Protein AF-A0A8S3ZJ96-F1 (afdb_monomer)

Sequence (375 aa):
MSVTAEKVCVFMLLILAVETQKFRHGLCQFEHTEDSKEDYATDLTILKALKANKKCNVDWSRTYYADDDGYIAVNCGRCSIYNLHVSAKRNTQHDPIVCSGLTPELFTSKLDCMWKKTCILRYSTATIVLSLPNQEPNVPNCVGEEPGTVDVGYSCLDSGFDVETVNTLVTFNQTVEHCKHAMKTPGIAFATFDVIKDRTTQGYKGFVKSHSKFPWNYPRDNADFQFINSWSSELHVLQAPNNLKHLRLQVAELKLAAGDRLQIINRHQKVSVLELLKTRRYDFQGQSVTFNFSVRHSSDQTDAGFLICYQWYTPKQDSLATATADLCSTFTYHVDPCGKRNKKLLKDKCGLWKKPKKNGNKQHKYRKQHRKSSK

Solvent-accessible surface area (backbone atoms only — not comparable to full-atom values): 22652 Å² total; per-residue (Å²): 135,83,84,63,73,69,64,58,55,58,56,54,52,55,57,60,60,66,77,64,74,69,84,73,85,73,83,77,76,83,77,84,75,87,75,78,93,72,80,72,64,60,66,59,45,54,60,55,64,60,55,66,64,77,87,33,71,50,81,47,73,52,76,41,77,28,92,54,66,47,74,45,83,45,76,41,73,85,10,19,26,75,46,80,48,73,36,31,25,46,57,49,92,87,42,92,74,75,24,45,20,30,27,70,49,37,50,54,26,51,64,71,32,55,68,30,33,60,40,66,37,34,45,56,47,54,46,18,72,41,65,58,96,81,63,61,99,82,57,59,85,30,62,71,39,47,30,32,29,36,39,41,32,39,32,25,37,62,72,85,62,54,67,70,60,50,52,51,48,53,54,50,51,54,50,50,51,52,51,56,52,41,72,72,40,91,88,57,80,82,86,80,83,80,83,90,74,75,56,57,45,54,64,57,54,52,76,50,59,71,45,94,60,61,77,43,61,46,91,70,60,73,44,54,91,92,38,77,79,42,68,52,72,49,66,39,34,44,36,50,43,90,87,34,40,35,36,40,36,34,32,73,42,79,41,68,32,91,83,40,45,47,34,44,38,38,97,84,48,77,46,46,53,96,74,66,48,58,88,47,74,46,79,46,74,47,52,51,40,34,38,42,40,33,43,53,30,42,89,68,77,62,31,43,29,35,34,32,29,38,36,58,46,53,81,84,76,50,77,81,76,63,82,76,54,61,68,52,75,79,47,87,81,76,78,62,92,71,39,64,68,56,52,50,52,46,49,67,71,65,54,80,71,70,66,75,76,74,76,74,80,86,80,82,86,88,86,86,81,90,89,85,87,79,134

Radius of gyration: 31.51 Å; Cα contacts (8 Å, |Δi|>4): 554; chains: 1; bounding box: 56×107×103 Å

Secondary structure (DSSP, 8-state):
----THHHHHHHHHHHHHTT-------------------SHHHHHHHHHTS--TTS--EEEEEEE-SS-EEEEEE-TTSEEEEEEEEEEE--SS-----EEB-HHHHHHHHHHTT-SEEEEEE-SSPP-B--TT--T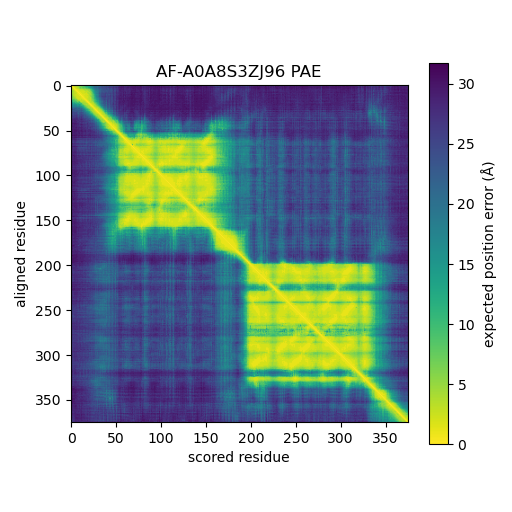TSPP-TTPPEEEEEEEEEEE-TTS-HHHHHHHHHHHHHHHHHHHHHHSTT-------PPPPSEE--SEEEEESSTTTTSPPP-----GGGTT-EEEEEEEEE-STT--EEEEEEEEEE--TT-EEEEEETTEEEEGGG--TT-EEEEESSEEEEEEEEE--SS----EEEEEEEEE-TTTSSSSTTTS-GGGGS-----TT-HHHHHHHHHHS-TT----------SSSSSSS-S---

Structure (mmCIF, N/CA/C/O backbone):
data_AF-A0A8S3ZJ96-F1
#
_entry.id   AF-A0A8S3ZJ96-F1
#
loop_
_atom_site.group_PDB
_atom_site.id
_atom_site.type_symbol
_atom_site.label_atom_id
_atom_site.label_alt_id
_atom_site.label_comp_id
_atom_site.label_asym_id
_atom_site.label_entity_id
_atom_site.label_seq_id
_atom_site.pdbx_PDB_ins_code
_atom_site.Cartn_x
_atom_site.Cartn_y
_atom_site.Cartn_z
_atom_site.occupancy
_atom_site.B_iso_or_equiv
_atom_site.auth_seq_id
_atom_site.auth_comp_id
_atom_site.auth_asym_id
_atom_site.auth_atom_id
_atom_site.pdbx_PDB_model_num
ATOM 1 N N . MET A 1 1 ? 30.604 9.996 64.711 1.00 42.97 1 MET A N 1
ATOM 2 C CA . MET A 1 1 ? 29.409 9.183 64.395 1.00 42.97 1 MET A CA 1
ATOM 3 C C . MET A 1 1 ? 29.782 8.243 63.260 1.00 42.97 1 MET A C 1
ATOM 5 O O . MET A 1 1 ? 29.773 8.664 62.112 1.00 42.97 1 MET A O 1
ATOM 9 N N . SER A 1 2 ? 30.243 7.029 63.578 1.00 34.25 2 SER A N 1
ATOM 10 C CA . SER A 1 2 ? 30.609 6.039 62.562 1.00 34.25 2 SER A CA 1
ATOM 11 C C . SER A 1 2 ? 29.361 5.262 62.150 1.00 34.25 2 SER A C 1
ATOM 13 O O . SER A 1 2 ? 28.657 4.687 62.978 1.00 34.25 2 SER A O 1
ATOM 15 N N . VAL A 1 3 ? 29.055 5.288 60.857 1.00 41.28 3 VAL A N 1
ATOM 16 C CA . VAL A 1 3 ? 28.081 4.376 60.261 1.00 41.28 3 VAL A CA 1
ATOM 17 C C . VAL A 1 3 ? 28.855 3.102 59.951 1.00 41.28 3 VAL A C 1
ATOM 19 O O . VAL A 1 3 ? 29.736 3.095 59.095 1.00 41.28 3 VAL A O 1
ATOM 22 N N . THR A 1 4 ? 28.604 2.050 60.724 1.00 49.97 4 THR A N 1
ATOM 23 C CA . THR A 1 4 ? 29.280 0.761 60.583 1.00 49.97 4 THR A CA 1
ATOM 24 C C . THR A 1 4 ? 28.837 0.052 59.301 1.00 49.97 4 THR A C 1
ATOM 26 O O . THR A 1 4 ? 27.656 0.036 58.942 1.00 49.97 4 THR A O 1
ATOM 29 N N . ALA A 1 5 ? 29.811 -0.554 58.617 1.00 47.31 5 ALA A N 1
ATOM 30 C CA . ALA A 1 5 ? 29.674 -1.267 57.345 1.00 47.31 5 ALA A CA 1
ATOM 31 C C . ALA A 1 5 ? 28.656 -2.432 57.366 1.00 47.31 5 ALA A C 1
ATOM 33 O O . ALA A 1 5 ? 28.237 -2.904 56.311 1.00 47.31 5 ALA A O 1
ATOM 34 N N . GLU A 1 6 ? 28.183 -2.853 58.541 1.00 46.88 6 GLU A N 1
ATOM 35 C CA . GLU A 1 6 ? 27.166 -3.901 58.686 1.00 46.88 6 GLU A CA 1
ATOM 36 C C . GLU A 1 6 ? 25.796 -3.519 58.111 1.00 46.88 6 GLU A C 1
ATOM 38 O O . GLU A 1 6 ? 25.084 -4.386 57.603 1.00 46.88 6 GLU A O 1
ATOM 43 N N . LYS A 1 7 ? 25.420 -2.232 58.101 1.00 48.47 7 LYS A N 1
ATOM 44 C CA . LYS A 1 7 ? 24.100 -1.823 57.579 1.00 48.47 7 LYS A CA 1
ATOM 45 C C . LYS A 1 7 ? 24.013 -1.840 56.049 1.00 48.47 7 LYS A C 1
ATOM 47 O O . LYS A 1 7 ? 22.913 -1.937 55.510 1.00 48.47 7 LYS A O 1
ATOM 52 N N . VAL A 1 8 ? 25.150 -1.809 55.351 1.00 53.47 8 VAL A N 1
ATOM 53 C CA . VAL A 1 8 ? 25.200 -1.858 53.879 1.00 53.47 8 VAL A CA 1
ATOM 54 C C . VAL A 1 8 ? 25.069 -3.300 53.368 1.00 53.47 8 VAL A C 1
ATOM 56 O O . VAL A 1 8 ? 24.407 -3.533 52.357 1.00 53.47 8 VAL A O 1
ATOM 59 N N . CYS A 1 9 ? 25.583 -4.290 54.107 1.00 47.00 9 CYS A N 1
ATOM 60 C CA . CYS A 1 9 ? 25.429 -5.706 53.748 1.00 47.00 9 CYS A CA 1
ATOM 61 C C . CYS A 1 9 ? 23.981 -6.207 53.866 1.00 47.00 9 CYS A C 1
ATOM 63 O O . CYS A 1 9 ? 23.538 -6.988 53.025 1.00 47.00 9 CYS A O 1
ATOM 65 N N . VAL A 1 10 ? 23.212 -5.727 54.851 1.00 54.75 10 VAL A N 1
ATOM 66 C CA . VAL A 1 10 ? 21.800 -6.128 55.017 1.00 54.75 10 VAL A CA 1
ATOM 67 C C . VAL A 1 10 ? 20.917 -5.563 53.897 1.00 54.75 10 VAL A C 1
ATOM 69 O O . VAL A 1 10 ? 20.004 -6.242 53.433 1.00 54.75 10 VAL A O 1
ATOM 72 N N . PHE A 1 11 ? 21.225 -4.364 53.392 1.00 49.34 11 PHE A N 1
ATOM 73 C CA . PHE A 1 11 ? 20.479 -3.763 52.281 1.00 49.34 11 PHE A CA 1
ATOM 74 C C . PHE A 1 11 ? 20.786 -4.429 50.928 1.00 49.34 11 PHE A C 1
ATOM 76 O O . PHE A 1 11 ? 19.878 -4.624 50.124 1.00 49.34 11 PHE A O 1
ATOM 83 N N . MET A 1 12 ? 22.031 -4.861 50.695 1.00 49.38 12 MET A N 1
ATOM 84 C CA . MET A 1 12 ? 22.410 -5.596 49.475 1.00 49.38 12 MET A CA 1
ATOM 85 C C . MET A 1 12 ? 21.857 -7.032 49.442 1.00 49.38 12 MET A C 1
ATOM 87 O O . MET A 1 12 ? 21.465 -7.514 48.380 1.00 49.38 12 MET A O 1
ATOM 91 N N . LEU A 1 13 ? 21.743 -7.705 50.595 1.00 48.97 13 LEU A N 1
ATOM 92 C CA . LEU A 1 13 ? 21.126 -9.038 50.683 1.00 48.97 13 LEU A CA 1
ATOM 93 C C . LEU A 1 13 ? 19.604 -9.015 50.462 1.00 48.97 13 LEU A C 1
ATOM 95 O O . LEU A 1 13 ? 19.055 -9.968 49.911 1.00 48.97 13 LEU A O 1
ATOM 99 N N . LEU A 1 14 ? 18.924 -7.919 50.816 1.00 47.22 14 LEU A N 1
ATOM 100 C CA . LEU A 1 14 ? 17.493 -7.736 50.543 1.00 47.22 14 LEU A CA 1
ATOM 101 C C . LEU A 1 14 ? 17.194 -7.500 49.055 1.00 47.22 14 LEU A C 1
ATOM 103 O O . LEU A 1 14 ? 16.167 -7.965 48.568 1.00 47.22 14 LEU A O 1
ATOM 107 N N . ILE A 1 15 ? 18.099 -6.855 48.313 1.00 50.72 15 ILE A N 1
ATOM 108 C CA . ILE A 1 15 ? 17.925 -6.628 46.868 1.00 50.72 15 ILE A CA 1
ATOM 109 C C . ILE A 1 15 ? 18.123 -7.936 46.079 1.00 50.72 15 ILE A C 1
ATOM 111 O O . ILE A 1 15 ? 17.342 -8.230 45.177 1.00 50.72 15 ILE A O 1
ATOM 115 N N . LEU A 1 16 ? 19.068 -8.794 46.483 1.00 42.28 16 LEU A N 1
ATOM 116 C CA . LEU A 1 16 ? 19.285 -10.102 45.842 1.00 42.28 16 LEU A CA 1
ATOM 117 C C . LEU A 1 16 ? 18.206 -11.151 46.183 1.00 42.28 16 LEU A C 1
ATOM 119 O O . LEU A 1 16 ? 17.980 -12.087 45.411 1.00 42.28 16 LEU A O 1
ATOM 123 N N . ALA A 1 17 ? 17.497 -10.998 47.305 1.00 41.34 17 ALA A N 1
ATOM 124 C CA . ALA A 1 17 ? 16.388 -11.882 47.670 1.00 41.34 17 ALA A CA 1
ATOM 125 C C . ALA A 1 17 ? 15.102 -11.615 46.858 1.00 41.34 17 ALA A C 1
ATOM 127 O O . ALA A 1 17 ? 14.283 -12.521 46.700 1.00 41.34 17 ALA A O 1
ATOM 128 N N . VAL A 1 18 ? 14.931 -10.412 46.297 1.00 43.03 18 VAL A N 1
ATOM 129 C CA . VAL A 1 18 ? 13.748 -10.063 45.488 1.00 43.03 18 VAL A CA 1
ATOM 130 C C . VAL A 1 18 ? 13.866 -10.570 44.041 1.00 43.03 18 VAL A C 1
ATOM 132 O O . VAL A 1 18 ? 12.853 -10.888 43.423 1.00 43.03 18 VAL A O 1
ATOM 135 N N . GLU A 1 19 ? 15.077 -10.778 43.514 1.00 38.91 19 GLU A N 1
ATOM 136 C CA . GLU A 1 19 ? 15.280 -11.255 42.132 1.00 38.91 19 GLU A CA 1
ATOM 137 C C . GLU A 1 19 ? 15.243 -12.785 41.951 1.00 38.91 19 GLU A C 1
ATOM 139 O O . GLU A 1 19 ? 15.274 -13.275 40.822 1.00 38.91 19 GLU A O 1
ATOM 144 N N . THR A 1 20 ? 15.121 -13.577 43.023 1.00 38.16 20 THR A N 1
ATOM 145 C CA . THR A 1 20 ? 15.148 -15.053 42.925 1.00 38.16 20 THR A CA 1
ATOM 146 C C . THR A 1 20 ? 13.801 -15.753 43.120 1.00 38.16 20 THR A C 1
ATOM 148 O O . THR A 1 20 ? 13.737 -16.984 43.018 1.00 38.16 20 THR A O 1
ATOM 151 N N . GLN A 1 21 ? 12.687 -15.018 43.256 1.00 35.75 21 GLN A N 1
ATOM 152 C CA . GLN A 1 21 ? 11.351 -15.611 43.113 1.00 35.75 21 GLN A CA 1
ATOM 153 C C . GLN A 1 21 ? 11.011 -15.861 41.640 1.00 35.75 21 GLN A C 1
ATOM 155 O O . GLN A 1 21 ? 10.258 -15.155 40.974 1.00 35.75 21 GLN A O 1
ATOM 160 N N . LYS A 1 22 ? 11.583 -16.965 41.159 1.00 37.22 22 LYS A N 1
ATOM 161 C CA . LYS A 1 22 ? 11.142 -17.729 40.001 1.00 37.22 22 LYS A CA 1
ATOM 162 C C . LYS A 1 22 ? 9.617 -17.834 39.967 1.00 37.22 22 LYS A C 1
ATOM 164 O O . LYS A 1 22 ? 8.998 -18.405 40.865 1.00 37.22 22 LYS A O 1
ATOM 169 N N . PHE A 1 23 ? 9.071 -17.404 38.835 1.00 32.97 23 PHE A N 1
ATOM 170 C CA . PHE A 1 23 ? 7.845 -17.905 38.229 1.00 32.97 23 PHE A CA 1
ATOM 171 C C . PHE A 1 23 ? 7.735 -19.431 38.401 1.00 32.97 23 PHE A C 1
ATOM 173 O O . PHE A 1 23 ? 8.317 -20.214 37.644 1.00 32.97 23 PHE A O 1
ATOM 180 N N . ARG A 1 24 ? 6.950 -19.872 39.389 1.00 31.14 24 ARG A N 1
ATOM 181 C CA . ARG A 1 24 ? 6.348 -21.204 39.348 1.00 31.14 24 ARG A CA 1
ATOM 182 C C . ARG A 1 24 ? 5.320 -21.189 38.227 1.00 31.14 24 ARG A C 1
ATOM 184 O O . ARG A 1 24 ? 4.417 -20.360 38.212 1.00 31.14 24 ARG A O 1
ATOM 191 N N . HIS A 1 25 ? 5.496 -22.103 37.281 1.00 34.72 25 HIS A N 1
ATOM 192 C CA . HIS A 1 25 ? 4.519 -22.405 36.248 1.00 34.72 25 HIS A CA 1
ATOM 193 C C . HIS A 1 25 ? 3.216 -22.855 36.917 1.00 34.72 25 HIS A C 1
ATOM 195 O O . HIS A 1 25 ? 3.099 -23.995 37.364 1.00 34.72 25 HIS A O 1
ATOM 201 N N . GLY A 1 26 ? 2.252 -21.942 37.002 1.00 29.33 26 GLY A N 1
ATOM 202 C CA . GLY A 1 26 ? 0.855 -22.299 37.178 1.00 29.33 26 GLY A CA 1
ATOM 203 C C . GLY A 1 26 ? 0.356 -22.905 35.873 1.00 29.33 26 GLY A C 1
ATOM 204 O O . GLY A 1 26 ? 0.402 -22.262 34.827 1.00 29.33 26 GLY A O 1
ATOM 205 N N . LEU A 1 27 ? -0.077 -24.160 35.937 1.00 31.59 27 LEU A N 1
ATOM 206 C CA . LEU A 1 27 ? -0.909 -24.793 34.921 1.00 31.59 27 LEU A CA 1
ATOM 207 C C . LEU A 1 27 ? -2.165 -23.933 34.724 1.00 31.59 27 LEU A C 1
ATOM 209 O O . LEU A 1 27 ? -3.095 -24.004 35.522 1.00 31.59 27 LEU A O 1
ATOM 213 N N . CYS A 1 28 ? -2.193 -23.114 33.673 1.00 28.88 28 CYS A N 1
ATOM 214 C CA . CYS A 1 28 ? -3.433 -22.513 33.204 1.00 28.88 28 CYS A CA 1
ATOM 215 C C . CYS A 1 28 ? -4.300 -23.630 32.623 1.00 28.88 28 CYS A C 1
ATOM 217 O O . CYS A 1 28 ? -3.993 -24.197 31.572 1.00 28.88 28 CYS A O 1
ATOM 219 N N . GLN A 1 29 ? -5.369 -23.958 33.344 1.00 28.84 29 GLN A N 1
ATOM 220 C CA . GLN A 1 29 ? -6.503 -24.673 32.787 1.00 28.84 29 GLN A CA 1
ATOM 221 C C . GLN A 1 29 ? -7.084 -23.827 31.649 1.00 28.84 29 GLN A C 1
ATOM 223 O O . GLN A 1 29 ? -7.313 -22.629 31.797 1.00 28.84 29 GLN A O 1
ATOM 228 N N . PHE A 1 30 ? -7.251 -24.459 30.492 1.00 29.72 30 PHE A N 1
ATOM 229 C CA . PHE A 1 30 ? -7.954 -23.888 29.356 1.00 29.72 30 PHE A CA 1
ATOM 230 C C . PHE A 1 30 ? -9.448 -23.866 29.681 1.00 29.72 30 PHE A C 1
ATOM 232 O O . PHE A 1 30 ? -10.082 -24.919 29.697 1.00 29.72 30 PHE A O 1
ATOM 239 N N . GLU A 1 31 ? -10.016 -22.684 29.900 1.00 28.59 31 GLU A N 1
ATOM 240 C CA . GLU A 1 31 ? -11.438 -22.480 29.641 1.00 28.59 31 GLU A CA 1
ATOM 241 C C . GLU A 1 31 ? -11.613 -22.241 28.141 1.00 28.59 31 GLU A C 1
ATOM 243 O O . GLU A 1 31 ? -11.006 -21.354 27.539 1.00 28.59 31 GLU A O 1
ATOM 248 N N . HIS A 1 32 ? -12.405 -23.115 27.526 1.00 30.02 32 HIS A N 1
ATOM 249 C CA . HIS A 1 32 ? -12.871 -22.988 26.158 1.00 30.02 32 HIS A CA 1
ATOM 250 C C . HIS A 1 32 ? -13.752 -21.739 26.041 1.00 30.02 32 HIS A C 1
ATOM 252 O O . HIS A 1 32 ? -14.905 -21.755 26.459 1.00 30.02 32 HIS A O 1
ATOM 258 N N . THR A 1 33 ? -13.241 -20.678 25.423 1.00 33.09 33 THR A N 1
ATOM 259 C CA . THR A 1 33 ? -14.105 -19.690 24.774 1.00 33.09 33 THR A CA 1
ATOM 260 C C . THR A 1 33 ? -14.520 -20.249 23.418 1.00 33.09 33 THR A C 1
ATOM 262 O O . THR A 1 33 ? -13.678 -20.548 22.568 1.00 33.09 33 THR A O 1
ATOM 265 N N . GLU A 1 34 ? -15.824 -20.461 23.257 1.00 35.03 34 GLU A N 1
ATOM 266 C CA . GLU A 1 34 ? -16.478 -20.811 22.000 1.00 35.03 34 GLU A CA 1
ATOM 267 C C . GLU A 1 34 ? -16.249 -19.695 20.971 1.00 35.03 34 GLU A C 1
ATOM 269 O O . GLU A 1 34 ? -16.988 -18.716 20.911 1.00 35.03 34 GLU A O 1
ATOM 274 N N . ASP A 1 35 ? -15.197 -19.836 20.162 1.00 34.50 35 ASP A N 1
ATOM 275 C CA . ASP A 1 35 ? -14.992 -19.000 18.984 1.00 34.50 35 ASP A CA 1
ATOM 276 C C . ASP A 1 35 ? -15.969 -19.429 17.879 1.00 34.50 35 ASP A C 1
ATOM 278 O O . ASP A 1 35 ? -16.013 -20.585 17.437 1.00 34.50 35 ASP A O 1
ATOM 282 N N . SER A 1 36 ? -16.747 -18.445 17.439 1.00 36.53 36 SER A N 1
ATOM 283 C CA . SER A 1 36 ? -17.672 -18.461 16.315 1.00 36.53 36 SER A CA 1
ATOM 284 C C . SER A 1 36 ? -17.067 -19.108 15.065 1.00 36.53 36 SER A C 1
ATOM 286 O O . SER A 1 36 ? -16.059 -18.659 14.513 1.00 36.53 36 SER A O 1
ATOM 288 N N . LYS A 1 37 ? -17.737 -20.154 14.575 1.00 35.59 37 LYS A N 1
ATOM 289 C CA . LYS A 1 37 ? -17.567 -20.694 13.222 1.00 35.59 37 LYS A CA 1
ATOM 290 C C . LYS A 1 37 ? -18.125 -19.694 12.203 1.00 35.59 37 LYS A C 1
ATOM 292 O O . LYS A 1 37 ? -19.235 -19.885 11.722 1.00 35.59 37 LYS A O 1
ATOM 297 N N . GLU A 1 38 ? -17.365 -18.665 11.858 1.00 41.22 38 GLU A N 1
ATOM 298 C CA . GLU A 1 38 ? -17.657 -17.832 10.685 1.00 41.22 38 GLU A CA 1
ATOM 299 C C . GLU A 1 38 ? -16.521 -17.946 9.651 1.00 41.22 38 GLU A C 1
ATOM 301 O O . GLU A 1 38 ? -15.346 -17.734 9.944 1.00 41.22 38 GLU A O 1
ATOM 306 N N . ASP A 1 39 ? -16.920 -18.408 8.460 1.00 42.50 39 ASP A N 1
ATOM 307 C CA . ASP A 1 39 ? -16.334 -18.231 7.123 1.00 42.50 39 ASP A CA 1
ATOM 308 C C . ASP A 1 39 ? -14.852 -18.539 6.842 1.00 42.50 39 ASP A C 1
ATOM 310 O O . ASP A 1 39 ? -14.125 -17.763 6.232 1.00 42.50 39 ASP A O 1
ATOM 314 N N . TYR A 1 40 ? -14.439 -19.787 7.093 1.00 40.12 40 TYR A N 1
ATOM 315 C CA . TYR A 1 40 ? -13.278 -20.397 6.405 1.00 40.12 40 TYR A CA 1
ATOM 316 C C . TYR A 1 40 ? -13.654 -21.190 5.135 1.00 40.12 40 TYR A C 1
ATOM 318 O O . TYR A 1 40 ? -12.791 -21.791 4.486 1.00 40.12 40 TYR A O 1
ATOM 326 N N . ALA A 1 41 ? -14.939 -21.237 4.773 1.00 40.78 41 ALA A N 1
ATOM 327 C CA . ALA A 1 41 ? -15.414 -21.984 3.608 1.00 40.78 41 ALA A CA 1
ATOM 328 C C . ALA A 1 41 ? -15.096 -21.274 2.278 1.00 40.78 41 ALA A C 1
ATOM 330 O O . ALA A 1 41 ? -14.905 -21.939 1.258 1.00 40.78 41 ALA A O 1
ATOM 331 N N . THR A 1 42 ? -14.974 -19.947 2.278 1.00 46.38 42 THR A N 1
ATOM 332 C CA . THR A 1 42 ? -14.859 -19.117 1.069 1.00 46.38 42 THR A CA 1
ATOM 333 C C . THR A 1 42 ? -13.489 -19.267 0.394 1.00 46.38 42 THR A C 1
ATOM 335 O O . THR A 1 42 ? -13.411 -19.606 -0.788 1.00 46.38 42 THR A O 1
ATOM 338 N N . ASP A 1 43 ? -12.396 -19.192 1.158 1.00 44.09 43 ASP A N 1
ATOM 339 C CA . ASP A 1 43 ? -11.020 -19.288 0.634 1.00 44.09 43 ASP A CA 1
ATOM 340 C C . ASP A 1 43 ? -10.662 -20.673 0.074 1.00 44.09 43 ASP A C 1
ATOM 342 O O . ASP A 1 43 ? -9.971 -20.807 -0.943 1.00 44.09 43 ASP A O 1
ATOM 346 N N . LEU A 1 44 ? -11.151 -21.741 0.715 1.00 43.78 44 LEU A N 1
ATOM 347 C CA . LEU A 1 44 ? -10.934 -23.109 0.236 1.00 43.78 44 LEU A CA 1
ATOM 348 C C . LEU A 1 44 ? -11.717 -23.389 -1.058 1.00 43.78 44 LEU A C 1
ATOM 350 O O . LEU A 1 44 ? -11.327 -24.261 -1.841 1.00 43.78 44 LEU A O 1
ATOM 354 N N . THR A 1 45 ? -12.809 -22.652 -1.275 1.00 47.88 45 THR A N 1
ATOM 355 C CA . THR A 1 45 ? -13.648 -22.723 -2.474 1.00 47.88 45 THR A CA 1
ATOM 356 C C . THR A 1 45 ? -13.002 -21.970 -3.635 1.00 47.88 45 THR A C 1
ATOM 358 O O . THR A 1 45 ? -12.987 -22.506 -4.737 1.00 47.88 45 THR A O 1
ATOM 361 N N . ILE A 1 46 ? -12.341 -20.831 -3.388 1.00 47.06 46 ILE A N 1
ATOM 362 C CA . ILE A 1 46 ? -11.566 -20.087 -4.400 1.00 47.06 46 ILE A CA 1
ATOM 363 C C . ILE A 1 46 ? -10.385 -20.927 -4.917 1.00 47.06 46 ILE A C 1
ATOM 365 O O . ILE A 1 46 ? -10.227 -21.100 -6.124 1.00 47.06 46 ILE A O 1
ATOM 369 N N . LEU A 1 47 ? -9.603 -21.560 -4.033 1.00 43.75 47 LEU A N 1
ATOM 370 C CA . LEU A 1 47 ? -8.498 -22.446 -4.444 1.00 43.75 47 LEU A CA 1
ATOM 371 C C . LEU A 1 47 ? -8.973 -23.752 -5.110 1.00 43.75 47 LEU A C 1
ATOM 373 O O . LEU A 1 47 ? -8.272 -24.301 -5.962 1.00 43.75 47 LEU A O 1
ATOM 377 N N . LYS A 1 48 ? -10.160 -24.265 -4.753 1.00 46.97 48 LYS A N 1
ATOM 378 C CA . LYS A 1 48 ? -10.793 -25.395 -5.460 1.00 46.97 48 LYS A CA 1
ATOM 379 C C . LYS A 1 48 ? -11.403 -24.984 -6.803 1.00 46.97 48 LYS A C 1
ATOM 381 O O . LYS A 1 48 ? -11.371 -25.807 -7.708 1.00 46.97 48 LYS A O 1
ATOM 386 N N . ALA A 1 49 ? -11.899 -23.757 -6.955 1.00 47.59 49 ALA A N 1
ATOM 387 C CA . ALA A 1 49 ? -12.341 -23.191 -8.232 1.00 47.59 49 ALA A CA 1
ATOM 388 C C . ALA A 1 49 ? -11.149 -22.901 -9.164 1.00 47.59 49 ALA A C 1
ATOM 390 O O . ALA A 1 49 ? -11.249 -23.063 -10.376 1.00 47.59 49 ALA A O 1
ATOM 391 N N . LEU A 1 50 ? -9.985 -22.587 -8.584 1.00 45.47 50 LEU A N 1
ATOM 392 C CA . LEU A 1 50 ? -8.691 -22.505 -9.266 1.00 45.47 50 LEU A CA 1
ATOM 393 C C . LE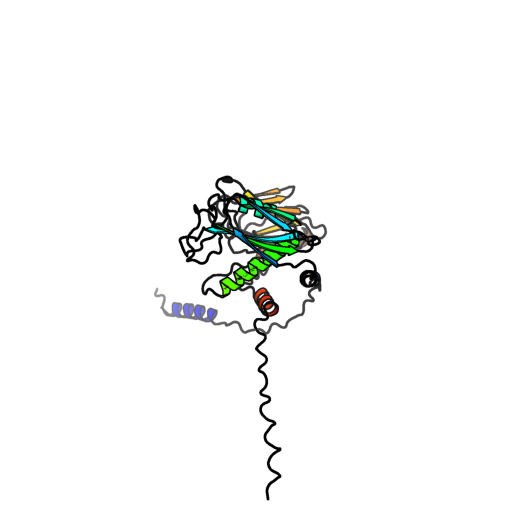U A 1 50 ? -8.042 -23.870 -9.536 1.00 45.47 50 LEU A C 1
ATOM 395 O O . LEU A 1 50 ? -6.965 -23.909 -10.135 1.00 45.47 50 LEU A O 1
ATOM 399 N N . LYS A 1 51 ? -8.665 -25.007 -9.167 1.00 46.72 51 LYS A N 1
ATOM 400 C CA . LYS A 1 51 ? -8.325 -26.274 -9.832 1.00 46.72 51 LYS A CA 1
ATOM 401 C C . LYS A 1 51 ? -8.748 -26.120 -11.280 1.00 46.72 51 LYS A C 1
ATOM 403 O O . LYS A 1 51 ? -9.895 -26.394 -11.619 1.00 46.72 51 LYS A O 1
ATOM 408 N N . ALA A 1 52 ? -7.790 -25.641 -12.069 1.00 45.09 52 ALA A N 1
ATOM 409 C CA . ALA A 1 52 ? -7.857 -25.334 -13.478 1.00 45.09 52 ALA A CA 1
ATOM 410 C C . ALA A 1 52 ? -8.975 -26.119 -14.151 1.00 45.09 52 ALA A C 1
ATOM 412 O O . ALA A 1 52 ? -8.876 -27.335 -14.353 1.00 45.09 52 ALA A O 1
ATOM 413 N N . ASN A 1 53 ? -10.043 -25.414 -14.509 1.00 47.06 53 ASN A N 1
ATOM 414 C CA . ASN A 1 53 ? -10.918 -25.925 -15.537 1.00 47.06 53 ASN A CA 1
ATOM 415 C C . ASN A 1 53 ? -10.003 -26.082 -16.762 1.00 47.06 53 ASN A C 1
ATOM 417 O O . ASN A 1 53 ? -9.537 -25.087 -17.316 1.00 47.06 53 ASN A O 1
ATOM 421 N N . LYS A 1 54 ? -9.649 -27.328 -17.118 1.00 56.31 54 LYS A N 1
ATOM 422 C CA . LYS A 1 54 ? -8.602 -27.701 -18.101 1.00 56.31 54 LYS A CA 1
ATOM 423 C C . LYS A 1 54 ? -8.716 -27.008 -19.469 1.00 56.31 54 LYS A C 1
ATOM 425 O O . LYS A 1 54 ? -7.832 -27.163 -20.298 1.00 56.31 54 LYS A O 1
ATOM 430 N N . LYS A 1 55 ? -9.807 -26.288 -19.720 1.00 62.69 55 LYS A N 1
ATOM 431 C CA . LYS A 1 55 ? -10.135 -25.643 -20.987 1.00 62.69 55 LYS A CA 1
ATOM 432 C C . LYS A 1 55 ? -9.300 -24.393 -21.289 1.00 62.69 55 LYS A C 1
ATOM 434 O O . LYS A 1 55 ? -9.128 -24.107 -22.464 1.00 62.69 55 LYS A O 1
ATOM 439 N N . CYS A 1 56 ? -8.800 -23.675 -20.276 1.00 65.75 56 CYS A N 1
ATOM 440 C CA . CYS A 1 56 ? -8.091 -22.401 -20.480 1.00 65.75 56 CYS A CA 1
ATOM 441 C C . CYS A 1 56 ? -6.594 -22.429 -20.152 1.00 65.75 56 CYS A C 1
ATOM 443 O O . CYS A 1 56 ? -5.902 -21.486 -20.506 1.00 65.75 56 CYS A O 1
ATOM 445 N N . ASN A 1 57 ? -6.076 -23.469 -19.494 1.00 65.00 57 ASN A N 1
ATOM 446 C CA . ASN A 1 57 ? -4.673 -23.481 -19.084 1.00 65.00 57 ASN A CA 1
ATOM 447 C C . ASN A 1 57 ? -3.774 -23.961 -20.232 1.00 65.00 57 ASN A C 1
ATOM 449 O O . ASN A 1 57 ? -3.495 -25.156 -20.349 1.00 65.00 57 ASN A O 1
ATOM 453 N N . VAL A 1 58 ? -3.385 -23.029 -21.098 1.00 70.50 58 VAL A N 1
ATOM 454 C CA . VAL A 1 58 ? -2.407 -23.249 -22.164 1.00 70.50 58 VAL A CA 1
ATOM 455 C C . VAL A 1 58 ? -1.186 -22.406 -21.835 1.00 70.50 58 VAL A C 1
ATOM 457 O O . VAL A 1 58 ? -1.255 -21.182 -21.903 1.00 70.50 58 VAL A O 1
ATOM 460 N N . ASP A 1 59 ? -0.094 -23.074 -21.475 1.00 76.75 59 ASP A N 1
ATOM 461 C CA . ASP A 1 59 ? 1.229 -22.463 -21.457 1.00 76.75 59 ASP A CA 1
ATOM 462 C C . ASP A 1 59 ? 1.805 -22.582 -22.867 1.00 76.75 59 ASP A C 1
ATOM 464 O O . ASP A 1 59 ? 1.957 -23.684 -23.403 1.00 76.75 59 ASP A O 1
ATOM 468 N N . TRP A 1 60 ? 2.087 -21.445 -23.489 1.00 86.44 60 TRP A N 1
ATOM 469 C CA . TRP A 1 60 ? 2.677 -21.382 -24.820 1.00 86.44 60 TRP A CA 1
ATOM 470 C C . TRP A 1 60 ? 3.962 -20.572 -24.757 1.00 86.44 60 TRP A C 1
ATOM 472 O O . TRP A 1 60 ? 3.986 -19.529 -24.107 1.00 86.44 60 TRP A O 1
ATOM 482 N N . SER A 1 61 ? 5.018 -21.018 -25.438 1.00 89.81 61 SER A N 1
ATOM 483 C CA . SER A 1 61 ? 6.240 -20.234 -25.609 1.00 89.81 61 SER A CA 1
ATOM 484 C C . SER A 1 61 ? 6.870 -20.440 -26.984 1.00 89.81 61 SER A C 1
ATOM 486 O O . SER A 1 61 ? 6.796 -21.528 -27.562 1.00 89.81 61 SER A O 1
ATOM 488 N N . ARG A 1 62 ? 7.478 -19.381 -27.529 1.00 93.75 62 ARG A N 1
ATOM 489 C CA . ARG A 1 62 ? 8.211 -19.408 -28.800 1.00 93.75 62 ARG A CA 1
ATOM 490 C C . ARG A 1 62 ? 9.235 -18.279 -28.875 1.00 93.75 62 ARG A C 1
ATOM 492 O O . ARG A 1 62 ? 9.024 -17.210 -28.307 1.00 93.75 62 ARG A O 1
ATOM 499 N N . THR A 1 63 ? 10.288 -18.522 -29.643 1.00 93.56 63 THR A N 1
ATOM 500 C CA . THR A 1 63 ? 11.318 -17.542 -29.999 1.00 93.56 63 THR A CA 1
ATOM 501 C C . THR A 1 63 ? 11.122 -17.078 -31.441 1.00 93.56 63 THR A C 1
ATOM 503 O O . THR A 1 63 ? 10.830 -17.892 -32.321 1.00 93.56 63 THR A O 1
ATOM 506 N N . TYR A 1 64 ? 11.289 -15.780 -31.674 1.00 94.25 64 TYR A N 1
ATOM 507 C CA . TYR A 1 64 ? 11.213 -15.122 -32.978 1.00 94.25 64 TYR A CA 1
ATOM 508 C C . TYR A 1 64 ? 12.542 -14.433 -33.286 1.00 94.25 64 TYR A C 1
ATOM 510 O O . TYR A 1 64 ? 13.169 -13.912 -32.369 1.00 94.25 64 TYR A O 1
ATOM 518 N N . TYR A 1 65 ? 12.973 -14.428 -34.547 1.00 94.44 65 TYR A N 1
ATOM 519 C CA . TYR A 1 65 ? 14.127 -13.636 -34.982 1.00 94.44 65 TYR A CA 1
ATOM 520 C C . TYR A 1 65 ? 13.727 -12.166 -35.122 1.00 94.44 65 TYR A C 1
ATOM 522 O O . TYR A 1 65 ? 12.617 -11.868 -35.565 1.00 94.44 65 TYR A O 1
ATOM 530 N N . ALA A 1 66 ? 14.614 -11.268 -34.702 1.00 91.50 66 ALA A N 1
ATOM 531 C CA . ALA A 1 66 ? 14.398 -9.825 -34.701 1.00 91.50 66 ALA A CA 1
ATOM 532 C C . ALA A 1 66 ? 15.277 -9.140 -35.755 1.00 91.50 66 ALA A C 1
ATOM 534 O O . ALA A 1 66 ? 16.004 -8.208 -35.441 1.00 91.50 66 ALA A O 1
ATOM 535 N N . ASP A 1 67 ? 15.230 -9.638 -36.992 1.00 89.38 67 ASP A N 1
ATOM 536 C CA . ASP A 1 67 ? 15.995 -9.057 -38.104 1.00 89.38 67 ASP A CA 1
ATOM 537 C C . ASP A 1 67 ? 15.403 -7.705 -38.557 1.00 89.38 67 ASP A C 1
ATOM 539 O O . ASP A 1 67 ? 16.133 -6.843 -39.031 1.00 89.38 67 ASP A O 1
ATOM 543 N N . ASP A 1 68 ? 14.095 -7.514 -38.343 1.00 94.06 68 ASP A N 1
ATOM 544 C CA . ASP A 1 68 ? 13.324 -6.302 -38.632 1.00 94.06 68 ASP A CA 1
ATOM 545 C C . ASP A 1 68 ? 12.261 -6.064 -37.543 1.00 94.06 68 ASP A C 1
ATOM 547 O O . ASP A 1 68 ? 11.908 -6.976 -36.783 1.00 94.06 68 ASP A O 1
ATOM 551 N N . ASP A 1 69 ? 11.703 -4.849 -37.496 1.00 94.44 69 ASP A N 1
ATOM 552 C CA . ASP A 1 69 ? 10.526 -4.534 -36.682 1.00 94.44 69 ASP A CA 1
ATOM 553 C C . ASP A 1 69 ? 9.361 -5.466 -37.035 1.00 94.44 69 ASP A C 1
ATOM 555 O O . ASP A 1 69 ? 9.085 -5.759 -38.203 1.00 94.44 69 ASP A O 1
ATOM 559 N N . GLY A 1 70 ? 8.615 -5.909 -36.026 1.00 94.75 70 GLY A N 1
ATOM 560 C CA . GLY A 1 70 ? 7.586 -6.907 -36.263 1.00 94.75 70 GLY A CA 1
ATOM 561 C C . GLY A 1 70 ? 6.511 -6.990 -35.200 1.00 94.75 70 GLY A C 1
ATOM 562 O O . GLY A 1 70 ? 6.419 -6.203 -34.252 1.00 94.75 70 GLY A O 1
ATOM 563 N N . TYR A 1 71 ? 5.633 -7.967 -35.405 1.00 96.88 71 TYR A N 1
ATOM 564 C CA . TYR A 1 71 ? 4.477 -8.186 -34.558 1.00 96.88 71 TYR A CA 1
ATOM 565 C C . TYR A 1 71 ? 4.232 -9.666 -34.283 1.00 96.88 71 TYR A C 1
ATOM 567 O O . TYR A 1 71 ? 4.376 -10.523 -35.152 1.00 96.88 71 TYR A O 1
ATOM 575 N N . ILE A 1 72 ? 3.818 -9.965 -33.053 1.00 96.00 72 ILE A N 1
ATOM 576 C CA . ILE A 1 72 ? 3.541 -11.320 -32.581 1.00 96.00 72 ILE A CA 1
ATOM 577 C C . ILE A 1 72 ? 2.104 -11.357 -32.064 1.00 96.00 72 ILE A C 1
ATOM 579 O O . ILE A 1 72 ? 1.754 -10.686 -31.092 1.00 96.00 72 ILE A O 1
ATOM 583 N N . ALA A 1 73 ? 1.253 -12.146 -32.720 1.00 96.00 73 ALA A N 1
ATOM 584 C CA . ALA A 1 73 ? -0.126 -12.335 -32.288 1.00 96.00 73 ALA A CA 1
ATOM 585 C C . ALA A 1 73 ? -0.187 -13.271 -31.070 1.00 96.00 73 ALA A C 1
ATOM 587 O O . ALA A 1 73 ? 0.292 -14.405 -31.118 1.00 96.00 73 ALA A O 1
ATOM 588 N N . VAL A 1 74 ? -0.823 -12.809 -29.993 1.00 94.94 74 VAL A N 1
ATOM 589 C CA . VAL A 1 74 ? -1.091 -13.592 -28.779 1.00 94.94 74 VAL A CA 1
ATOM 590 C C . VAL A 1 74 ? -2.593 -13.833 -28.690 1.00 94.94 74 VAL A C 1
ATOM 592 O O . VAL A 1 74 ? -3.382 -12.892 -28.802 1.00 94.94 74 VAL A O 1
ATOM 595 N N . ASN A 1 75 ? -3.006 -15.088 -28.507 1.00 94.19 75 ASN A N 1
ATOM 596 C CA . ASN A 1 75 ? -4.417 -15.463 -28.540 1.00 94.19 75 ASN A CA 1
ATOM 597 C C . ASN A 1 75 ? -4.738 -16.563 -27.521 1.00 94.19 75 ASN A C 1
ATOM 599 O O . ASN A 1 75 ? -4.307 -17.703 -27.662 1.00 94.19 75 ASN A O 1
ATOM 603 N N . CYS A 1 76 ? -5.559 -16.216 -26.532 1.00 91.62 76 CYS A N 1
ATOM 604 C CA . CYS A 1 76 ? -6.074 -17.113 -25.499 1.00 91.62 76 CYS A CA 1
ATOM 605 C C . CYS A 1 76 ? -7.505 -17.616 -25.790 1.00 91.62 76 CYS A C 1
ATOM 607 O O . CYS A 1 76 ? -8.155 -18.229 -24.938 1.00 91.62 76 CYS A O 1
ATOM 609 N N . GLY A 1 77 ? -8.039 -17.348 -26.985 1.00 90.88 77 GLY A N 1
ATOM 610 C CA . GLY A 1 77 ? -9.383 -17.723 -27.405 1.00 90.88 77 GLY A CA 1
ATOM 611 C C . GLY A 1 77 ? -10.459 -17.037 -26.563 1.00 90.88 77 GLY A C 1
ATOM 612 O O . GLY A 1 77 ? -10.703 -15.839 -26.686 1.00 90.88 77 GLY A O 1
ATOM 613 N N . ARG A 1 78 ? -11.148 -17.812 -25.717 1.00 88.94 78 ARG A N 1
ATOM 614 C CA . ARG A 1 78 ? -12.191 -17.289 -24.811 1.00 88.94 78 ARG A CA 1
ATOM 615 C C . ARG A 1 78 ? -11.636 -16.795 -23.472 1.00 88.94 78 ARG A C 1
ATOM 617 O O . ARG A 1 78 ? -12.359 -16.114 -22.751 1.00 88.94 78 ARG A O 1
ATOM 624 N N . CYS A 1 79 ? -10.392 -17.140 -23.168 1.00 91.00 79 CYS A N 1
ATOM 625 C CA . CYS A 1 79 ? -9.710 -16.896 -21.905 1.00 91.00 79 CYS A CA 1
ATOM 626 C C . CYS A 1 79 ? -8.920 -15.573 -21.981 1.00 91.00 79 CYS A C 1
ATOM 628 O O . CYS A 1 79 ? -8.646 -15.084 -23.076 1.00 91.00 79 CYS A O 1
ATOM 630 N N . SER A 1 80 ? -8.540 -15.000 -20.843 1.00 90.19 80 SER A N 1
ATOM 631 C CA . SER A 1 80 ? -7.725 -13.784 -20.743 1.00 90.19 80 SER A CA 1
ATOM 632 C C . SER A 1 80 ? -6.253 -14.118 -20.490 1.00 90.19 80 SER A C 1
ATOM 634 O O . SER A 1 80 ? -5.943 -15.008 -19.702 1.00 90.19 80 SER A O 1
ATOM 636 N N . ILE A 1 81 ? -5.339 -13.390 -21.128 1.00 91.12 81 ILE A N 1
ATOM 637 C CA . ILE A 1 81 ? -3.893 -13.465 -20.885 1.00 91.12 81 ILE A CA 1
ATOM 638 C C . ILE A 1 81 ? -3.624 -12.950 -19.464 1.00 91.12 81 ILE A C 1
ATOM 640 O O . ILE A 1 81 ? -3.998 -11.823 -19.161 1.00 91.12 81 ILE A O 1
ATOM 644 N N . TYR A 1 82 ? -2.988 -13.730 -18.586 1.00 86.56 82 TYR A N 1
ATOM 645 C CA . TYR A 1 82 ? -2.717 -13.288 -17.200 1.00 86.56 82 TYR A CA 1
ATOM 646 C C . TYR A 1 82 ? -1.235 -13.296 -16.823 1.00 86.56 82 TYR A C 1
ATOM 648 O O . TYR A 1 82 ? -0.825 -12.606 -15.894 1.00 86.56 82 TYR A O 1
ATOM 656 N N . ASN A 1 83 ? -0.430 -14.087 -17.525 1.00 88.19 83 ASN A N 1
ATOM 657 C CA . ASN A 1 83 ? 1.002 -14.175 -17.299 1.00 88.19 83 ASN A CA 1
ATOM 658 C C . ASN A 1 83 ? 1.684 -14.072 -18.652 1.00 88.19 83 ASN A C 1
ATOM 660 O O . ASN A 1 83 ? 1.721 -15.058 -19.374 1.00 88.19 83 ASN A O 1
ATOM 664 N N . LEU A 1 84 ? 2.151 -12.878 -19.015 1.00 92.38 84 LEU A N 1
ATOM 665 C CA . LEU A 1 84 ? 2.855 -12.630 -20.266 1.00 92.38 84 LEU A CA 1
ATOM 666 C C . LEU A 1 84 ? 4.332 -12.369 -19.980 1.00 92.38 84 LEU A C 1
ATOM 668 O O . LEU A 1 84 ? 4.713 -11.335 -19.427 1.00 92.38 84 LEU A O 1
ATOM 672 N N . HIS A 1 85 ? 5.167 -13.318 -20.375 1.00 93.19 85 HIS A N 1
ATOM 673 C CA . HIS A 1 85 ? 6.612 -13.221 -20.336 1.00 93.19 85 HIS A CA 1
ATOM 674 C C . HIS A 1 85 ? 7.128 -12.858 -21.727 1.00 93.19 85 HIS A C 1
ATOM 676 O O . HIS A 1 85 ? 6.919 -13.593 -22.685 1.00 93.19 85 HIS A O 1
ATOM 682 N N . VAL A 1 86 ? 7.830 -11.736 -21.838 1.00 94.62 86 VAL A N 1
ATOM 683 C CA . VAL A 1 86 ? 8.526 -11.350 -23.068 1.00 94.62 86 VAL A CA 1
ATOM 684 C C . VAL A 1 86 ? 9.952 -10.965 -22.728 1.00 94.62 86 VAL A C 1
ATOM 686 O O . VAL A 1 86 ? 10.202 -10.438 -21.642 1.00 94.62 86 VAL A O 1
ATOM 689 N N . SER A 1 87 ? 10.878 -11.261 -23.630 1.00 94.56 87 SER A N 1
ATOM 690 C CA . SER A 1 87 ? 12.284 -10.929 -23.463 1.00 94.56 87 SER A CA 1
ATOM 691 C C . SER A 1 87 ? 12.962 -10.809 -24.821 1.00 94.56 87 SER A C 1
ATOM 693 O O . SER A 1 87 ? 12.860 -11.712 -25.644 1.00 94.56 87 SER A O 1
ATOM 695 N N . ALA A 1 88 ? 13.648 -9.698 -25.050 1.00 95.19 88 ALA A N 1
ATOM 696 C CA . ALA A 1 88 ? 14.525 -9.508 -26.191 1.00 95.19 88 ALA A CA 1
ATOM 697 C C . ALA A 1 88 ? 15.937 -9.972 -25.811 1.00 95.19 88 ALA A C 1
ATOM 699 O O . ALA A 1 88 ? 16.438 -9.613 -24.745 1.00 95.19 88 ALA A O 1
ATOM 700 N N . LYS A 1 89 ? 16.569 -10.786 -26.652 1.00 93.38 89 LYS A N 1
ATOM 701 C CA . LYS A 1 89 ? 17.923 -11.314 -26.466 1.00 93.38 89 LYS A CA 1
ATOM 702 C C . LYS A 1 89 ? 18.843 -10.723 -27.517 1.00 93.38 89 LYS A C 1
ATOM 704 O O . LYS A 1 89 ? 18.461 -10.663 -28.685 1.00 93.38 89 LYS A O 1
ATOM 709 N N . ARG A 1 90 ? 20.053 -10.343 -27.107 1.00 91.50 90 ARG A N 1
ATOM 710 C CA . ARG A 1 90 ? 21.097 -9.829 -28.005 1.00 91.50 90 ARG A CA 1
ATOM 711 C C . ARG A 1 90 ? 21.371 -10.793 -29.160 1.00 91.50 90 ARG A C 1
ATOM 713 O O . ARG A 1 90 ? 21.286 -12.010 -28.991 1.00 91.50 90 ARG A O 1
ATOM 720 N N . ASN A 1 91 ? 21.722 -10.247 -30.319 1.00 85.00 91 ASN A N 1
ATOM 721 C CA . ASN A 1 91 ? 22.206 -11.038 -31.443 1.00 85.00 91 ASN A CA 1
ATOM 722 C C . ASN A 1 91 ? 23.550 -11.717 -31.105 1.00 85.00 91 ASN A C 1
ATOM 724 O O . ASN A 1 91 ? 24.563 -11.052 -30.902 1.00 85.00 91 ASN A O 1
ATOM 728 N N . THR A 1 92 ? 23.559 -13.050 -31.039 1.00 80.94 92 THR A N 1
ATOM 729 C CA . THR A 1 92 ? 24.728 -13.854 -30.648 1.00 80.94 92 THR A CA 1
ATOM 730 C C . THR A 1 92 ? 25.533 -14.405 -31.823 1.00 80.94 92 THR A C 1
ATOM 732 O O . THR A 1 92 ? 26.354 -15.299 -31.625 1.00 80.94 92 THR A O 1
ATOM 735 N N . GLN A 1 93 ? 25.361 -13.888 -33.048 1.00 77.56 93 GLN A N 1
ATOM 736 C CA . GLN A 1 93 ? 26.129 -14.361 -34.215 1.00 77.56 93 GLN A CA 1
ATOM 737 C C . GLN A 1 93 ? 27.658 -14.344 -33.999 1.00 77.56 93 GLN A C 1
ATOM 739 O O . GLN A 1 93 ? 28.369 -15.128 -34.630 1.00 77.56 93 GLN A O 1
ATOM 744 N N . HIS A 1 94 ? 28.168 -13.503 -33.091 1.00 67.69 94 HIS A N 1
ATOM 745 C CA . HIS A 1 94 ? 29.605 -13.348 -32.834 1.00 67.69 94 HIS A CA 1
ATOM 746 C C . HIS A 1 94 ? 30.028 -13.494 -31.363 1.00 67.69 94 HIS A C 1
ATOM 748 O O . HIS A 1 94 ? 31.225 -13.478 -31.081 1.00 67.69 94 HIS A O 1
ATOM 754 N N . ASP A 1 95 ? 29.087 -13.662 -30.430 1.00 75.62 95 ASP A N 1
ATOM 755 C CA . ASP A 1 95 ? 29.367 -13.705 -28.990 1.00 75.62 95 ASP A CA 1
ATOM 756 C C . ASP A 1 95 ? 28.457 -14.742 -28.302 1.00 75.62 95 ASP A C 1
ATOM 758 O O . ASP A 1 95 ? 27.232 -14.639 -28.412 1.00 75.62 95 ASP A O 1
ATOM 762 N N . PRO A 1 96 ? 29.008 -15.753 -27.600 1.00 78.12 96 PRO A N 1
ATOM 763 C CA . PRO A 1 96 ? 28.210 -16.756 -26.895 1.00 78.12 96 PRO A CA 1
ATOM 764 C C . PRO A 1 96 ? 27.459 -16.200 -25.676 1.00 78.12 96 PRO A C 1
ATOM 766 O O . PRO A 1 96 ? 26.630 -16.913 -25.103 1.00 78.12 96 PRO A O 1
ATOM 769 N N . ILE A 1 97 ? 27.740 -14.969 -25.240 1.00 79.44 97 ILE A N 1
ATOM 770 C CA . ILE A 1 97 ? 27.112 -14.409 -24.048 1.00 79.44 97 ILE A CA 1
ATOM 771 C C . ILE A 1 97 ? 25.707 -13.882 -24.374 1.00 79.44 97 ILE A C 1
ATOM 773 O O . ILE A 1 97 ? 25.521 -12.815 -24.958 1.00 79.44 97 ILE A O 1
ATOM 777 N N . VAL A 1 98 ? 24.692 -14.635 -23.943 1.00 82.38 98 VAL A N 1
ATOM 778 C CA . VAL A 1 98 ? 23.277 -14.271 -24.084 1.00 82.38 98 VAL A CA 1
ATOM 779 C C . VAL A 1 98 ? 22.874 -13.359 -22.928 1.00 82.38 98 VAL A C 1
ATOM 781 O O . VAL A 1 98 ? 22.564 -13.832 -21.834 1.00 82.38 98 VAL A O 1
ATOM 784 N N . CYS A 1 99 ? 22.834 -12.051 -23.166 1.00 88.25 99 CYS A N 1
ATOM 785 C CA . CYS A 1 99 ? 22.084 -11.142 -22.306 1.00 88.25 99 CYS A CA 1
ATOM 786 C C . CYS A 1 99 ? 20.660 -10.938 -22.835 1.00 88.25 99 CYS A C 1
ATOM 788 O O . CYS A 1 99 ? 20.341 -11.253 -23.987 1.00 88.25 99 CYS A O 1
ATOM 790 N N . SER A 1 100 ? 19.780 -10.442 -21.967 1.00 93.06 100 SER A N 1
ATOM 791 C CA . SER A 1 100 ? 18.381 -10.210 -22.312 1.00 93.06 100 SER A CA 1
ATOM 792 C C . SER A 1 100 ? 17.828 -8.920 -21.707 1.00 93.06 100 SER A C 1
ATOM 794 O O . SER A 1 100 ? 18.418 -8.341 -20.798 1.00 93.06 100 SER A O 1
ATOM 796 N N . GLY A 1 101 ? 16.686 -8.459 -22.196 1.00 93.94 101 GLY A N 1
ATOM 797 C CA . GLY A 1 101 ? 16.008 -7.280 -21.673 1.00 93.94 101 GLY A CA 1
ATOM 798 C C . GLY A 1 101 ? 14.707 -6.995 -22.407 1.00 93.94 101 GLY A C 1
ATOM 799 O O . GLY A 1 101 ? 14.064 -7.915 -22.914 1.00 93.94 101 GLY A O 1
ATOM 800 N N . LEU A 1 102 ? 14.298 -5.731 -22.433 1.00 95.12 102 LEU A N 1
ATOM 801 C CA . LEU A 1 102 ? 13.125 -5.247 -23.153 1.00 95.12 102 LEU A CA 1
ATOM 802 C C . LEU A 1 102 ? 13.477 -4.003 -23.968 1.00 95.12 102 LEU A C 1
ATOM 804 O O . LEU A 1 102 ? 14.145 -3.093 -23.468 1.00 95.12 102 LEU A O 1
ATOM 808 N N . THR A 1 103 ? 12.984 -3.963 -25.203 1.00 95.88 103 THR A N 1
ATOM 809 C CA . THR A 1 103 ? 12.910 -2.735 -26.002 1.00 95.88 103 THR A CA 1
ATOM 810 C C . THR A 1 103 ? 11.672 -1.919 -25.585 1.00 95.88 103 THR A C 1
ATOM 812 O O . THR A 1 103 ? 10.754 -2.480 -24.962 1.00 95.88 103 THR A O 1
ATOM 815 N N . PRO A 1 104 ? 11.606 -0.610 -25.894 1.00 94.00 104 PRO A N 1
ATOM 816 C CA . PRO A 1 104 ? 10.453 0.230 -25.556 1.00 94.00 104 PRO A CA 1
ATOM 817 C C . PRO A 1 104 ? 9.117 -0.313 -26.099 1.00 94.00 104 PRO A C 1
ATOM 819 O O . PRO A 1 104 ? 8.119 -0.385 -25.374 1.00 94.00 104 PRO A O 1
ATOM 822 N N . GLU A 1 105 ? 9.096 -0.755 -27.357 1.00 94.44 105 GLU A N 1
ATOM 823 C CA . GLU A 1 105 ? 7.910 -1.284 -28.044 1.00 94.44 105 GLU A CA 1
ATOM 824 C C . GLU A 1 105 ? 7.445 -2.605 -27.421 1.00 94.44 105 GLU A C 1
ATOM 826 O O . GLU A 1 105 ? 6.247 -2.838 -27.228 1.00 94.44 105 GLU A O 1
ATOM 831 N N . LEU A 1 106 ? 8.397 -3.461 -27.043 1.00 94.38 106 LEU A N 1
ATOM 832 C CA . LEU A 1 106 ? 8.093 -4.740 -26.417 1.00 94.38 106 LEU A CA 1
ATOM 833 C C . LEU A 1 106 ? 7.563 -4.554 -24.989 1.00 94.38 106 LEU A C 1
ATOM 835 O O . LEU A 1 106 ? 6.637 -5.252 -24.578 1.00 94.38 106 LEU A O 1
ATOM 839 N N . PHE A 1 107 ? 8.108 -3.595 -24.234 1.00 93.06 107 PHE A N 1
ATOM 840 C CA . PHE A 1 107 ? 7.629 -3.268 -22.889 1.00 93.06 107 PHE A CA 1
ATOM 841 C C . PHE A 1 107 ? 6.207 -2.696 -22.906 1.00 93.06 107 PHE A C 1
ATOM 843 O O . PHE A 1 107 ? 5.342 -3.167 -22.168 1.00 93.06 107 PHE A O 1
ATOM 850 N N . THR A 1 108 ? 5.952 -1.714 -23.771 1.00 92.25 108 THR A N 1
ATOM 851 C CA . THR A 1 108 ? 4.629 -1.083 -23.900 1.00 92.25 108 THR A CA 1
ATOM 852 C C . THR A 1 108 ? 3.577 -2.086 -24.367 1.00 92.25 108 THR A C 1
ATOM 854 O O . THR A 1 108 ? 2.554 -2.263 -23.702 1.00 92.25 108 THR A O 1
ATOM 857 N N . SER A 1 109 ? 3.859 -2.842 -25.432 1.00 94.38 109 SER A N 1
ATOM 858 C CA . SER A 1 109 ? 2.914 -3.837 -25.948 1.00 94.38 109 SER A CA 1
ATOM 859 C C . SER A 1 109 ? 2.656 -4.992 -24.971 1.00 94.38 109 SER A C 1
ATOM 861 O O . SER A 1 109 ? 1.535 -5.499 -24.907 1.00 94.38 109 SER A O 1
ATOM 863 N N . LYS A 1 110 ? 3.637 -5.371 -24.136 1.00 93.88 110 LYS A N 1
ATOM 864 C CA . LYS A 1 110 ? 3.439 -6.326 -23.033 1.00 93.88 110 LYS A CA 1
ATOM 865 C C . LYS A 1 110 ? 2.374 -5.848 -22.048 1.00 93.88 110 LYS A C 1
ATOM 867 O O . LYS A 1 110 ? 1.496 -6.631 -21.684 1.00 93.88 110 LYS A O 1
ATOM 872 N N . LEU A 1 111 ? 2.459 -4.595 -21.601 1.00 88.81 111 LEU A N 1
ATOM 873 C CA . LEU A 1 111 ? 1.493 -4.024 -20.659 1.00 88.81 111 LEU A CA 1
ATOM 874 C C . LEU A 1 111 ? 0.096 -3.964 -21.280 1.00 88.81 111 LEU A C 1
ATOM 876 O O . LEU A 1 111 ? -0.875 -4.365 -20.641 1.00 88.81 111 LEU A O 1
ATOM 880 N N . ASP A 1 112 ? 0.016 -3.579 -22.553 1.00 89.56 112 ASP A N 1
ATOM 881 C CA . ASP A 1 112 ? -1.242 -3.524 -23.295 1.00 89.56 112 ASP A CA 1
ATOM 882 C C . ASP A 1 112 ? -1.878 -4.898 -23.518 1.00 89.56 112 ASP A C 1
ATOM 884 O O . ASP A 1 112 ? -3.087 -4.988 -23.732 1.00 89.56 112 ASP A O 1
ATOM 888 N N . CYS A 1 113 ? -1.087 -5.967 -23.531 1.00 93.75 113 CYS A N 1
ATOM 889 C CA . CYS A 1 113 ? -1.550 -7.326 -23.787 1.00 93.75 113 CYS A CA 1
ATOM 890 C C . CYS A 1 113 ? -2.143 -8.025 -22.559 1.00 93.75 113 CYS A C 1
ATOM 892 O O . CYS A 1 113 ? -2.971 -8.929 -22.707 1.00 93.75 113 CYS A O 1
ATOM 894 N N . MET A 1 114 ? -1.728 -7.631 -21.357 1.00 88.44 114 MET A N 1
ATOM 895 C CA . MET A 1 114 ? -2.217 -8.227 -20.116 1.00 88.44 114 MET A CA 1
ATOM 896 C C . MET A 1 114 ? -3.741 -8.072 -20.007 1.00 88.44 114 MET A C 1
ATOM 898 O O . MET A 1 114 ? -4.308 -7.032 -20.331 1.00 88.44 114 MET A O 1
ATOM 902 N N . TRP A 1 115 ? -4.413 -9.130 -19.556 1.00 87.06 115 TRP A N 1
ATOM 903 C CA . TRP A 1 115 ? -5.864 -9.218 -19.340 1.00 87.06 115 TRP A CA 1
ATOM 904 C C . TRP A 1 115 ? -6.747 -9.170 -20.592 1.00 87.06 115 TRP A C 1
ATOM 906 O O . TRP A 1 115 ? -7.972 -9.261 -20.480 1.00 87.06 115 TRP A O 1
ATOM 916 N N . LYS A 1 116 ? -6.165 -9.104 -21.794 1.00 91.44 116 LYS A N 1
ATOM 917 C CA . LYS A 1 116 ? -6.911 -9.227 -23.054 1.00 91.44 116 LYS A CA 1
ATOM 918 C C . LYS A 1 116 ? -7.065 -10.691 -23.461 1.00 91.44 116 LYS A C 1
ATOM 920 O O . LYS A 1 116 ? -6.287 -11.551 -23.064 1.00 91.44 116 LYS A O 1
ATOM 925 N N . LYS A 1 117 ? -8.073 -10.987 -24.286 1.00 92.31 117 LYS A N 1
ATOM 926 C CA . LYS A 1 117 ? -8.243 -12.321 -24.897 1.00 92.31 117 LYS A CA 1
ATOM 927 C C . LYS A 1 117 ? -7.290 -12.538 -26.068 1.00 92.31 117 LYS A C 1
ATOM 929 O O . LYS A 1 117 ? -6.762 -13.628 -26.273 1.00 92.31 117 LYS A O 1
ATOM 934 N N . THR A 1 118 ? -7.075 -11.469 -26.823 1.00 93.69 118 THR A N 1
ATOM 935 C CA . THR A 1 118 ? -6.194 -11.403 -27.984 1.00 93.69 118 THR A CA 1
ATOM 936 C C . THR A 1 118 ? -5.452 -10.082 -27.962 1.00 93.69 118 THR A C 1
ATOM 938 O O . THR A 1 118 ? -6.046 -9.050 -27.639 1.00 93.69 118 THR A O 1
ATOM 941 N N . CYS A 1 119 ? -4.184 -10.087 -28.344 1.00 97.00 119 CYS A N 1
ATOM 942 C CA . CYS A 1 119 ? -3.418 -8.864 -28.521 1.00 97.00 119 CYS A CA 1
ATOM 943 C C . CYS A 1 119 ? -2.314 -9.051 -29.567 1.00 97.00 119 CYS A C 1
ATOM 945 O O . CYS A 1 119 ? -2.056 -10.163 -30.035 1.00 97.00 119 CYS A O 1
ATOM 947 N N . ILE A 1 120 ? -1.671 -7.943 -29.926 1.00 96.94 120 ILE A N 1
ATOM 948 C CA . ILE A 1 120 ? -0.527 -7.919 -30.829 1.00 96.94 120 ILE A CA 1
ATOM 949 C C . ILE A 1 120 ? 0.638 -7.320 -30.050 1.00 96.94 120 ILE A C 1
ATOM 951 O O . ILE A 1 120 ? 0.615 -6.136 -29.714 1.00 96.94 120 ILE A O 1
ATOM 955 N N . LEU A 1 121 ? 1.639 -8.144 -29.764 1.00 97.00 121 LEU A N 1
ATOM 956 C CA . LEU A 1 121 ? 2.926 -7.673 -29.275 1.00 97.00 121 LEU A CA 1
ATOM 957 C C . LEU A 1 121 ? 3.670 -7.015 -30.426 1.00 97.00 121 LEU A C 1
ATOM 959 O O . LEU A 1 121 ? 3.729 -7.583 -31.513 1.00 97.00 121 LEU A O 1
ATOM 963 N N . ARG A 1 122 ? 4.238 -5.841 -30.181 1.00 96.31 122 ARG A N 1
ATOM 964 C CA . ARG A 1 122 ? 5.117 -5.157 -31.126 1.00 96.31 122 ARG A CA 1
ATOM 965 C C . ARG A 1 122 ? 6.533 -5.276 -30.604 1.00 96.31 122 ARG A C 1
ATOM 967 O O . ARG A 1 122 ? 6.761 -5.073 -29.414 1.00 96.31 122 ARG A O 1
ATOM 974 N N . TYR A 1 123 ? 7.459 -5.615 -31.479 1.00 94.25 123 TYR A N 1
ATOM 975 C CA . TYR A 1 123 ? 8.875 -5.578 -31.168 1.00 94.25 123 TYR A CA 1
ATOM 976 C C . TYR A 1 123 ? 9.587 -4.768 -32.240 1.00 94.25 123 TYR A C 1
ATOM 978 O O . TYR A 1 123 ? 9.104 -4.646 -33.366 1.00 94.25 123 TYR A O 1
ATOM 986 N N . SER A 1 124 ? 10.710 -4.198 -31.845 1.00 93.12 124 SER A N 1
ATOM 987 C CA . SER A 1 124 ? 11.552 -3.367 -32.686 1.00 93.12 124 SER A CA 1
ATOM 988 C C . SER A 1 124 ? 12.975 -3.902 -32.668 1.00 93.12 124 SER A C 1
ATOM 990 O O . SER A 1 124 ? 13.365 -4.587 -31.715 1.00 93.12 124 SER A O 1
ATOM 992 N N . THR A 1 125 ? 13.753 -3.558 -33.689 1.00 93.38 125 THR A N 1
ATOM 993 C CA . THR A 1 125 ? 15.216 -3.730 -33.690 1.00 93.38 125 THR A CA 1
ATOM 994 C C . THR A 1 125 ? 15.928 -2.645 -32.879 1.00 93.38 125 THR A C 1
ATOM 996 O O . THR A 1 125 ? 17.152 -2.649 -32.768 1.00 93.38 125 THR A O 1
ATOM 999 N N . ALA A 1 126 ? 15.169 -1.726 -32.267 1.00 92.12 126 ALA A N 1
ATOM 1000 C CA . ALA A 1 126 ? 15.706 -0.716 -31.372 1.00 92.12 126 ALA A CA 1
ATOM 1001 C C . ALA A 1 126 ? 16.439 -1.353 -30.186 1.00 92.12 126 ALA A C 1
ATOM 1003 O O . ALA A 1 126 ? 16.151 -2.473 -29.755 1.00 92.12 126 ALA A O 1
ATOM 1004 N N . THR A 1 127 ? 17.383 -0.602 -29.627 1.00 93.81 127 THR A N 1
ATOM 1005 C CA . THR A 1 127 ? 18.240 -1.100 -28.557 1.00 93.81 127 THR A CA 1
ATOM 1006 C C . THR A 1 127 ? 17.446 -1.448 -27.300 1.00 93.81 127 THR A C 1
ATOM 1008 O O . THR A 1 127 ? 16.408 -0.862 -26.972 1.00 93.81 127 THR A O 1
ATOM 1011 N N . ILE A 1 128 ? 17.944 -2.436 -26.566 1.00 93.56 128 ILE A N 1
ATOM 1012 C CA . ILE A 1 128 ? 17.384 -2.828 -25.278 1.00 93.56 128 ILE A CA 1
ATOM 1013 C C . ILE A 1 128 ? 17.594 -1.681 -24.281 1.00 93.56 128 ILE A C 1
ATOM 1015 O O . ILE A 1 128 ? 18.706 -1.186 -24.112 1.00 93.56 128 ILE A O 1
ATOM 1019 N N . VAL A 1 129 ? 16.529 -1.275 -23.587 1.00 92.25 129 VAL A N 1
ATOM 1020 C CA . VAL A 1 129 ? 16.558 -0.146 -22.633 1.00 92.25 129 VAL A CA 1
ATOM 1021 C C . VAL A 1 129 ? 16.368 -0.583 -21.184 1.00 92.25 129 VAL A C 1
ATOM 1023 O O . VAL A 1 129 ? 16.689 0.168 -20.266 1.00 92.25 129 VAL A O 1
ATOM 1026 N N . LEU A 1 130 ? 15.849 -1.794 -20.963 1.00 87.69 130 LEU A N 1
ATOM 1027 C CA . LEU A 1 130 ? 15.532 -2.305 -19.633 1.00 87.69 130 LEU A CA 1
ATOM 1028 C C . LEU A 1 130 ? 16.033 -3.738 -19.455 1.00 87.69 130 LEU A C 1
ATOM 1030 O O . LEU A 1 130 ? 15.596 -4.647 -20.162 1.00 87.69 130 LEU A O 1
ATOM 1034 N N . SER A 1 131 ? 16.889 -3.948 -18.459 1.00 86.44 131 SER A N 1
ATOM 1035 C CA . SER A 1 131 ? 17.319 -5.283 -18.034 1.00 86.44 131 SER A CA 1
ATOM 1036 C C . SER A 1 131 ? 16.298 -5.913 -17.089 1.00 86.44 131 SER A C 1
ATOM 1038 O O . SER A 1 131 ? 15.662 -5.231 -16.283 1.00 86.44 131 SER A O 1
ATOM 1040 N N . LEU A 1 132 ? 16.106 -7.229 -17.200 1.00 82.19 132 LEU A N 1
ATOM 1041 C CA . LEU A 1 132 ? 15.116 -7.935 -16.388 1.00 82.19 132 LEU A CA 1
ATOM 1042 C C . LEU A 1 132 ? 15.642 -8.133 -14.950 1.00 82.19 132 LEU A C 1
ATOM 1044 O O . LEU A 1 132 ? 16.764 -8.604 -14.779 1.00 82.19 132 LEU A O 1
ATOM 1048 N N . PRO A 1 133 ? 14.835 -7.850 -13.907 1.00 64.31 133 PRO A N 1
ATOM 1049 C CA . PRO A 1 133 ? 15.288 -7.797 -12.508 1.00 64.31 133 PRO A CA 1
ATOM 1050 C C . PRO A 1 133 ? 15.700 -9.147 -11.892 1.00 64.31 133 PRO A C 1
ATOM 1052 O O . PRO A 1 133 ? 16.193 -9.175 -10.771 1.00 64.31 133 PRO A O 1
ATOM 1055 N N . ASN A 1 134 ? 15.521 -10.259 -12.612 1.00 66.69 134 ASN A N 1
ATOM 1056 C CA . ASN A 1 134 ? 15.828 -11.617 -12.146 1.00 66.69 134 ASN A CA 1
ATOM 1057 C C . ASN A 1 134 ? 16.929 -12.293 -12.973 1.00 66.69 134 ASN A C 1
ATOM 1059 O O . ASN A 1 134 ? 16.950 -13.518 -13.092 1.00 66.69 134 ASN A O 1
ATOM 1063 N N . GLN A 1 135 ? 17.808 -11.516 -13.600 1.00 67.81 135 GLN A N 1
ATOM 1064 C CA . GLN A 1 135 ? 18.962 -12.094 -14.276 1.00 67.81 135 GLN A CA 1
ATOM 1065 C C . GLN A 1 135 ? 19.936 -12.686 -13.257 1.00 67.81 135 GLN A C 1
ATOM 1067 O O . GLN A 1 135 ? 20.142 -12.129 -12.178 1.00 67.81 135 GLN A O 1
ATOM 1072 N N . GLU A 1 136 ? 20.511 -13.846 -13.588 1.00 78.19 136 GLU A N 1
ATOM 1073 C CA . GLU A 1 136 ? 21.580 -14.422 -12.778 1.00 78.19 136 GLU A CA 1
ATOM 1074 C C . GLU A 1 136 ? 22.719 -13.396 -12.632 1.00 78.19 136 GLU A C 1
ATOM 1076 O O . GLU A 1 136 ? 23.003 -12.668 -13.585 1.00 78.19 136 GLU A O 1
ATOM 1081 N N . PRO A 1 137 ? 23.402 -13.336 -11.475 1.00 76.38 137 PRO A N 1
ATOM 1082 C CA . PRO A 1 137 ? 24.375 -12.285 -11.149 1.00 76.38 137 PRO A CA 1
ATOM 1083 C C . PRO A 1 137 ? 25.579 -12.172 -12.107 1.00 76.38 137 PRO A C 1
ATOM 1085 O O . PRO A 1 137 ? 26.363 -11.239 -11.974 1.00 76.38 137 PRO A O 1
ATOM 1088 N N . ASN A 1 138 ? 25.719 -13.089 -13.069 1.00 80.19 138 ASN A N 1
ATOM 1089 C CA . ASN A 1 138 ? 26.787 -13.116 -14.070 1.00 80.19 138 ASN A CA 1
ATOM 1090 C C . ASN A 1 138 ? 26.304 -12.833 -15.506 1.00 80.19 138 ASN A C 1
ATOM 1092 O O . ASN A 1 138 ? 27.086 -12.976 -16.444 1.00 80.19 138 ASN A O 1
ATOM 1096 N N . VAL A 1 139 ? 25.033 -12.474 -15.711 1.00 79.50 139 VAL A N 1
ATOM 1097 C CA . VAL A 1 139 ? 24.533 -12.085 -17.037 1.00 79.50 139 VAL A CA 1
ATOM 1098 C C . VAL A 1 139 ? 24.894 -10.614 -17.268 1.00 79.50 139 VAL A C 1
ATOM 1100 O O . VAL A 1 139 ? 24.518 -9.773 -16.449 1.00 79.50 139 VAL A O 1
ATOM 1103 N N . PRO A 1 140 ? 25.637 -10.268 -18.335 1.00 82.94 140 PRO A N 1
ATOM 1104 C CA . PRO A 1 140 ? 25.999 -8.881 -18.583 1.00 82.94 140 PRO A CA 1
ATOM 1105 C C . PRO A 1 140 ? 24.771 -8.033 -18.902 1.00 82.94 140 PRO A C 1
ATOM 1107 O O . PRO A 1 140 ? 23.761 -8.516 -19.416 1.00 82.94 140 PRO A O 1
ATOM 1110 N N . ASN A 1 141 ? 24.884 -6.742 -18.601 1.00 86.12 141 ASN A N 1
ATOM 1111 C CA . ASN A 1 141 ? 23.836 -5.781 -18.888 1.00 86.12 141 ASN A CA 1
ATOM 1112 C C . ASN A 1 141 ? 23.667 -5.641 -20.407 1.00 86.12 141 ASN A C 1
ATOM 1114 O O . ASN A 1 141 ? 24.633 -5.365 -21.109 1.00 86.12 141 ASN A O 1
ATOM 1118 N N . CYS A 1 142 ? 22.442 -5.819 -20.890 1.00 87.75 142 CYS A N 1
ATOM 1119 C CA . CYS A 1 142 ? 22.114 -5.789 -22.315 1.00 87.75 142 CYS A CA 1
ATOM 1120 C C . CYS A 1 142 ? 21.684 -4.393 -22.797 1.00 87.75 142 CYS A C 1
ATOM 1122 O O . CYS A 1 142 ? 21.296 -4.228 -23.948 1.00 87.75 142 CYS A O 1
ATOM 1124 N N . VAL A 1 143 ? 21.690 -3.394 -21.907 1.00 92.62 143 VAL A N 1
ATOM 1125 C CA . VAL A 1 143 ? 21.258 -2.031 -22.232 1.00 92.62 143 VAL A CA 1
ATOM 1126 C C . VAL A 1 143 ? 22.157 -1.430 -23.313 1.00 92.62 143 VAL A C 1
ATOM 1128 O O . VAL A 1 143 ? 23.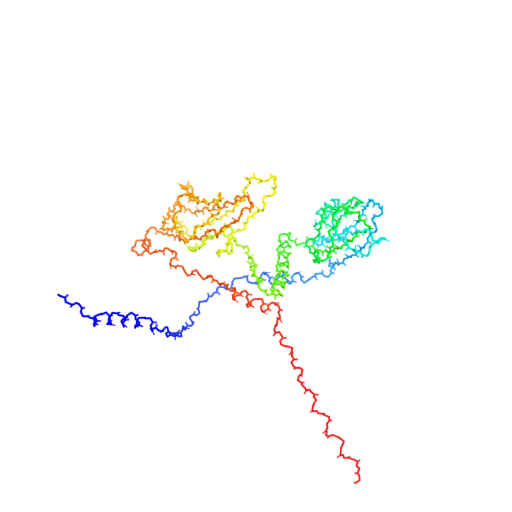368 -1.346 -23.132 1.00 92.62 143 VAL A O 1
ATOM 1131 N N . GLY A 1 144 ? 21.545 -0.979 -24.407 1.00 93.00 144 GLY A N 1
ATOM 1132 C CA . GLY A 1 144 ? 22.231 -0.417 -25.572 1.00 93.00 144 GLY A CA 1
ATOM 1133 C C . GLY A 1 144 ? 22.515 -1.417 -26.695 1.00 93.00 144 GLY A C 1
ATOM 1134 O O . GLY A 1 144 ? 22.890 -0.987 -27.780 1.00 93.00 144 GLY A O 1
ATOM 1135 N N . GLU A 1 145 ? 22.298 -2.715 -26.479 1.00 93.69 145 GLU A N 1
ATOM 1136 C CA . GLU A 1 145 ? 22.507 -3.747 -27.501 1.00 93.69 145 GLU A CA 1
ATOM 1137 C C . GLU A 1 145 ? 21.257 -3.944 -28.372 1.00 93.69 145 GLU A C 1
ATOM 1139 O O . GLU A 1 145 ? 20.123 -3.807 -27.898 1.00 93.69 145 GLU A O 1
ATOM 1144 N N . GLU A 1 146 ? 21.460 -4.312 -29.637 1.00 93.88 146 GLU A N 1
ATOM 1145 C CA . GLU A 1 146 ? 20.383 -4.661 -30.569 1.00 93.88 146 GLU A CA 1
ATOM 1146 C C . GLU A 1 146 ? 19.880 -6.100 -30.329 1.00 93.88 146 GLU A C 1
ATOM 1148 O O . GLU A 1 146 ? 20.677 -7.029 -30.108 1.00 93.88 146 GLU A O 1
ATOM 1153 N N . PRO A 1 147 ? 18.555 -6.327 -30.355 1.00 94.69 147 PRO A N 1
ATOM 1154 C CA . PRO A 1 147 ? 17.991 -7.652 -30.168 1.00 94.69 147 PRO A CA 1
ATOM 1155 C C . PRO A 1 147 ? 18.169 -8.503 -31.431 1.00 94.69 147 PRO A C 1
ATOM 1157 O O . PRO A 1 147 ? 17.838 -8.079 -32.525 1.00 94.69 147 PRO A O 1
ATOM 1160 N N . GLY A 1 148 ? 18.644 -9.740 -31.283 1.00 93.88 148 GLY A N 1
ATOM 1161 C CA . GLY A 1 148 ? 18.644 -10.731 -32.365 1.00 93.88 148 GLY A CA 1
ATOM 1162 C C . GLY A 1 148 ? 17.449 -11.678 -32.306 1.00 93.88 148 GLY A C 1
ATOM 1163 O O . GLY A 1 148 ? 17.018 -12.208 -33.327 1.00 93.88 148 GLY A O 1
ATOM 1164 N N . THR A 1 149 ? 16.889 -11.907 -31.114 1.00 94.94 149 THR A N 1
ATOM 1165 C CA . THR A 1 149 ? 15.681 -12.729 -30.952 1.00 94.94 149 THR A CA 1
ATOM 1166 C C . THR A 1 149 ? 14.746 -12.178 -29.882 1.00 94.94 149 THR A C 1
ATOM 1168 O O . THR A 1 149 ? 15.167 -11.474 -28.966 1.00 94.94 149 THR A O 1
ATOM 1171 N N . VAL A 1 150 ? 13.464 -12.524 -29.979 1.00 95.94 150 VAL A N 1
ATOM 1172 C CA . VAL A 1 150 ? 12.426 -12.208 -28.995 1.00 95.94 150 VAL A CA 1
ATOM 1173 C C . VAL A 1 150 ? 11.773 -13.500 -28.526 1.00 95.94 150 VAL A C 1
ATOM 1175 O O . VAL A 1 150 ? 11.139 -14.215 -29.302 1.00 95.94 150 VAL A O 1
ATOM 1178 N N . ASP A 1 151 ? 11.894 -13.782 -27.236 1.00 94.88 151 ASP A N 1
ATOM 1179 C CA . ASP A 1 151 ? 11.176 -14.855 -26.564 1.00 94.88 151 ASP A CA 1
ATOM 1180 C C . ASP A 1 151 ? 9.831 -14.343 -26.065 1.00 94.88 151 ASP A C 1
ATOM 1182 O O . ASP A 1 151 ? 9.760 -13.359 -25.327 1.00 94.88 151 ASP A O 1
ATOM 1186 N N . VAL A 1 152 ? 8.762 -15.054 -26.410 1.00 95.12 152 VAL A N 1
ATOM 1187 C CA . VAL A 1 152 ? 7.407 -14.789 -25.925 1.00 95.12 152 VAL A CA 1
ATOM 1188 C C . VAL A 1 152 ? 6.870 -16.050 -25.276 1.00 95.12 152 VAL A C 1
ATOM 1190 O O . VAL A 1 152 ? 6.884 -17.116 -25.884 1.00 95.12 152 VAL A O 1
ATOM 1193 N N . GLY A 1 153 ? 6.361 -15.927 -24.057 1.00 94.31 153 GLY A N 1
ATOM 1194 C CA . GLY A 1 153 ? 5.638 -16.973 -23.353 1.00 94.31 153 GLY A CA 1
ATOM 1195 C C . GLY A 1 153 ? 4.397 -16.413 -22.677 1.00 94.31 153 GLY A C 1
ATOM 1196 O O . GLY A 1 153 ? 4.444 -15.313 -22.132 1.00 94.31 153 GLY A O 1
ATOM 1197 N N . TYR A 1 154 ? 3.280 -17.135 -22.708 1.00 93.94 154 TYR A N 1
ATOM 1198 C CA . TYR A 1 154 ? 2.079 -16.700 -22.005 1.00 93.94 154 TYR A CA 1
ATOM 1199 C C . TYR A 1 154 ? 1.216 -17.834 -21.468 1.00 93.94 154 TYR A C 1
ATOM 1201 O O . TYR A 1 154 ? 1.234 -18.948 -21.992 1.00 93.94 154 TYR A O 1
ATOM 1209 N N . SER A 1 155 ? 0.432 -17.494 -20.444 1.00 90.69 155 SER A N 1
ATOM 1210 C CA . SER A 1 155 ? -0.594 -18.346 -19.847 1.00 90.69 155 SER A CA 1
ATOM 1211 C C . SER A 1 155 ? -1.954 -17.639 -19.859 1.00 90.69 155 SER A C 1
ATOM 1213 O O . SER A 1 155 ? -2.045 -16.411 -19.713 1.00 90.69 155 SER A O 1
ATOM 1215 N N . CYS A 1 156 ? -3.022 -18.425 -20.000 1.00 91.38 156 CYS A N 1
ATOM 1216 C CA . CYS A 1 156 ? -4.398 -17.941 -20.106 1.00 91.38 156 CYS A CA 1
ATOM 1217 C C . CYS A 1 156 ? -5.266 -18.371 -18.905 1.00 91.38 156 CYS A C 1
ATOM 1219 O O . CYS A 1 156 ? -5.108 -19.464 -18.362 1.00 91.38 156 CYS A O 1
ATOM 1221 N N . LEU A 1 157 ? -6.210 -17.519 -18.500 1.00 86.75 157 LEU A N 1
ATOM 1222 C CA . LEU A 1 157 ? -7.138 -17.731 -17.383 1.00 86.75 157 LEU A CA 1
ATOM 1223 C C . LEU A 1 157 ? -8.587 -17.527 -17.844 1.00 86.75 157 LEU A C 1
ATOM 1225 O O . LEU A 1 157 ? -8.847 -16.743 -18.750 1.00 86.75 157 LEU A O 1
ATOM 1229 N N . ASP A 1 158 ? -9.549 -18.216 -17.235 1.00 85.31 158 ASP A N 1
ATOM 1230 C CA . ASP A 1 158 ? -10.965 -18.057 -17.586 1.00 85.31 158 ASP A CA 1
ATOM 1231 C C . ASP A 1 158 ? -11.458 -16.618 -17.312 1.00 85.31 158 ASP A C 1
ATOM 1233 O O . ASP A 1 158 ? -11.086 -16.008 -16.311 1.00 85.31 158 ASP A O 1
ATOM 1237 N N . SER A 1 159 ? -12.304 -16.054 -18.178 1.00 71.06 159 SER A N 1
ATOM 1238 C CA . SER A 1 159 ? -12.710 -14.636 -18.105 1.00 71.06 159 SER A CA 1
ATOM 1239 C C . SER A 1 159 ? -13.691 -14.313 -16.966 1.00 71.06 159 SER A C 1
ATOM 1241 O O . SER A 1 159 ? -14.167 -13.187 -16.870 1.00 71.06 159 SER A O 1
ATOM 1243 N N . GLY A 1 160 ? -14.037 -15.304 -16.139 1.00 70.94 160 GLY A N 1
ATOM 1244 C CA . GLY A 1 160 ? -14.926 -15.164 -14.981 1.00 70.94 160 GLY A CA 1
ATOM 1245 C C . GLY A 1 160 ? -14.217 -14.847 -13.661 1.00 70.94 160 GLY A C 1
ATOM 1246 O O . GLY A 1 160 ? -14.885 -14.765 -12.635 1.00 70.94 160 GLY A O 1
ATOM 1247 N N . PHE A 1 161 ? -12.890 -14.705 -13.658 1.00 66.56 161 PHE A N 1
ATOM 1248 C CA . PHE A 1 161 ? -12.161 -14.282 -12.465 1.00 66.56 161 PHE A CA 1
ATOM 1249 C C . PHE A 1 161 ? -12.126 -12.758 -12.377 1.00 66.56 161 PHE A C 1
ATOM 1251 O O . PHE A 1 161 ? -11.703 -12.083 -13.314 1.00 66.56 161 PHE A O 1
ATOM 1258 N N . ASP A 1 162 ? -12.549 -12.231 -11.231 1.00 64.56 162 ASP A N 1
ATOM 1259 C CA . ASP A 1 162 ? -12.371 -10.827 -10.888 1.00 64.56 162 ASP A CA 1
ATOM 1260 C C . ASP A 1 162 ? -10.869 -10.490 -10.863 1.00 64.56 162 ASP A C 1
ATOM 1262 O O . ASP A 1 162 ? -10.071 -11.201 -10.241 1.00 64.56 162 ASP A O 1
ATOM 1266 N N . VAL A 1 163 ? -10.480 -9.418 -11.557 1.00 59.38 163 VAL A N 1
ATOM 1267 C CA . VAL A 1 163 ? -9.097 -8.925 -11.655 1.00 59.38 163 VAL A CA 1
ATOM 1268 C C . VAL A 1 163 ? -8.499 -8.712 -10.262 1.00 59.38 163 VAL A C 1
ATOM 1270 O O . VAL A 1 163 ? -7.321 -8.999 -10.048 1.00 59.38 163 VAL A O 1
ATOM 1273 N N . GLU A 1 164 ? -9.315 -8.305 -9.287 1.00 60.12 164 GLU A N 1
ATOM 1274 C CA . GLU A 1 164 ? -8.897 -8.154 -7.892 1.00 60.12 164 GLU A CA 1
ATOM 1275 C C . GLU A 1 164 ? -8.498 -9.499 -7.256 1.00 60.12 164 GLU A C 1
ATOM 1277 O O . GLU A 1 164 ? -7.470 -9.606 -6.579 1.00 60.12 164 GLU A O 1
ATOM 1282 N N . THR A 1 165 ? -9.229 -10.572 -7.568 1.00 60.41 165 THR A N 1
ATOM 1283 C CA . THR A 1 165 ? -8.912 -11.934 -7.109 1.00 60.41 165 THR A CA 1
ATOM 1284 C C . THR A 1 165 ? -7.624 -12.455 -7.751 1.00 60.41 165 THR A C 1
ATOM 1286 O O . THR A 1 165 ? -6.805 -13.085 -7.075 1.00 60.41 165 THR A O 1
ATOM 1289 N N . VAL A 1 166 ? -7.394 -12.177 -9.041 1.00 60.81 166 VAL A N 1
ATOM 1290 C CA . VAL A 1 166 ? -6.167 -12.626 -9.722 1.00 60.81 166 VAL A CA 1
ATOM 1291 C C . VAL A 1 166 ? -4.948 -11.836 -9.255 1.00 60.81 166 VAL A C 1
ATOM 1293 O O . VAL A 1 166 ? -3.917 -12.445 -8.979 1.00 60.81 166 VAL A O 1
ATOM 1296 N N . ASN A 1 167 ? -5.058 -10.518 -9.072 1.00 56.97 167 ASN A N 1
ATOM 1297 C CA . ASN A 1 167 ? -3.983 -9.704 -8.497 1.00 56.97 167 ASN A CA 1
ATOM 1298 C C . ASN A 1 167 ? -3.611 -10.185 -7.091 1.00 56.97 167 ASN A C 1
ATOM 1300 O O . ASN A 1 167 ? -2.427 -10.325 -6.776 1.00 56.97 167 ASN A O 1
ATOM 1304 N N . THR A 1 168 ? -4.608 -10.534 -6.276 1.00 53.25 168 THR A N 1
ATOM 1305 C CA . THR A 1 168 ? -4.396 -11.123 -4.948 1.00 53.25 168 THR A CA 1
ATOM 1306 C C . THR A 1 168 ? -3.644 -12.455 -5.042 1.00 53.25 168 THR A C 1
ATOM 1308 O O . THR A 1 168 ? -2.696 -12.692 -4.292 1.00 53.25 168 THR A O 1
ATOM 1311 N N . LEU A 1 169 ? -3.992 -13.312 -6.006 1.00 57.25 169 LEU A N 1
ATOM 1312 C CA . LEU A 1 169 ? -3.332 -14.602 -6.214 1.00 57.25 169 LEU A CA 1
ATOM 1313 C C . LEU A 1 169 ? -1.900 -14.468 -6.764 1.00 57.25 169 LEU A C 1
ATOM 1315 O O . LEU A 1 169 ? -1.004 -15.192 -6.329 1.00 57.25 169 LEU A O 1
ATOM 1319 N N . VAL A 1 170 ? -1.668 -13.550 -7.705 1.00 60.75 170 VAL A N 1
ATOM 1320 C CA . VAL A 1 170 ? -0.332 -13.249 -8.249 1.00 60.75 170 VAL A CA 1
ATOM 1321 C C . VAL A 1 170 ? 0.568 -12.728 -7.135 1.00 60.75 170 VAL A C 1
ATOM 1323 O O . VAL A 1 170 ? 1.661 -13.260 -6.936 1.00 60.75 170 VAL A O 1
ATOM 1326 N N . THR A 1 171 ? 0.068 -11.775 -6.345 1.00 52.25 171 THR A N 1
ATOM 1327 C CA . THR A 1 171 ? 0.764 -11.237 -5.169 1.00 52.25 171 THR A CA 1
ATOM 1328 C C . THR A 1 171 ? 1.073 -12.349 -4.165 1.00 52.25 171 THR A C 1
ATOM 1330 O O . THR A 1 171 ? 2.194 -12.447 -3.659 1.00 52.25 171 THR A O 1
ATOM 1333 N N . PHE A 1 172 ? 0.120 -13.252 -3.918 1.00 51.22 172 PHE A N 1
ATOM 1334 C CA . PHE A 1 172 ? 0.314 -14.410 -3.049 1.00 51.22 172 PHE A CA 1
ATOM 1335 C C . PHE A 1 172 ? 1.417 -15.350 -3.563 1.00 51.22 172 PHE A C 1
ATOM 1337 O O . PHE A 1 172 ? 2.302 -15.733 -2.799 1.00 51.22 172 PHE A O 1
ATOM 1344 N N . ASN A 1 173 ? 1.420 -15.695 -4.852 1.00 58.44 173 ASN A N 1
ATOM 1345 C CA . ASN A 1 173 ? 2.423 -16.592 -5.432 1.00 58.44 173 ASN A CA 1
ATOM 1346 C C . ASN A 1 173 ? 3.825 -15.969 -5.454 1.00 58.44 173 ASN A C 1
ATOM 1348 O O . ASN A 1 173 ? 4.790 -16.635 -5.078 1.00 58.44 173 ASN A O 1
ATOM 1352 N N . GLN A 1 174 ? 3.944 -14.688 -5.814 1.00 55.94 174 GLN A N 1
ATOM 1353 C CA . GLN A 1 174 ? 5.208 -13.948 -5.722 1.00 55.94 174 GLN A CA 1
ATOM 1354 C C . GLN A 1 174 ? 5.735 -13.932 -4.281 1.00 55.94 174 GLN A C 1
ATOM 1356 O O . GLN A 1 174 ? 6.916 -14.177 -4.039 1.00 55.94 174 GLN A O 1
ATOM 1361 N N . THR A 1 175 ? 4.838 -13.752 -3.308 1.00 47.91 175 THR A N 1
ATOM 1362 C CA . THR A 1 175 ? 5.170 -13.816 -1.878 1.00 47.91 175 THR A CA 1
ATOM 1363 C C . THR A 1 175 ? 5.675 -15.202 -1.470 1.00 47.91 175 THR A C 1
ATOM 1365 O O . THR A 1 175 ? 6.643 -15.312 -0.716 1.00 47.91 175 THR A O 1
ATOM 1368 N N . VAL A 1 176 ? 5.065 -16.279 -1.977 1.00 52.00 176 VAL A N 1
ATOM 1369 C CA . VAL A 1 176 ? 5.515 -17.656 -1.723 1.00 52.00 176 VAL A CA 1
ATOM 1370 C C . VAL A 1 176 ? 6.916 -17.895 -2.287 1.00 52.00 176 VAL A C 1
ATOM 1372 O O . VAL A 1 176 ? 7.751 -18.470 -1.587 1.00 52.00 176 VAL A O 1
ATOM 1375 N N . GLU A 1 177 ? 7.203 -17.443 -3.508 1.00 62.22 177 GLU A N 1
ATOM 1376 C CA . GLU A 1 177 ? 8.530 -17.600 -4.116 1.00 62.22 177 GLU A CA 1
ATOM 1377 C C . GLU A 1 177 ? 9.602 -16.771 -3.397 1.00 62.22 177 GLU A C 1
ATOM 1379 O O . GLU A 1 177 ? 10.664 -17.304 -3.070 1.00 62.22 177 GLU A O 1
ATOM 1384 N N . HIS A 1 178 ? 9.305 -15.525 -3.018 1.00 51.16 178 HIS A N 1
ATOM 1385 C CA . HIS A 1 178 ? 10.200 -14.721 -2.178 1.00 51.16 178 HIS A CA 1
ATOM 1386 C C . HIS A 1 178 ? 10.467 -15.380 -0.820 1.00 51.16 178 HIS A C 1
ATOM 1388 O O . HIS A 1 178 ? 11.603 -15.398 -0.348 1.00 51.16 178 HIS A O 1
ATOM 1394 N N . CYS A 1 179 ? 9.448 -15.986 -0.207 1.00 45.66 179 CYS A N 1
ATOM 1395 C CA . CYS A 1 179 ? 9.599 -16.708 1.052 1.00 45.66 179 CYS A CA 1
ATOM 1396 C C . CYS A 1 179 ? 10.486 -17.956 0.886 1.00 45.66 179 CYS A C 1
ATOM 1398 O O . CYS A 1 179 ? 11.377 -18.194 1.702 1.00 45.66 179 CYS A O 1
ATOM 1400 N N . LYS A 1 180 ? 10.312 -18.722 -0.202 1.00 63.50 180 LYS A N 1
ATOM 1401 C CA . LYS A 1 180 ? 11.176 -19.868 -0.538 1.00 63.50 180 LYS A CA 1
ATOM 1402 C C . LYS A 1 180 ? 12.622 -19.448 -0.789 1.00 63.50 180 LYS A C 1
ATOM 1404 O O . LYS A 1 180 ? 13.528 -20.160 -0.363 1.00 63.50 180 LYS A O 1
ATOM 1409 N N . HIS A 1 181 ? 12.838 -18.329 -1.478 1.00 57.06 181 HIS A N 1
ATOM 1410 C CA . HIS A 1 181 ? 14.169 -17.795 -1.747 1.00 57.06 181 HIS A CA 1
ATOM 1411 C C . HIS A 1 181 ? 14.848 -17.331 -0.450 1.00 57.06 181 HIS A C 1
ATOM 1413 O O . HIS A 1 181 ? 15.948 -17.775 -0.140 1.00 57.06 181 HIS A O 1
ATOM 1419 N N . ALA A 1 182 ? 14.153 -16.547 0.380 1.00 50.94 182 ALA A N 1
ATOM 1420 C CA . ALA A 1 182 ? 14.661 -16.087 1.673 1.00 50.94 182 ALA A CA 1
ATOM 1421 C C . ALA A 1 182 ? 14.956 -17.241 2.649 1.00 50.94 182 ALA A C 1
ATOM 1423 O O . ALA A 1 182 ? 15.936 -17.192 3.383 1.00 50.94 182 ALA A O 1
ATOM 1424 N N . MET A 1 183 ? 14.167 -18.325 2.624 1.00 53.91 183 MET A N 1
ATOM 1425 C CA . MET A 1 183 ? 14.450 -19.535 3.411 1.00 53.91 183 MET A CA 1
ATOM 1426 C C . MET A 1 183 ? 15.747 -20.250 3.007 1.00 53.91 183 MET A C 1
ATOM 1428 O O . MET A 1 183 ? 16.289 -21.006 3.813 1.00 53.91 183 MET A O 1
ATOM 1432 N N . LYS A 1 184 ? 16.228 -20.052 1.774 1.00 66.06 184 LYS A N 1
ATOM 1433 C CA . LYS A 1 184 ? 17.470 -20.654 1.272 1.00 66.06 184 LYS A CA 1
ATOM 1434 C C . LYS A 1 184 ? 18.708 -19.807 1.568 1.00 66.06 184 LYS A C 1
ATOM 1436 O O . LYS A 1 184 ? 19.809 -20.339 1.466 1.00 66.06 184 LYS A O 1
ATOM 1441 N N . THR A 1 185 ? 18.542 -18.546 1.968 1.00 54.25 185 THR A N 1
ATOM 1442 C CA . THR A 1 185 ? 19.653 -17.625 2.237 1.00 54.25 185 THR A CA 1
ATOM 1443 C C . THR A 1 185 ? 19.751 -17.342 3.741 1.00 54.25 185 THR A C 1
ATOM 1445 O O . THR A 1 185 ? 18.949 -16.575 4.279 1.00 54.25 185 THR A O 1
ATOM 1448 N N . PRO A 1 186 ? 20.710 -17.953 4.463 1.00 49.44 186 PRO A N 1
ATOM 1449 C CA . PRO A 1 186 ? 20.904 -17.691 5.885 1.00 49.44 186 PRO A CA 1
ATOM 1450 C C . PRO A 1 186 ? 21.198 -16.203 6.120 1.00 49.44 186 PRO A C 1
ATOM 1452 O O . PRO A 1 186 ? 22.090 -15.647 5.489 1.00 49.44 186 PRO A O 1
ATOM 1455 N N . GLY A 1 187 ? 20.459 -15.561 7.028 1.00 48.94 187 GLY A N 1
ATOM 1456 C CA . GLY A 1 187 ? 20.699 -14.167 7.428 1.00 48.94 187 GLY A CA 1
ATOM 1457 C C . GLY A 1 187 ? 19.804 -13.112 6.769 1.00 48.94 187 GLY A C 1
ATOM 1458 O O . GLY A 1 187 ? 19.845 -11.961 7.193 1.00 48.94 187 GLY A O 1
ATOM 1459 N N . ILE A 1 188 ? 18.943 -13.476 5.810 1.00 44.03 188 ILE A N 1
ATOM 1460 C CA . ILE A 1 188 ? 17.921 -12.555 5.288 1.00 44.03 188 ILE A CA 1
ATOM 1461 C C . ILE A 1 188 ? 16.688 -12.609 6.197 1.00 44.03 188 ILE A C 1
ATOM 1463 O O . ILE A 1 188 ? 15.996 -13.626 6.285 1.00 44.03 188 ILE A O 1
ATOM 1467 N N . ALA A 1 189 ? 16.414 -11.509 6.900 1.00 37.78 189 ALA A N 1
ATOM 1468 C CA . ALA A 1 189 ? 15.198 -11.351 7.688 1.00 37.78 189 ALA A CA 1
ATOM 1469 C C . ALA A 1 189 ? 13.963 -11.329 6.768 1.00 37.78 189 ALA A C 1
ATOM 1471 O O . ALA A 1 189 ? 13.922 -10.616 5.767 1.00 37.78 189 ALA A O 1
ATOM 1472 N N . PHE A 1 190 ? 12.949 -12.130 7.103 1.00 36.16 190 PHE A N 1
ATOM 1473 C CA . PHE A 1 190 ? 11.718 -12.252 6.324 1.00 36.16 190 PHE A CA 1
ATOM 1474 C C . PHE A 1 190 ? 10.940 -10.934 6.280 1.00 36.16 190 PHE A C 1
ATOM 1476 O O . PHE A 1 190 ? 10.590 -10.379 7.320 1.00 36.16 190 PHE A O 1
ATOM 1483 N N . ALA A 1 191 ? 10.539 -10.506 5.085 1.00 33.19 191 ALA A N 1
ATOM 1484 C CA . ALA A 1 191 ? 9.464 -9.540 4.935 1.00 33.19 191 ALA A CA 1
ATOM 1485 C C . ALA A 1 191 ? 8.118 -10.290 4.900 1.00 33.19 191 ALA A C 1
ATOM 1487 O O . ALA A 1 191 ? 7.671 -10.762 3.861 1.00 33.19 191 ALA A O 1
ATOM 1488 N N . THR A 1 192 ? 7.460 -10.438 6.049 1.00 33.50 192 THR A N 1
ATOM 1489 C CA . THR A 1 192 ? 6.091 -10.985 6.145 1.00 33.50 192 THR A CA 1
ATOM 1490 C C . THR A 1 192 ? 5.071 -9.922 5.756 1.00 33.50 192 THR A C 1
ATOM 1492 O O . THR A 1 192 ? 5.024 -8.923 6.459 1.00 33.50 192 THR A O 1
ATOM 1495 N N . PHE A 1 193 ? 4.268 -10.098 4.699 1.00 34.12 193 PHE A N 1
ATOM 1496 C CA . PHE A 1 193 ? 3.158 -9.198 4.319 1.00 34.12 193 PHE A CA 1
ATOM 1497 C C . PHE A 1 193 ? 1.804 -9.934 4.262 1.00 34.12 193 PHE A C 1
ATOM 14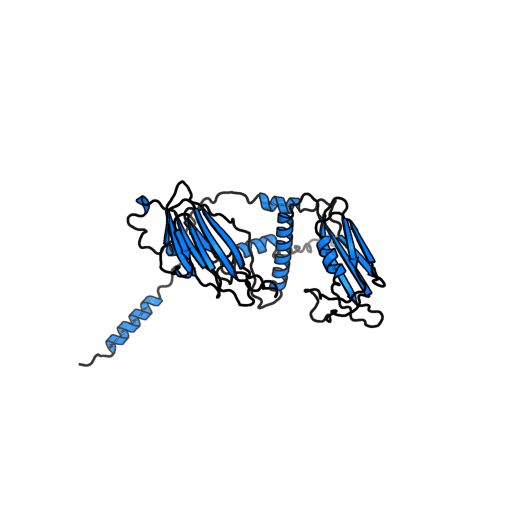99 O O . PHE A 1 193 ? 1.768 -11.162 4.214 1.00 34.12 193 PHE A O 1
ATOM 1506 N N . ASP A 1 194 ? 0.724 -9.149 4.338 1.00 37.78 194 ASP A N 1
ATOM 1507 C CA . ASP A 1 194 ? -0.497 -9.401 5.116 1.00 37.78 194 ASP A CA 1
ATOM 1508 C C . ASP A 1 194 ? -1.784 -9.486 4.270 1.00 37.78 194 ASP A C 1
ATOM 1510 O O . ASP A 1 194 ? -1.828 -9.025 3.131 1.00 37.78 194 ASP A O 1
ATOM 1514 N N . VAL A 1 195 ? -2.839 -10.033 4.879 1.00 31.25 195 VAL A N 1
ATOM 1515 C CA . VAL A 1 195 ? -4.229 -10.000 4.396 1.00 31.25 195 VAL A CA 1
ATOM 1516 C C . VAL A 1 195 ? -4.790 -8.590 4.621 1.00 31.25 195 VAL A C 1
ATOM 1518 O O . VAL A 1 195 ? -4.643 -8.026 5.706 1.00 31.25 195 VAL A O 1
ATOM 1521 N N . ILE A 1 196 ? -5.412 -8.013 3.592 1.00 34.28 196 ILE A N 1
ATOM 1522 C CA . ILE A 1 196 ? -6.051 -6.689 3.613 1.00 34.28 196 ILE A CA 1
ATOM 1523 C C . ILE A 1 196 ? -7.085 -6.653 4.751 1.00 34.28 196 ILE A C 1
ATOM 1525 O O . ILE A 1 196 ? -7.954 -7.519 4.819 1.00 34.28 196 ILE A O 1
ATOM 1529 N N . LYS A 1 197 ? -6.991 -5.674 5.659 1.00 49.06 197 LYS A N 1
ATOM 1530 C CA . LYS A 1 197 ? -8.032 -5.410 6.664 1.00 49.06 197 LYS A CA 1
ATOM 1531 C C . LYS A 1 197 ? -8.927 -4.265 6.219 1.00 49.06 197 LYS A C 1
ATOM 1533 O O . LYS A 1 197 ? -8.460 -3.312 5.599 1.00 49.06 197 LYS A O 1
ATOM 1538 N N . ASP A 1 198 ? -10.197 -4.370 6.590 1.00 53.81 198 ASP A N 1
ATOM 1539 C CA . ASP A 1 198 ? -11.247 -3.419 6.253 1.00 53.81 198 ASP A CA 1
ATOM 1540 C C . ASP A 1 198 ? -10.880 -1.974 6.617 1.00 53.81 198 ASP A C 1
ATOM 1542 O O . ASP A 1 198 ? -10.425 -1.666 7.723 1.00 53.81 198 ASP A O 1
ATOM 1546 N N . ARG A 1 199 ? -11.164 -1.054 5.687 1.00 81.06 199 ARG A N 1
ATOM 1547 C CA . ARG A 1 199 ? -11.026 0.405 5.869 1.00 81.06 199 ARG A CA 1
ATOM 1548 C C . ARG A 1 199 ? -11.961 0.964 6.950 1.00 81.06 199 ARG A C 1
ATOM 1550 O O . ARG A 1 199 ? -11.895 2.149 7.272 1.00 81.06 199 ARG A O 1
ATOM 1557 N N . THR A 1 200 ? -12.864 0.147 7.491 1.00 87.44 200 THR A N 1
ATOM 1558 C CA . THR A 1 200 ? -13.830 0.526 8.523 1.00 87.44 200 THR A CA 1
ATOM 1559 C C . THR A 1 200 ? -13.867 -0.518 9.632 1.00 87.44 200 THR A C 1
ATOM 1561 O O . THR A 1 200 ? -14.061 -1.697 9.362 1.00 87.44 200 THR A O 1
ATOM 1564 N N . THR A 1 201 ? -13.747 -0.080 10.885 1.00 89.56 201 THR A N 1
ATOM 1565 C CA . THR A 1 201 ? -13.840 -0.955 12.062 1.00 89.56 201 THR A CA 1
ATOM 1566 C C . THR A 1 201 ? -15.055 -0.581 12.907 1.00 89.56 201 THR A C 1
ATOM 1568 O O . THR A 1 201 ? -15.221 0.583 13.270 1.00 89.56 201 THR A O 1
ATOM 1571 N N . GLN A 1 202 ? -15.877 -1.573 13.262 1.00 91.81 202 GLN A N 1
ATOM 1572 C CA . GLN A 1 202 ? -17.079 -1.409 14.103 1.00 91.81 202 GLN A CA 1
ATOM 1573 C C . GLN A 1 202 ? -16.924 -1.978 15.525 1.00 91.81 202 GLN A C 1
ATOM 1575 O O . GLN A 1 202 ? -17.874 -2.005 16.303 1.00 91.81 202 GLN A O 1
ATOM 1580 N N . GLY A 1 203 ? -15.734 -2.462 15.890 1.00 88.50 203 GLY A N 1
ATOM 1581 C CA . GLY A 1 203 ? -15.488 -3.042 17.211 1.00 88.50 203 GLY A CA 1
ATOM 1582 C C . GLY A 1 203 ? -15.663 -2.022 18.340 1.00 88.50 203 GLY A C 1
ATOM 1583 O O . GLY A 1 203 ? -15.284 -0.864 18.194 1.00 88.50 203 GLY A O 1
ATOM 1584 N N . TYR A 1 204 ? -16.183 -2.461 19.491 1.00 91.44 204 TYR A N 1
ATOM 1585 C CA . TYR A 1 204 ? -16.365 -1.621 20.688 1.00 91.44 204 TYR A CA 1
ATOM 1586 C C . TYR A 1 204 ? -15.048 -1.045 21.223 1.00 91.44 204 TYR A C 1
ATOM 1588 O O . TYR A 1 204 ? -15.003 0.085 21.702 1.00 91.44 204 TYR A O 1
ATOM 1596 N N . LYS A 1 205 ? -13.963 -1.809 21.121 1.00 93.19 205 LYS A N 1
ATOM 1597 C CA . LYS A 1 205 ? -12.617 -1.410 21.529 1.00 93.19 205 LYS A CA 1
ATOM 1598 C C . LYS A 1 205 ? -11.582 -2.102 20.650 1.00 93.19 205 LYS A C 1
ATOM 1600 O O . LYS A 1 205 ? -11.872 -3.165 20.101 1.00 93.19 205 LYS A O 1
ATOM 1605 N N . GLY A 1 206 ? -10.381 -1.547 20.549 1.00 92.44 206 GLY A N 1
ATOM 1606 C CA . GLY A 1 206 ? -9.311 -2.166 19.775 1.00 92.44 206 GLY A CA 1
ATOM 1607 C C . GLY A 1 206 ? -8.110 -1.259 19.557 1.00 92.44 206 GLY A C 1
ATOM 1608 O O . GLY A 1 206 ? -7.859 -0.332 20.326 1.00 92.44 206 GLY A O 1
ATOM 1609 N N . PHE A 1 207 ? -7.377 -1.542 18.480 1.00 93.44 207 PHE A N 1
ATOM 1610 C CA . PHE A 1 207 ? -6.211 -0.775 18.063 1.00 93.44 207 PHE A CA 1
ATOM 1611 C C . PHE A 1 207 ? -6.342 -0.331 16.610 1.00 93.44 207 PHE A C 1
ATOM 1613 O O . PHE A 1 207 ? -6.773 -1.112 15.763 1.00 93.44 207 PHE A O 1
ATOM 1620 N N . VAL A 1 208 ? -5.872 0.877 16.322 1.00 94.00 208 VAL A N 1
ATOM 1621 C CA . VAL A 1 208 ? -5.591 1.366 14.973 1.00 94.00 208 VAL A CA 1
ATOM 1622 C C . VAL A 1 208 ? -4.078 1.420 14.805 1.00 94.00 208 VAL A C 1
ATOM 1624 O O . VAL A 1 208 ? -3.365 1.927 15.673 1.00 94.00 208 VAL A O 1
ATOM 1627 N N . LYS A 1 209 ? -3.587 0.870 13.698 1.00 94.50 209 LYS A N 1
ATOM 1628 C CA . LYS A 1 209 ? -2.164 0.829 13.351 1.00 94.50 209 LYS A CA 1
ATOM 1629 C C . LYS A 1 209 ? -1.935 1.649 12.090 1.00 94.50 209 LYS A C 1
ATOM 1631 O O . LYS A 1 209 ? -2.832 1.716 11.256 1.00 94.50 209 LYS A O 1
ATOM 1636 N N . SER A 1 210 ? -0.734 2.197 11.926 1.00 93.94 210 SER A N 1
ATOM 1637 C CA . SER A 1 210 ? -0.332 2.873 10.680 1.00 93.94 210 SER A CA 1
ATOM 1638 C C . SER A 1 210 ? -0.383 1.966 9.457 1.00 93.94 210 SER A C 1
ATOM 1640 O O . SER A 1 210 ? -0.624 2.438 8.358 1.00 93.94 210 SER A O 1
ATOM 1642 N N . HIS A 1 211 ? -0.102 0.680 9.649 1.00 90.19 211 HIS A N 1
ATOM 1643 C CA . HIS A 1 211 ? -0.079 -0.330 8.603 1.00 90.19 211 HIS A CA 1
ATOM 1644 C C . HIS A 1 211 ? -0.132 -1.719 9.248 1.00 90.19 211 HIS A C 1
ATOM 1646 O O . HIS A 1 211 ? 0.050 -1.896 10.459 1.00 90.19 211 HIS A O 1
ATOM 1652 N N . SER A 1 212 ? -0.358 -2.729 8.418 1.00 83.50 212 SER A N 1
ATOM 1653 C CA . SER A 1 212 ? -0.547 -4.117 8.839 1.00 83.50 212 SER A CA 1
ATOM 1654 C C . SER A 1 212 ? 0.673 -4.722 9.563 1.00 83.50 212 SER A C 1
ATOM 1656 O O . SER A 1 212 ? 0.533 -5.550 10.464 1.00 83.50 212 SER A O 1
ATOM 1658 N N . LYS A 1 213 ? 1.872 -4.209 9.265 1.00 79.88 213 LYS A N 1
ATOM 1659 C CA . LYS A 1 213 ? 3.171 -4.744 9.711 1.00 79.88 213 LYS A CA 1
ATOM 1660 C C . LYS A 1 213 ? 3.786 -4.035 10.912 1.00 79.88 213 LYS A C 1
ATOM 1662 O O . LYS A 1 213 ? 4.925 -4.333 11.268 1.00 79.88 213 LYS A O 1
ATOM 1667 N N . PHE A 1 214 ? 3.062 -3.118 11.538 1.00 82.94 214 PHE A N 1
ATOM 1668 C CA . PHE A 1 214 ? 3.527 -2.450 12.748 1.00 82.94 214 PHE A CA 1
ATOM 1669 C C . PHE A 1 214 ? 4.018 -3.492 13.788 1.00 82.94 214 PHE A C 1
ATOM 1671 O O . PHE A 1 214 ? 3.285 -4.453 14.065 1.00 82.94 214 PHE A O 1
ATOM 1678 N N . PRO A 1 215 ? 5.221 -3.344 14.383 1.00 88.44 215 PRO A N 1
ATOM 1679 C CA . PRO A 1 215 ? 5.965 -2.091 14.577 1.00 88.44 215 PRO A CA 1
ATOM 1680 C C . PRO A 1 215 ? 7.083 -1.811 13.558 1.00 88.44 215 PRO A C 1
ATOM 1682 O O . PRO A 1 215 ? 7.961 -0.999 13.834 1.00 88.44 215 PRO A O 1
ATOM 1685 N N . TRP A 1 216 ? 7.107 -2.496 12.413 1.00 86.50 216 TRP A N 1
ATOM 1686 C CA . TRP A 1 216 ? 8.100 -2.218 11.370 1.00 86.50 216 TRP A CA 1
ATOM 1687 C C . TRP A 1 216 ? 7.827 -0.893 10.657 1.00 86.50 216 TRP A C 1
ATOM 1689 O O . TRP A 1 216 ? 6.804 -0.259 10.890 1.00 86.50 216 TRP A O 1
ATOM 1699 N N . ASN A 1 217 ? 8.741 -0.464 9.789 1.00 90.62 217 ASN A N 1
ATOM 1700 C CA . ASN A 1 217 ? 8.547 0.772 9.046 1.00 90.62 217 ASN A CA 1
ATOM 1701 C C . ASN A 1 217 ? 7.401 0.631 8.031 1.00 90.62 217 ASN A C 1
ATOM 1703 O O . ASN A 1 217 ? 7.322 -0.371 7.311 1.00 90.62 217 ASN A O 1
ATOM 1707 N N . TYR A 1 218 ? 6.523 1.635 7.959 1.00 92.12 218 TYR A N 1
ATOM 1708 C CA . TYR A 1 218 ? 5.441 1.649 6.967 1.00 92.12 218 TYR A CA 1
ATOM 1709 C C . TYR A 1 218 ? 5.998 1.829 5.545 1.00 92.12 218 TYR A C 1
ATOM 1711 O O . TYR A 1 218 ? 7.059 2.438 5.376 1.00 92.12 218 TYR A O 1
ATOM 1719 N N . PRO A 1 219 ? 5.323 1.298 4.509 1.00 91.81 219 PRO A N 1
ATOM 1720 C CA . PRO A 1 219 ? 5.777 1.466 3.134 1.00 91.81 219 PRO A CA 1
ATOM 1721 C C . PRO A 1 219 ? 5.696 2.935 2.702 1.00 91.81 219 PRO A C 1
ATOM 1723 O O . PRO A 1 219 ? 4.822 3.683 3.143 1.00 91.81 219 PRO A O 1
ATOM 1726 N N . ARG A 1 220 ? 6.606 3.327 1.814 1.00 88.38 220 ARG A N 1
ATOM 1727 C CA . ARG A 1 220 ? 6.605 4.619 1.133 1.00 88.38 220 ARG A CA 1
ATOM 1728 C C . ARG A 1 220 ? 6.842 4.375 -0.344 1.00 88.38 220 ARG A C 1
ATOM 1730 O O . ARG A 1 220 ? 7.722 3.595 -0.703 1.00 88.38 220 ARG A O 1
ATOM 1737 N N . ASP A 1 221 ? 6.043 5.037 -1.165 1.00 83.06 221 ASP A N 1
ATOM 1738 C CA . ASP A 1 221 ? 6.224 5.005 -2.606 1.00 83.06 221 ASP A CA 1
ATOM 1739 C C . ASP A 1 221 ? 7.506 5.766 -2.955 1.00 83.06 221 ASP A C 1
ATOM 1741 O O . ASP A 1 221 ? 7.743 6.874 -2.456 1.00 83.06 221 ASP A O 1
ATOM 1745 N N . ASN A 1 222 ? 8.348 5.157 -3.791 1.00 77.69 222 ASN A N 1
ATOM 1746 C CA . ASN A 1 222 ? 9.536 5.826 -4.299 1.00 77.69 222 ASN A CA 1
ATOM 1747 C C . ASN A 1 222 ? 9.086 7.014 -5.150 1.00 77.69 222 ASN A C 1
ATOM 1749 O O . ASN A 1 222 ? 8.288 6.855 -6.073 1.00 77.69 222 ASN A O 1
ATOM 1753 N N . ALA A 1 223 ? 9.602 8.201 -4.840 1.00 70.31 223 ALA A N 1
ATOM 1754 C CA . ALA A 1 223 ? 9.381 9.358 -5.688 1.00 70.31 223 ALA A CA 1
ATOM 1755 C C . ALA A 1 223 ? 10.153 9.151 -6.998 1.00 70.31 223 ALA A C 1
ATOM 1757 O O . ALA A 1 223 ? 11.367 9.354 -7.036 1.00 70.31 223 ALA A O 1
ATOM 1758 N N . ASP A 1 224 ? 9.466 8.772 -8.076 1.00 72.88 224 ASP A N 1
ATOM 1759 C CA . ASP A 1 224 ? 9.988 9.072 -9.408 1.00 72.88 224 ASP A CA 1
ATOM 1760 C C . ASP A 1 224 ? 10.170 10.593 -9.499 1.00 72.88 224 ASP A C 1
ATOM 1762 O O . ASP A 1 224 ? 9.374 11.354 -8.942 1.00 72.88 224 ASP A O 1
ATOM 1766 N N . PHE A 1 225 ? 11.215 11.057 -10.192 1.00 62.72 225 PHE A N 1
ATOM 1767 C CA . PHE A 1 225 ? 11.607 12.477 -10.249 1.00 62.72 225 PHE A CA 1
ATOM 1768 C C . PHE A 1 225 ? 10.464 13.447 -10.615 1.00 62.72 225 PHE A C 1
ATOM 1770 O O . PHE A 1 225 ? 10.555 14.639 -10.331 1.00 62.72 225 PHE A O 1
ATOM 1777 N N . GLN A 1 226 ? 9.376 12.953 -11.211 1.00 64.88 226 GLN A N 1
ATOM 1778 C CA . GLN A 1 226 ? 8.195 13.735 -11.582 1.00 64.88 226 GLN A CA 1
ATOM 1779 C C . GLN A 1 226 ? 7.195 13.974 -10.433 1.00 64.88 226 GLN A C 1
ATOM 1781 O O . GLN A 1 226 ? 6.309 14.813 -10.570 1.00 64.88 226 GLN A O 1
ATOM 1786 N N . PHE A 1 227 ? 7.338 13.290 -9.294 1.00 62.25 227 PHE A N 1
ATOM 1787 C CA . PHE A 1 227 ? 6.378 13.311 -8.182 1.00 62.25 227 PHE A CA 1
ATOM 1788 C C . PHE A 1 227 ? 6.979 13.830 -6.867 1.00 62.25 227 PHE A C 1
ATOM 1790 O O . PHE A 1 227 ? 6.497 13.544 -5.773 1.00 62.25 227 PHE A O 1
ATOM 1797 N N . ILE A 1 228 ? 8.033 14.645 -6.937 1.00 64.38 228 ILE A N 1
ATOM 1798 C CA . ILE A 1 228 ? 8.575 15.295 -5.741 1.00 64.38 228 ILE A CA 1
ATOM 1799 C C . ILE A 1 228 ? 7.469 16.189 -5.144 1.00 64.38 228 ILE A C 1
ATOM 1801 O O . ILE A 1 228 ? 7.058 17.169 -5.763 1.00 64.38 228 ILE A O 1
ATOM 1805 N N . ASN A 1 229 ? 7.011 15.851 -3.929 1.00 72.88 229 ASN A N 1
ATOM 1806 C CA . ASN A 1 229 ? 5.918 16.473 -3.150 1.00 72.88 229 ASN A CA 1
ATOM 1807 C C . ASN A 1 229 ? 4.497 15.895 -3.303 1.00 72.88 229 ASN A C 1
ATOM 1809 O O . ASN A 1 229 ? 3.560 16.483 -2.751 1.00 72.88 229 ASN A O 1
ATOM 1813 N N . SER A 1 230 ? 4.307 14.751 -3.958 1.00 86.88 230 SER A N 1
ATOM 1814 C CA . SER A 1 230 ? 3.051 13.996 -3.844 1.00 86.88 230 SER A CA 1
ATOM 1815 C C . SER A 1 230 ? 2.931 13.273 -2.497 1.00 86.88 230 SER A C 1
ATOM 1817 O O . SER A 1 230 ? 3.889 13.131 -1.728 1.00 86.88 230 SER A O 1
ATOM 1819 N N . TRP A 1 231 ? 1.705 12.846 -2.198 1.00 88.88 231 TRP A N 1
ATOM 1820 C CA . TRP A 1 231 ? 1.350 12.146 -0.971 1.00 88.88 231 TRP A CA 1
ATOM 1821 C C . TRP A 1 231 ? 0.474 10.949 -1.305 1.00 88.88 231 TRP A C 1
ATOM 1823 O O . TRP A 1 231 ? -0.441 11.066 -2.120 1.00 88.88 231 TRP A O 1
ATOM 1833 N N . SER A 1 232 ? 0.710 9.841 -0.613 1.00 88.62 232 SER A N 1
ATOM 1834 C CA . SER A 1 232 ? -0.232 8.724 -0.536 1.00 88.62 232 SER A CA 1
ATOM 1835 C C . SER A 1 232 ? -0.986 8.826 0.782 1.00 88.62 232 SER A C 1
ATOM 1837 O O . SER A 1 232 ? -0.365 8.979 1.833 1.00 88.62 232 SER A O 1
ATOM 1839 N N . SER A 1 233 ? -2.316 8.763 0.737 1.00 88.31 233 SER A N 1
ATOM 1840 C CA . SER A 1 233 ? -3.165 8.855 1.927 1.00 88.31 233 SER A CA 1
ATOM 1841 C C . SER A 1 233 ? -3.983 7.586 2.113 1.00 88.31 233 SER A C 1
ATOM 1843 O O . SER A 1 233 ? -4.670 7.138 1.196 1.00 88.31 233 SER A O 1
ATOM 1845 N N . GLU A 1 234 ? -3.961 7.050 3.327 1.00 91.38 234 GLU A N 1
ATOM 1846 C CA . GLU A 1 234 ? -4.810 5.949 3.758 1.00 91.38 234 GLU A CA 1
ATOM 1847 C C . GLU A 1 234 ? -5.827 6.452 4.786 1.00 91.38 234 GLU A C 1
ATOM 1849 O O . GLU A 1 234 ? -5.485 7.114 5.774 1.00 91.38 234 GLU A O 1
ATOM 1854 N N . LEU A 1 235 ? -7.101 6.146 4.529 1.00 89.75 235 LEU A N 1
ATOM 1855 C CA . LEU A 1 235 ? -8.210 6.484 5.412 1.00 89.75 235 LEU A CA 1
ATOM 1856 C C . LEU A 1 235 ? -8.661 5.240 6.174 1.00 89.75 235 LEU A C 1
ATOM 1858 O O . LEU A 1 235 ? -9.020 4.232 5.566 1.00 89.75 235 LEU A O 1
ATOM 1862 N N . HIS A 1 236 ? -8.716 5.351 7.498 1.00 93.62 236 HIS A N 1
ATOM 1863 C CA . HIS A 1 236 ? -9.311 4.345 8.369 1.00 93.62 236 HIS A CA 1
ATOM 1864 C C . HIS A 1 236 ? -10.455 4.959 9.172 1.00 93.62 236 HIS A C 1
ATOM 1866 O O . HIS A 1 236 ? -10.269 5.963 9.860 1.00 93.62 236 HIS A O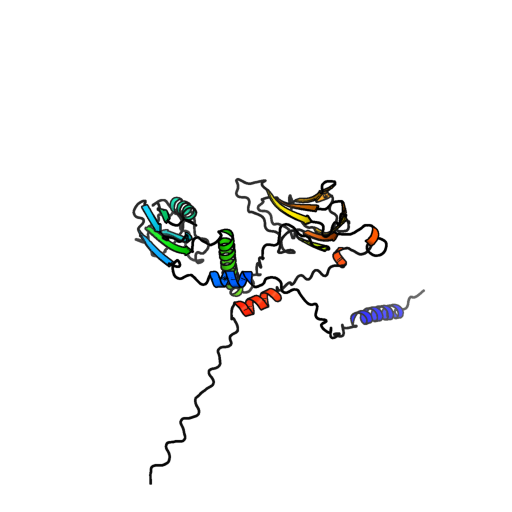 1
ATOM 1872 N N . VAL A 1 237 ? -11.643 4.365 9.105 1.00 95.00 237 VAL A N 1
ATOM 1873 C CA . VAL A 1 237 ? -12.840 4.878 9.779 1.00 95.00 237 VAL A CA 1
ATOM 1874 C C . VAL A 1 237 ? -13.193 3.983 10.962 1.00 95.00 237 VAL A C 1
ATOM 1876 O O . VAL A 1 237 ? -13.492 2.803 10.801 1.00 95.00 237 VAL A O 1
ATOM 1879 N N . LEU A 1 238 ? -13.205 4.547 12.166 1.00 95.44 238 LEU A N 1
ATOM 1880 C CA . LEU A 1 238 ? -13.844 3.919 13.317 1.00 95.44 238 LEU A CA 1
ATOM 1881 C C . LEU A 1 238 ? -15.313 4.313 13.333 1.00 95.44 238 LEU A C 1
ATOM 1883 O O . LEU A 1 238 ? -15.631 5.495 13.455 1.00 95.44 238 LEU A O 1
ATOM 1887 N N . GLN A 1 239 ? -16.191 3.323 13.248 1.00 96.38 239 GLN A N 1
ATOM 1888 C CA . GLN A 1 239 ? -17.634 3.500 13.315 1.00 96.38 239 GLN A CA 1
ATOM 1889 C C . GLN A 1 239 ? -18.144 2.974 14.661 1.00 96.38 239 GLN A C 1
ATOM 1891 O O . GLN A 1 239 ? -17.746 1.902 15.116 1.00 96.38 239 GLN A O 1
ATOM 1896 N N . ALA A 1 240 ? -19.014 3.737 15.313 1.00 95.38 240 ALA A N 1
ATOM 1897 C CA . ALA A 1 240 ? -19.559 3.384 16.613 1.00 95.38 240 ALA A CA 1
ATOM 1898 C C . ALA A 1 240 ? -20.465 2.146 16.523 1.00 95.38 240 ALA A C 1
ATOM 1900 O O . ALA A 1 240 ? -21.429 2.168 15.750 1.00 95.38 240 ALA A O 1
ATOM 1901 N N . PRO A 1 241 ? -20.241 1.102 17.340 1.00 92.38 241 PRO A N 1
ATOM 1902 C CA . PRO A 1 241 ? -21.231 0.051 17.508 1.00 92.38 241 PRO A CA 1
ATOM 1903 C C . PRO A 1 241 ? -22.409 0.562 18.343 1.00 92.38 241 PRO A C 1
ATOM 1905 O O . PRO A 1 241 ? -22.237 1.380 19.245 1.00 92.38 241 PRO A O 1
ATOM 1908 N N . ASN A 1 242 ? -23.607 0.035 18.083 1.00 86.31 242 ASN A N 1
ATOM 1909 C CA . ASN A 1 242 ? -24.762 0.100 18.989 1.00 86.31 242 ASN A CA 1
ATOM 1910 C C . ASN A 1 242 ? -25.088 1.496 19.558 1.00 86.31 242 ASN A C 1
ATOM 1912 O O . ASN A 1 242 ? -25.149 1.680 20.773 1.00 86.31 242 ASN A O 1
ATOM 1916 N N . ASN A 1 243 ? -25.324 2.488 18.693 1.00 88.81 243 ASN A N 1
ATOM 1917 C CA . ASN A 1 243 ? -25.722 3.857 19.071 1.00 88.81 243 ASN A CA 1
ATOM 1918 C C . ASN A 1 243 ? -24.764 4.591 20.033 1.00 88.81 243 ASN A C 1
ATOM 1920 O O . ASN A 1 243 ? -25.134 5.639 20.574 1.00 88.81 243 ASN A O 1
ATOM 1924 N N . LEU A 1 244 ? -23.541 4.093 20.237 1.00 94.62 244 LEU A N 1
ATOM 1925 C CA . LEU A 1 244 ? -22.527 4.800 21.011 1.00 94.62 244 LEU A CA 1
ATOM 1926 C C . LEU A 1 244 ? -22.148 6.108 20.301 1.00 94.62 244 LEU A C 1
ATOM 1928 O O . LEU A 1 244 ? -22.210 6.225 19.076 1.00 94.62 244 LEU A O 1
ATOM 1932 N N . LYS A 1 245 ? -21.812 7.128 21.094 1.00 95.69 245 LYS A N 1
ATOM 1933 C CA . LYS A 1 245 ? -21.511 8.481 20.592 1.00 95.69 245 LYS A CA 1
ATOM 1934 C C . LYS A 1 245 ? -20.224 9.068 21.151 1.00 95.69 245 LYS A C 1
ATOM 1936 O O . LYS A 1 245 ? -19.890 10.192 20.800 1.00 95.69 245 LYS A O 1
ATOM 1941 N N . HIS A 1 246 ? -19.540 8.354 22.039 1.00 95.38 246 HIS A N 1
ATOM 1942 C CA . HIS A 1 246 ? -18.317 8.832 22.668 1.00 95.38 246 HIS A CA 1
ATOM 1943 C C . HIS A 1 246 ? -17.206 7.826 22.414 1.00 95.38 246 HIS A C 1
ATOM 1945 O O . HIS A 1 246 ? -17.361 6.638 22.701 1.00 95.38 246 HIS A O 1
ATOM 1951 N N . LEU A 1 247 ? -16.111 8.316 21.848 1.00 95.69 247 LEU A N 1
ATOM 1952 C CA . LEU A 1 247 ? -14.911 7.550 21.559 1.00 95.69 247 LEU A CA 1
ATOM 1953 C C . LEU A 1 247 ? -13.764 8.140 22.357 1.00 95.69 247 LEU A C 1
ATOM 1955 O O . LEU A 1 247 ? -13.494 9.332 22.246 1.00 95.69 247 LEU A O 1
ATOM 1959 N N . ARG A 1 248 ? -13.055 7.293 23.091 1.00 94.81 248 ARG A N 1
ATOM 1960 C CA . ARG A 1 248 ? -11.791 7.651 23.719 1.00 94.81 248 ARG A CA 1
ATOM 1961 C C . ARG A 1 248 ? -10.643 7.021 22.952 1.00 94.81 248 ARG A C 1
ATOM 1963 O O . ARG A 1 248 ? -10.683 5.826 22.660 1.00 94.81 248 ARG A O 1
ATOM 1970 N N . LEU A 1 249 ? -9.623 7.819 22.663 1.00 95.50 249 LEU A N 1
ATOM 1971 C CA . LEU A 1 249 ? -8.370 7.400 22.044 1.00 95.50 249 LEU A CA 1
ATOM 1972 C C . LEU A 1 249 ? -7.193 7.648 22.984 1.00 95.50 249 LEU A C 1
ATOM 1974 O O . LEU A 1 249 ? -7.171 8.639 23.717 1.00 95.50 249 LEU A O 1
ATOM 1978 N N . GLN A 1 250 ? -6.180 6.791 22.898 1.00 94.44 250 GLN A N 1
ATOM 1979 C CA . GLN A 1 250 ? -4.873 7.015 23.506 1.00 94.44 250 GLN A CA 1
ATOM 1980 C C . GLN A 1 250 ? -3.769 6.515 22.574 1.00 94.44 250 GLN A C 1
ATOM 1982 O O . GLN A 1 250 ? -3.875 5.442 21.980 1.00 94.44 250 GLN A O 1
ATOM 1987 N N . VAL A 1 251 ? -2.710 7.305 22.433 1.00 94.69 251 VAL A N 1
ATOM 1988 C CA . VAL A 1 251 ? -1.601 7.018 21.518 1.00 94.69 251 VAL A CA 1
ATOM 1989 C C . VAL A 1 251 ? -0.558 6.150 22.229 1.00 94.69 251 VAL A C 1
ATOM 1991 O O . VAL A 1 251 ?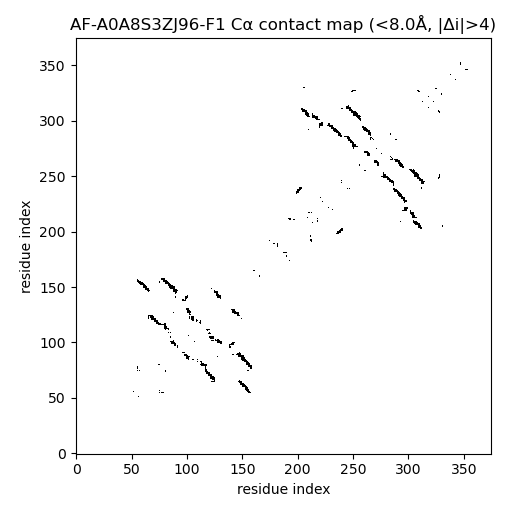 0.229 6.659 23.014 1.00 94.69 251 VAL A O 1
ATOM 1994 N N . ALA A 1 252 ? -0.502 4.849 21.944 1.00 91.81 252 ALA A N 1
ATOM 1995 C CA . ALA A 1 252 ? 0.541 3.978 22.499 1.00 91.81 252 ALA A CA 1
ATOM 1996 C C . ALA A 1 252 ? 1.923 4.322 21.923 1.00 91.81 252 ALA A C 1
ATOM 1998 O O . ALA A 1 252 ? 2.907 4.468 22.647 1.00 91.81 252 ALA A O 1
ATOM 1999 N N . GLU A 1 253 ? 1.994 4.472 20.600 1.00 92.94 253 GLU A N 1
ATOM 2000 C CA . GLU A 1 253 ? 3.223 4.787 19.881 1.00 92.94 253 GLU A CA 1
ATOM 2001 C C . GLU A 1 253 ? 2.929 5.731 18.714 1.00 92.94 253 GLU A C 1
ATOM 2003 O O . GLU A 1 253 ? 1.903 5.615 18.047 1.00 92.94 253 GLU A O 1
ATOM 2008 N N . LEU A 1 254 ? 3.840 6.676 18.486 1.00 94.75 254 LEU A N 1
ATOM 2009 C CA . LEU A 1 254 ? 3.811 7.619 17.373 1.00 94.75 254 LEU A CA 1
ATOM 2010 C C . LEU A 1 254 ? 5.253 7.981 17.022 1.00 94.75 254 LEU A C 1
ATOM 2012 O O . LEU A 1 254 ? 5.960 8.579 17.839 1.00 94.75 254 LEU A O 1
ATOM 2016 N N . LYS A 1 255 ? 5.675 7.554 15.838 1.00 94.38 255 LYS A N 1
ATOM 2017 C CA . LYS A 1 255 ? 6.975 7.793 15.219 1.00 94.38 255 LYS A CA 1
ATOM 2018 C C . LYS A 1 255 ? 6.756 7.881 13.712 1.00 94.38 255 LYS A C 1
ATOM 2020 O O . LYS A 1 255 ? 6.530 6.870 13.053 1.00 94.38 255 LYS A O 1
ATOM 2025 N N . LEU A 1 256 ? 6.723 9.098 13.188 1.00 94.69 256 LEU A N 1
ATOM 2026 C CA . LEU A 1 256 ? 6.526 9.355 11.765 1.00 94.69 256 LEU A CA 1
ATOM 2027 C C . LEU A 1 256 ? 7.804 9.963 11.203 1.00 94.69 256 LEU A C 1
ATOM 2029 O O . LEU A 1 256 ? 8.429 10.797 11.860 1.00 94.69 256 LEU A O 1
ATOM 2033 N N . ALA A 1 257 ? 8.161 9.580 9.984 1.00 93.06 257 ALA A N 1
ATOM 2034 C CA . ALA A 1 257 ? 9.256 10.211 9.272 1.00 93.06 257 ALA A CA 1
ATOM 2035 C C . ALA A 1 257 ? 8.931 11.677 8.943 1.00 93.06 257 ALA A C 1
ATOM 2037 O O . ALA A 1 257 ? 7.769 12.091 8.880 1.00 93.06 257 ALA A O 1
ATOM 2038 N N . ALA A 1 258 ? 9.977 12.476 8.731 1.00 93.31 258 ALA A N 1
ATOM 2039 C CA . ALA A 1 258 ? 9.842 13.906 8.490 1.00 93.31 258 ALA A CA 1
ATOM 2040 C C . ALA A 1 258 ? 8.927 14.194 7.289 1.00 93.31 258 ALA A C 1
ATOM 2042 O O . ALA A 1 258 ? 9.086 13.640 6.202 1.00 93.31 258 ALA A O 1
ATOM 2043 N N . GLY A 1 259 ? 7.965 15.091 7.498 1.00 92.00 259 GLY A N 1
ATOM 2044 C CA . GLY A 1 259 ? 6.942 15.423 6.515 1.00 92.00 259 GLY A CA 1
ATOM 2045 C C . GLY A 1 259 ? 5.661 14.612 6.679 1.00 92.00 259 GLY A C 1
ATOM 2046 O O . GLY A 1 259 ? 4.603 15.200 6.515 1.00 92.00 259 GLY A O 1
ATOM 2047 N N . ASP A 1 260 ? 5.707 13.341 7.072 1.00 93.75 260 ASP A N 1
ATOM 2048 C CA . ASP A 1 260 ? 4.510 12.492 7.134 1.00 93.75 260 ASP A CA 1
ATOM 2049 C C . ASP A 1 260 ? 3.487 12.986 8.168 1.00 93.75 260 ASP A C 1
ATOM 2051 O O . ASP A 1 260 ? 3.816 13.647 9.157 1.00 93.75 260 ASP A O 1
ATOM 2055 N N . ARG A 1 261 ? 2.203 12.711 7.915 1.00 94.31 261 ARG A N 1
ATOM 2056 C CA . ARG A 1 261 ? 1.094 13.321 8.662 1.00 94.31 261 ARG A CA 1
ATOM 2057 C C . ARG A 1 261 ? 0.072 12.283 9.080 1.00 94.31 261 ARG A C 1
ATOM 2059 O O . ARG A 1 261 ? -0.363 11.472 8.278 1.00 94.31 261 ARG A O 1
ATOM 2066 N N . LEU A 1 262 ? -0.399 12.397 10.313 1.00 95.06 262 LEU A N 1
ATOM 2067 C CA . LEU A 1 262 ? -1.605 11.745 10.805 1.00 95.06 262 LEU A CA 1
ATOM 2068 C C . LEU A 1 262 ? -2.611 12.825 11.225 1.00 95.06 262 LEU A C 1
ATOM 2070 O O . LEU A 1 262 ? -2.281 13.792 11.914 1.00 95.06 262 LEU A O 1
ATOM 2074 N N . GLN A 1 263 ? -3.851 12.681 10.782 1.00 94.19 263 GLN A N 1
ATOM 2075 C CA . GLN A 1 263 ? -4.959 13.527 11.208 1.00 94.19 263 GLN A CA 1
ATOM 2076 C C . GLN A 1 263 ? -6.083 12.641 11.724 1.00 94.19 263 GLN A C 1
ATOM 2078 O O . GLN A 1 263 ? -6.451 11.668 11.074 1.00 94.19 263 GLN A O 1
ATOM 2083 N N . ILE A 1 264 ? -6.637 12.994 12.879 1.00 94.94 264 ILE A N 1
ATOM 2084 C CA . ILE A 1 264 ? -7.817 12.350 13.449 1.00 94.94 264 ILE A CA 1
ATOM 2085 C C . ILE A 1 264 ? -8.966 13.346 13.335 1.00 94.94 264 ILE A C 1
ATOM 2087 O O . ILE A 1 264 ? -8.910 14.44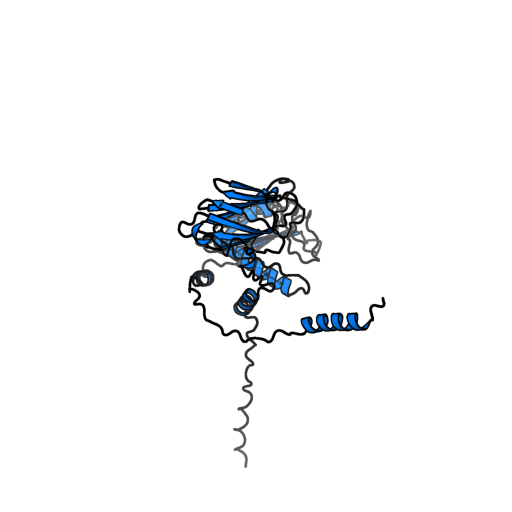4 13.890 1.00 94.94 264 ILE A O 1
ATOM 2091 N N . ILE A 1 265 ? -9.979 12.992 12.553 1.00 92.81 265 ILE A N 1
ATOM 2092 C CA . ILE A 1 265 ? -11.032 13.898 12.104 1.00 92.81 265 ILE A CA 1
ATOM 2093 C C . ILE A 1 265 ? -12.389 13.355 12.547 1.00 92.81 265 ILE A C 1
ATOM 2095 O O . ILE A 1 265 ? -12.748 12.208 12.280 1.00 92.81 265 ILE A O 1
ATOM 2099 N N . ASN A 1 266 ? -13.169 14.218 13.181 1.00 93.44 266 ASN A N 1
ATOM 2100 C CA . ASN A 1 266 ? -14.594 14.066 13.433 1.00 93.44 266 ASN A CA 1
ATOM 2101 C C . ASN A 1 266 ? -15.296 15.365 12.981 1.00 93.44 266 ASN A C 1
ATOM 2103 O O . ASN A 1 266 ? -14.655 16.400 12.817 1.00 93.44 266 ASN A O 1
ATOM 2107 N N . ARG A 1 267 ? -16.617 15.337 12.792 1.00 88.06 267 ARG A N 1
ATOM 2108 C CA . ARG A 1 267 ? -17.451 16.490 12.415 1.00 88.06 267 ARG A CA 1
ATOM 2109 C C . ARG A 1 267 ? -17.206 17.733 13.273 1.00 88.06 267 ARG A C 1
ATOM 2111 O O . ARG A 1 267 ? -17.296 18.839 12.759 1.00 88.06 267 ARG A O 1
ATOM 2118 N N . HIS A 1 268 ? -16.915 17.552 14.561 1.00 88.50 268 HIS A N 1
ATOM 2119 C CA . HIS A 1 268 ? -16.769 18.651 15.522 1.00 88.50 268 HIS A CA 1
ATOM 2120 C C . HIS A 1 268 ? -15.320 18.979 15.885 1.00 88.50 268 HIS A C 1
ATOM 2122 O O . HIS A 1 268 ? -15.065 20.009 16.500 1.00 88.50 268 HIS A O 1
ATOM 2128 N N . GLN A 1 269 ? -14.375 18.101 15.553 1.00 89.81 269 GLN A N 1
ATOM 2129 C CA . GLN A 1 269 ? -13.009 18.206 16.044 1.00 89.81 269 GLN A CA 1
ATOM 2130 C C . GLN A 1 269 ? -12.034 17.611 15.041 1.00 89.81 269 GLN A C 1
ATOM 2132 O O . GLN A 1 269 ? -12.232 16.508 14.531 1.00 89.81 269 GLN A O 1
ATOM 2137 N N . LYS A 1 270 ? -10.938 18.327 14.814 1.00 90.81 270 LYS A N 1
ATOM 2138 C CA . LYS A 1 270 ? -9.785 17.852 14.060 1.00 90.81 270 LYS A CA 1
ATOM 2139 C C . LYS A 1 270 ? -8.573 17.903 14.979 1.00 90.81 270 LYS A C 1
ATOM 2141 O O . LYS A 1 270 ? -8.318 18.945 15.565 1.00 90.81 270 LYS A O 1
ATOM 2146 N N . VAL A 1 271 ? -7.859 16.789 15.095 1.00 87.06 271 VAL A N 1
ATOM 2147 C CA . VAL A 1 271 ? -6.612 16.676 15.861 1.00 87.06 271 VAL A CA 1
ATOM 2148 C C . VAL A 1 271 ? -5.492 16.304 14.897 1.00 87.06 271 VAL A C 1
ATOM 2150 O O . VAL A 1 271 ? -5.616 15.343 14.133 1.00 87.06 271 VAL A O 1
ATOM 2153 N N . SER A 1 272 ? -4.411 17.076 14.895 1.00 84.94 272 SER A N 1
ATOM 2154 C CA . SER A 1 272 ? -3.246 16.852 14.026 1.00 84.94 272 SER A CA 1
ATOM 2155 C C . SER A 1 272 ? -2.072 16.218 14.779 1.00 84.94 272 SER A C 1
ATOM 2157 O O . SER A 1 272 ? -2.025 16.273 16.003 1.00 84.94 272 SER A O 1
ATOM 2159 N N . VAL A 1 273 ? -1.089 15.653 14.061 1.00 77.56 273 VAL A N 1
ATOM 2160 C CA . VAL A 1 273 ? 0.154 15.100 14.656 1.00 77.56 273 VAL A CA 1
ATOM 2161 C C . VAL A 1 273 ? 0.811 16.028 15.669 1.00 77.56 273 VAL A C 1
ATOM 2163 O O . VAL A 1 273 ? 1.251 15.548 16.706 1.00 77.56 273 VAL A O 1
ATOM 2166 N N . LEU A 1 274 ? 0.863 17.335 15.397 1.00 75.44 274 LEU A N 1
ATOM 2167 C CA . LEU A 1 274 ? 1.504 18.306 16.292 1.00 75.44 274 LEU A CA 1
ATOM 2168 C C . LEU A 1 274 ? 0.824 18.377 17.668 1.00 75.44 274 LEU A C 1
ATOM 2170 O O . LEU A 1 274 ? 1.435 18.793 18.646 1.00 75.44 274 LEU A O 1
ATOM 2174 N N . GLU A 1 275 ? -0.432 17.944 17.747 1.00 76.50 275 GLU A N 1
ATOM 2175 C CA . GLU A 1 275 ? -1.243 17.931 18.961 1.00 76.50 275 GLU A CA 1
ATOM 2176 C C . GLU A 1 275 ? -1.320 16.534 19.595 1.00 76.50 275 GLU A C 1
ATOM 2178 O O . GLU A 1 275 ? -1.860 16.405 20.699 1.00 76.50 275 GLU A O 1
ATOM 2183 N N . LEU A 1 276 ? -0.809 15.490 18.920 1.00 85.12 276 LEU A N 1
ATOM 2184 C CA . LEU A 1 276 ? -0.812 14.103 19.387 1.00 85.12 276 LEU A CA 1
ATOM 2185 C C . LEU A 1 276 ? 0.379 13.833 20.317 1.00 85.12 276 LEU A C 1
ATOM 2187 O O . LEU A 1 276 ? 1.519 13.678 19.888 1.00 85.12 276 LEU A O 1
ATOM 2191 N N . LEU A 1 277 ? 0.096 13.719 21.612 1.00 83.31 277 LEU A N 1
ATOM 2192 C CA . LEU A 1 277 ? 1.049 13.373 22.662 1.00 83.31 277 LEU A CA 1
ATOM 2193 C C . LEU A 1 277 ? 0.773 11.940 23.134 1.00 83.31 277 LEU A C 1
ATOM 2195 O O . LEU A 1 277 ? -0.375 11.597 23.413 1.00 83.31 277 LEU A O 1
ATOM 2199 N N . LYS A 1 278 ? 1.822 11.115 23.274 1.00 79.31 278 LYS A N 1
ATOM 2200 C CA . LYS A 1 278 ? 1.713 9.681 23.634 1.00 79.31 278 LYS A CA 1
ATOM 2201 C C . LYS A 1 278 ? 0.899 9.429 24.914 1.00 79.31 278 LYS A C 1
ATOM 2203 O O . LYS A 1 278 ? 0.127 8.489 25.013 1.00 79.31 278 LYS A O 1
ATOM 2208 N N . THR A 1 279 ? 1.025 10.295 25.910 1.00 76.25 279 THR A N 1
ATOM 2209 C CA . THR A 1 279 ? 0.361 10.105 27.209 1.00 76.25 279 THR A CA 1
ATOM 2210 C C . THR A 1 279 ? -1.030 10.730 27.288 1.00 76.25 279 THR A C 1
ATOM 2212 O O . THR A 1 279 ? -1.742 10.519 28.269 1.00 76.25 279 THR A O 1
ATOM 2215 N N . ARG A 1 280 ? -1.439 11.510 26.280 1.00 87.50 280 ARG A N 1
ATOM 2216 C CA . ARG A 1 280 ? -2.702 12.245 26.316 1.00 87.50 280 ARG A CA 1
ATOM 2217 C C . ARG A 1 280 ? -3.845 11.380 25.790 1.00 87.50 280 ARG A C 1
ATOM 2219 O O . ARG A 1 280 ? -3.701 10.633 24.823 1.00 87.50 280 ARG A O 1
ATOM 2226 N N . ARG A 1 281 ? -5.002 11.514 26.437 1.00 91.50 281 ARG A N 1
ATOM 2227 C CA . ARG A 1 281 ? -6.270 10.953 25.969 1.00 91.50 281 ARG A CA 1
ATOM 2228 C C . ARG A 1 281 ? -7.016 11.977 25.135 1.00 91.50 281 ARG A C 1
ATOM 2230 O O . ARG A 1 281 ? -6.981 13.172 25.435 1.00 91.50 281 ARG A O 1
ATOM 2237 N N . TYR A 1 282 ? -7.698 11.485 24.116 1.00 94.12 282 TYR A N 1
ATOM 2238 C CA . TYR A 1 282 ? -8.519 12.293 23.229 1.00 94.12 282 TYR A CA 1
ATOM 2239 C C . TYR A 1 282 ? -9.928 11.723 23.238 1.00 94.12 282 TYR A C 1
ATOM 2241 O O . TYR A 1 282 ? -10.130 10.574 22.848 1.00 94.12 282 TYR A O 1
ATOM 2249 N N . ASP A 1 283 ? -10.886 12.521 23.690 1.00 94.25 283 ASP A N 1
ATOM 2250 C CA . ASP A 1 283 ? -12.298 12.163 23.670 1.00 94.25 283 ASP A CA 1
ATOM 2251 C C . ASP A 1 283 ? -12.971 12.851 22.480 1.00 94.25 283 ASP A C 1
ATOM 2253 O O . ASP A 1 283 ? -12.845 14.058 22.286 1.00 94.25 283 ASP A O 1
ATOM 2257 N N . PHE A 1 284 ? -13.687 12.070 21.681 1.00 95.50 284 PHE A N 1
ATOM 2258 C CA . PHE A 1 284 ? -14.428 12.522 20.511 1.00 95.50 284 PHE A CA 1
ATOM 2259 C C . PHE A 1 284 ? -15.915 12.233 20.702 1.00 95.50 284 PHE A C 1
ATOM 2261 O O . PHE A 1 284 ? -16.293 11.163 21.183 1.00 95.50 284 PHE A O 1
ATOM 2268 N N . GLN A 1 285 ? -16.767 13.159 20.257 1.00 95.88 285 GLN A N 1
ATOM 2269 C CA . GLN A 1 285 ? -18.217 12.979 20.231 1.00 95.88 285 GLN A CA 1
ATOM 2270 C C . GLN A 1 285 ? -18.713 12.802 18.792 1.00 95.88 285 GLN A C 1
ATOM 2272 O O . GLN A 1 285 ? -18.455 13.639 17.933 1.00 95.88 285 GLN A O 1
ATOM 2277 N N . GLY A 1 286 ? -19.423 11.717 18.506 1.00 94.25 286 GLY A N 1
ATOM 2278 C CA . GLY A 1 286 ? -19.944 11.383 17.181 1.00 94.25 286 GLY A CA 1
ATOM 2279 C C . GLY A 1 286 ? -20.050 9.875 16.975 1.00 94.25 286 GLY A C 1
ATOM 2280 O O . GLY A 1 286 ? -19.640 9.099 17.828 1.00 94.25 286 GLY A O 1
ATOM 2281 N N . GLN A 1 287 ? -20.610 9.455 15.840 1.00 95.25 287 GLN A N 1
ATOM 2282 C CA . GLN A 1 287 ? -20.724 8.033 15.478 1.00 95.25 287 GLN A CA 1
ATOM 2283 C C . GLN A 1 287 ? -19.560 7.533 14.614 1.00 95.25 287 GLN A C 1
ATOM 2285 O O . GLN A 1 287 ? -19.468 6.340 14.349 1.00 95.25 287 GLN A O 1
ATOM 2290 N N . SER A 1 288 ? -18.688 8.430 14.156 1.00 96.25 288 SER A N 1
ATOM 2291 C CA . SER A 1 288 ? -17.587 8.091 13.260 1.00 96.25 288 SER A CA 1
ATOM 2292 C C . SER A 1 288 ? -16.372 8.966 13.540 1.00 96.25 288 SER A C 1
ATOM 2294 O O . SER A 1 288 ? -16.511 10.187 13.655 1.00 96.25 288 SER A O 1
ATOM 2296 N N . VAL A 1 289 ? -15.187 8.364 13.572 1.00 96.31 289 VAL A N 1
ATOM 2297 C CA . VAL A 1 289 ? -13.904 9.073 13.632 1.00 96.31 289 VAL A CA 1
ATOM 2298 C C . VAL A 1 289 ? -12.999 8.540 12.532 1.00 96.31 289 VAL A C 1
ATOM 2300 O O . VAL A 1 289 ? -12.821 7.334 12.399 1.00 96.31 289 VAL A O 1
ATOM 2303 N N . THR A 1 290 ? -12.448 9.441 11.724 1.00 95.75 290 THR A N 1
ATOM 2304 C CA . THR A 1 290 ? -11.603 9.100 10.576 1.00 95.75 290 THR A CA 1
ATOM 2305 C C . THR A 1 290 ? -10.149 9.408 10.884 1.00 95.75 290 THR A C 1
ATOM 2307 O O . THR A 1 290 ? -9.807 10.528 11.255 1.00 95.75 290 THR A O 1
ATOM 2310 N N . PHE A 1 291 ? -9.288 8.424 10.683 1.00 95.75 291 PHE A N 1
ATOM 2311 C CA . PHE A 1 291 ? -7.843 8.564 10.683 1.00 95.75 291 PHE A CA 1
ATOM 2312 C C . PHE A 1 291 ? -7.415 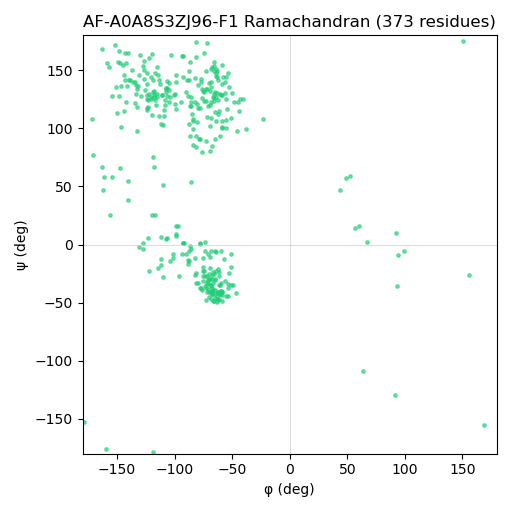8.755 9.236 1.00 95.75 291 PHE A C 1
ATOM 2314 O O . PHE A 1 291 ? -7.713 7.918 8.390 1.00 95.75 291 PHE A O 1
ATOM 2321 N N . ASN A 1 292 ? -6.739 9.859 8.954 1.00 94.25 292 ASN A N 1
ATOM 2322 C CA . ASN A 1 292 ? -6.104 10.112 7.674 1.00 94.25 292 ASN A CA 1
ATOM 2323 C C . ASN A 1 292 ? -4.593 10.089 7.881 1.00 94.25 292 ASN A C 1
ATOM 2325 O O . ASN A 1 292 ? -4.027 11.033 8.442 1.00 94.25 292 ASN A O 1
ATOM 2329 N N . PHE A 1 293 ? -3.962 8.996 7.463 1.00 95.44 293 PHE A N 1
ATOM 2330 C CA . PHE A 1 293 ? -2.517 8.848 7.480 1.00 95.44 293 PHE A CA 1
ATOM 2331 C C . PHE A 1 293 ? -1.970 9.129 6.085 1.00 95.44 293 PHE A C 1
ATOM 2333 O O . PHE A 1 293 ? -2.309 8.441 5.133 1.00 95.44 293 PHE A O 1
ATOM 2340 N N . SER A 1 294 ? -1.158 10.174 5.954 1.00 93.81 294 SER A N 1
ATOM 2341 C CA . SER A 1 294 ? -0.580 10.615 4.689 1.00 93.81 294 SER A CA 1
ATOM 2342 C C . SER A 1 294 ? 0.939 10.504 4.731 1.00 93.81 294 SER A C 1
ATOM 2344 O O . SER A 1 294 ? 1.586 11.103 5.594 1.00 93.81 294 SER A O 1
ATOM 2346 N N . VAL A 1 295 ? 1.492 9.772 3.772 1.00 93.69 295 VAL A N 1
ATOM 2347 C CA . VAL A 1 295 ? 2.924 9.546 3.590 1.00 93.69 295 VAL A CA 1
ATOM 2348 C C . VAL A 1 295 ? 3.399 10.386 2.413 1.00 93.69 295 VAL A C 1
ATOM 2350 O O . VAL A 1 295 ? 2.875 10.267 1.304 1.00 93.69 295 VAL A O 1
ATOM 2353 N N . ARG A 1 296 ? 4.381 11.252 2.653 1.00 92.69 296 ARG A N 1
ATOM 2354 C CA . ARG A 1 296 ? 5.027 12.049 1.613 1.00 92.69 296 ARG A CA 1
ATOM 2355 C C . ARG A 1 296 ? 5.912 11.139 0.769 1.00 92.69 296 ARG A C 1
ATOM 2357 O O . ARG A 1 296 ? 6.690 10.353 1.311 1.00 92.69 296 ARG A O 1
ATOM 2364 N N . HIS A 1 297 ? 5.829 11.270 -0.551 1.00 89.06 297 HIS A N 1
ATOM 2365 C CA . HIS A 1 297 ? 6.737 10.574 -1.463 1.00 89.06 297 HIS A CA 1
ATOM 2366 C C . HIS A 1 297 ? 8.136 11.184 -1.318 1.00 89.06 297 HIS A C 1
ATOM 2368 O O . HIS A 1 297 ? 8.319 12.394 -1.471 1.00 89.06 297 HIS A O 1
ATOM 2374 N N . SER A 1 298 ? 9.108 10.357 -0.941 1.00 86.44 298 SER A N 1
ATOM 2375 C CA . SER A 1 298 ? 10.507 10.739 -0.712 1.00 86.44 298 SER A CA 1
ATOM 2376 C C . SER A 1 298 ? 11.398 9.499 -0.816 1.00 86.44 298 SER A C 1
ATOM 2378 O O . SER A 1 298 ? 1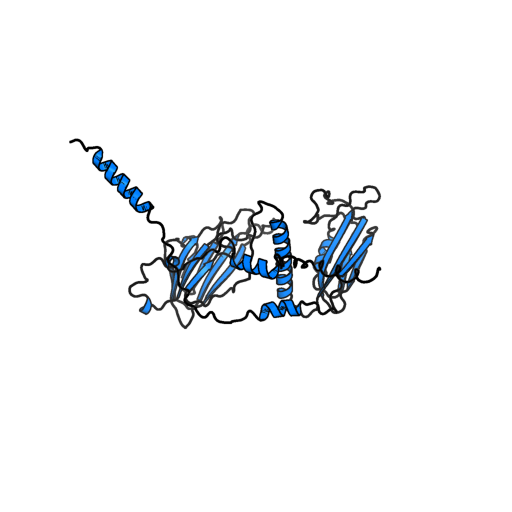0.935 8.383 -0.590 1.00 86.44 298 SER A O 1
ATOM 2380 N N . SER A 1 299 ? 12.681 9.693 -1.116 1.00 85.38 299 SER A N 1
ATOM 2381 C CA . SER A 1 299 ? 13.713 8.655 -1.008 1.00 85.38 299 SER A CA 1
ATOM 2382 C C . SER A 1 299 ? 14.136 8.368 0.438 1.00 85.38 299 SER A C 1
ATOM 2384 O O . SER A 1 299 ? 14.855 7.402 0.683 1.00 85.38 299 SER A O 1
ATOM 2386 N N . ASP A 1 300 ? 13.738 9.211 1.396 1.00 87.00 300 ASP A N 1
ATOM 2387 C CA . ASP A 1 300 ? 14.112 9.026 2.799 1.00 87.00 300 ASP A CA 1
ATOM 2388 C C . ASP A 1 300 ? 13.454 7.774 3.386 1.00 87.00 300 ASP A C 1
ATOM 2390 O O . ASP A 1 300 ? 12.347 7.383 2.998 1.00 87.00 300 ASP A O 1
ATOM 2394 N N . GLN A 1 301 ? 14.098 7.187 4.393 1.00 88.88 301 GLN A N 1
ATOM 2395 C CA . GLN A 1 301 ? 13.516 6.080 5.145 1.00 88.88 301 GLN A CA 1
ATOM 2396 C C . GLN A 1 301 ? 12.255 6.525 5.904 1.00 88.88 301 GLN A C 1
ATOM 2398 O O . GLN A 1 301 ? 12.154 7.654 6.391 1.00 88.88 301 GLN A O 1
ATOM 2403 N N . THR A 1 302 ? 11.288 5.616 6.005 1.00 92.38 302 THR A N 1
ATOM 2404 C CA . THR A 1 302 ? 10.122 5.750 6.886 1.00 92.38 302 THR A CA 1
ATOM 2405 C C . THR A 1 302 ? 10.467 5.356 8.322 1.00 92.38 302 THR A C 1
ATOM 2407 O O . THR A 1 302 ? 11.568 4.888 8.603 1.00 92.38 302 THR A O 1
ATOM 2410 N N . ASP A 1 303 ? 9.521 5.546 9.237 1.00 93.56 303 ASP A N 1
ATOM 2411 C CA . ASP A 1 303 ? 9.648 5.174 10.651 1.00 93.56 303 ASP A CA 1
ATOM 2412 C C . ASP A 1 303 ? 8.568 4.131 11.015 1.00 93.56 303 ASP A C 1
ATOM 2414 O O . ASP A 1 303 ? 7.779 3.725 10.160 1.00 93.56 303 ASP A O 1
ATOM 2418 N N . ALA A 1 304 ? 8.503 3.682 12.268 1.00 91.75 304 ALA A N 1
ATOM 2419 C CA . ALA A 1 304 ? 7.606 2.614 12.726 1.00 91.75 304 ALA A CA 1
ATOM 2420 C C . ALA A 1 304 ? 6.105 2.936 12.545 1.00 91.75 304 ALA A C 1
ATOM 2422 O O . ALA A 1 304 ? 5.256 2.047 12.455 1.00 91.75 304 ALA A O 1
ATOM 2423 N N . GLY A 1 305 ? 5.737 4.217 12.481 1.00 95.06 305 GLY A N 1
ATOM 2424 C CA . GLY A 1 305 ? 4.364 4.676 12.310 1.00 95.06 305 GLY A CA 1
ATOM 2425 C C . GLY A 1 305 ? 3.652 4.921 13.639 1.00 95.06 305 GLY A C 1
ATOM 2426 O O . GLY A 1 305 ? 4.153 5.647 14.495 1.00 95.06 305 GLY A O 1
ATOM 2427 N N . PHE A 1 306 ? 2.450 4.373 13.820 1.00 94.75 306 PHE A N 1
ATOM 2428 C CA . PHE A 1 306 ? 1.670 4.610 15.034 1.00 94.75 306 PHE A CA 1
ATOM 2429 C C . PHE A 1 306 ? 0.852 3.400 15.474 1.00 94.75 306 PHE A C 1
ATOM 2431 O O . PHE A 1 306 ? 0.446 2.566 14.661 1.00 94.75 306 PHE A O 1
ATOM 2438 N N . LEU A 1 307 ? 0.569 3.371 16.774 1.00 93.50 307 LEU A N 1
ATOM 2439 C CA . LEU A 1 307 ? -0.364 2.463 17.424 1.00 93.50 307 LEU A CA 1
ATOM 2440 C C . LEU A 1 307 ? -1.262 3.281 18.350 1.00 93.50 307 LEU A C 1
ATOM 2442 O O . LEU A 1 307 ? -0.782 3.924 19.283 1.00 93.50 307 LEU A O 1
ATOM 2446 N N . ILE A 1 308 ? -2.564 3.264 18.087 1.00 94.69 308 ILE A N 1
ATOM 2447 C CA . ILE A 1 308 ? -3.564 4.022 18.842 1.00 94.69 308 ILE A CA 1
ATOM 2448 C C . ILE A 1 308 ? -4.594 3.045 19.387 1.00 94.69 308 ILE A C 1
ATOM 2450 O O . ILE A 1 308 ? -5.200 2.290 18.631 1.00 94.69 308 ILE A O 1
ATOM 2454 N N . CYS A 1 309 ? -4.802 3.066 20.695 1.00 93.88 309 CYS A N 1
ATOM 2455 C CA . CYS A 1 309 ? -5.831 2.278 21.359 1.00 93.88 309 CYS A CA 1
ATOM 2456 C C . CYS A 1 309 ? -7.121 3.086 21.395 1.00 93.88 309 CYS A C 1
ATOM 2458 O O . CYS A 1 309 ? -7.088 4.303 21.604 1.00 93.88 309 CYS A O 1
ATOM 2460 N N . TYR A 1 310 ? -8.251 2.417 21.203 1.00 94.81 310 TYR A N 1
ATOM 2461 C CA . TYR A 1 310 ? -9.547 3.073 21.194 1.00 94.81 310 TYR A CA 1
ATOM 2462 C C . TYR A 1 310 ? -10.596 2.278 21.964 1.00 94.81 310 TYR A C 1
ATOM 2464 O O . TYR A 1 310 ? -10.557 1.046 22.014 1.00 94.81 310 TYR A O 1
ATOM 2472 N N . GLN A 1 311 ? -11.564 2.994 22.530 1.00 94.38 311 GLN A N 1
ATOM 2473 C CA . GLN A 1 311 ? -12.743 2.413 23.157 1.00 94.38 311 GLN A CA 1
ATOM 2474 C C . GLN A 1 311 ? -13.944 3.347 23.003 1.00 94.38 311 GLN A C 1
ATOM 2476 O O . GLN A 1 311 ? -13.889 4.525 23.360 1.00 94.38 311 GLN A O 1
ATOM 2481 N N . TRP A 1 312 ? -15.043 2.803 22.493 1.00 94.75 312 TRP A N 1
ATOM 2482 C CA . TRP A 1 312 ? -16.349 3.443 22.532 1.00 94.75 312 TRP A CA 1
ATOM 2483 C C . TRP A 1 312 ? -16.954 3.301 23.928 1.00 94.75 312 TRP A C 1
ATOM 2485 O O . TRP A 1 312 ? -16.808 2.263 24.567 1.00 94.75 312 TRP A O 1
ATOM 2495 N N . TYR A 1 313 ? -17.646 4.325 24.419 1.00 93.56 313 TYR A N 1
ATOM 2496 C CA . TYR A 1 313 ? -18.233 4.292 25.757 1.00 93.56 313 TYR A CA 1
ATOM 2497 C C . TYR A 1 313 ? -19.525 5.108 25.853 1.00 93.56 313 TYR A C 1
ATOM 2499 O O . TYR A 1 313 ? -19.873 5.894 24.968 1.00 93.56 313 TYR A O 1
ATOM 2507 N N . THR A 1 314 ? -20.262 4.901 26.947 1.00 92.75 314 THR A N 1
ATOM 2508 C CA . THR A 1 314 ? -21.345 5.799 27.364 1.00 92.75 314 THR A CA 1
ATOM 2509 C C . THR A 1 314 ? -20.879 6.607 28.576 1.00 92.75 314 THR A C 1
ATOM 2511 O O . THR A 1 314 ? -20.233 6.034 29.455 1.00 92.75 314 THR A O 1
ATOM 2514 N N . PRO A 1 315 ? -21.214 7.907 28.692 1.00 90.50 315 PRO A N 1
ATOM 2515 C CA . PRO A 1 315 ? -20.768 8.726 29.823 1.00 90.50 315 PRO A CA 1
ATOM 2516 C C . PRO A 1 315 ? -21.166 8.154 31.191 1.00 90.50 315 PRO A C 1
ATOM 2518 O O . PRO A 1 315 ? -20.419 8.279 32.153 1.00 90.50 315 PRO A O 1
ATOM 2521 N N . LYS A 1 316 ? -22.312 7.461 31.264 1.00 87.56 316 LYS A N 1
ATOM 2522 C CA . LYS A 1 316 ? -22.790 6.791 32.484 1.00 87.56 316 LYS A CA 1
ATOM 2523 C C . LYS A 1 316 ? -21.923 5.600 32.911 1.00 87.56 316 LYS A C 1
ATOM 2525 O O . LYS A 1 316 ? -21.922 5.254 34.082 1.00 87.56 316 LYS A O 1
ATOM 2530 N N . GLN A 1 317 ? -21.230 4.952 31.975 1.00 79.06 317 GLN A N 1
ATOM 2531 C CA . GLN A 1 317 ? -20.407 3.767 32.237 1.00 79.06 317 GLN A CA 1
ATOM 2532 C C . GLN A 1 317 ? -18.963 4.127 32.627 1.00 79.06 317 GLN A C 1
ATOM 2534 O O . GLN A 1 317 ? -18.250 3.296 33.177 1.00 79.06 317 GLN A O 1
ATOM 2539 N N . ASP A 1 318 ? -18.531 5.361 32.355 1.00 79.38 318 ASP A N 1
ATOM 2540 C CA . ASP A 1 318 ? -17.156 5.835 32.580 1.00 79.38 318 ASP A CA 1
ATOM 2541 C C . ASP A 1 318 ? -16.925 6.396 34.000 1.00 79.38 318 ASP A C 1
ATOM 2543 O O . ASP A 1 318 ? -15.801 6.703 34.399 1.00 79.38 318 ASP A O 1
ATOM 2547 N N . SER A 1 319 ? -17.982 6.506 34.810 1.00 63.97 319 SER A N 1
ATOM 2548 C CA . SER A 1 319 ? -17.922 7.039 36.170 1.00 63.97 319 SER A CA 1
ATOM 2549 C C . SER A 1 319 ? -17.438 5.983 37.174 1.00 63.97 319 SER A C 1
ATOM 2551 O O . SER A 1 319 ? -18.261 5.303 37.778 1.00 63.97 319 SER A O 1
ATOM 2553 N N . LEU A 1 320 ? -16.114 5.811 37.302 1.00 55.00 320 LEU A N 1
ATOM 2554 C CA . LEU A 1 320 ? -15.336 5.826 38.570 1.00 55.00 320 LEU A CA 1
ATOM 2555 C C . LEU A 1 320 ? -14.003 5.056 38.501 1.00 55.00 320 LEU A C 1
ATOM 2557 O O . LEU A 1 320 ? -13.094 5.400 39.248 1.00 55.00 320 LEU A O 1
ATOM 2561 N N . ALA A 1 321 ? -13.848 4.049 37.635 1.00 53.31 321 ALA A N 1
ATOM 2562 C CA . ALA A 1 321 ? -12.647 3.190 37.631 1.00 53.31 321 ALA A CA 1
ATOM 2563 C C . ALA A 1 321 ? -11.784 3.301 36.358 1.00 53.31 321 ALA A C 1
ATOM 2565 O O . ALA A 1 321 ? -10.598 2.978 36.375 1.00 53.31 321 ALA A O 1
ATOM 2566 N N . THR A 1 322 ? -12.351 3.786 35.251 1.00 59.69 322 THR A N 1
ATOM 2567 C CA . THR A 1 322 ? -11.727 3.714 33.914 1.00 59.69 322 THR A CA 1
ATOM 2568 C C . THR A 1 322 ? -11.070 5.033 33.477 1.00 59.69 322 THR A C 1
ATOM 2570 O O . THR A 1 322 ? -10.272 5.074 32.536 1.00 59.69 322 THR A O 1
ATOM 2573 N N . ALA A 1 323 ? -11.334 6.124 34.202 1.00 64.31 323 ALA A N 1
ATOM 2574 C CA . ALA A 1 323 ? -10.786 7.447 33.906 1.00 64.31 323 ALA A CA 1
ATOM 2575 C C . ALA A 1 323 ? -9.267 7.561 34.159 1.00 64.31 323 ALA A C 1
ATOM 2577 O O . ALA A 1 323 ? -8.627 8.432 33.576 1.00 64.31 323 ALA A O 1
ATOM 2578 N N . THR A 1 324 ? -8.669 6.677 34.966 1.00 64.12 324 THR A N 1
ATOM 2579 C CA . THR A 1 324 ? -7.243 6.755 35.348 1.00 64.12 324 THR A CA 1
ATOM 2580 C C . THR A 1 324 ? -6.366 5.655 34.746 1.00 64.12 324 THR A C 1
ATOM 2582 O O . THR A 1 324 ? -5.187 5.894 34.500 1.00 64.12 324 THR A O 1
ATOM 2585 N N . ALA A 1 325 ? -6.913 4.476 34.439 1.00 78.62 325 ALA A N 1
ATOM 2586 C CA . ALA A 1 325 ? -6.133 3.359 33.896 1.00 78.62 325 ALA A CA 1
ATOM 2587 C C . ALA A 1 325 ? -5.730 3.614 32.439 1.00 78.62 325 ALA A C 1
ATOM 2589 O O . ALA A 1 325 ? -6.609 3.882 31.621 1.00 78.62 325 ALA A O 1
ATOM 2590 N N . ASP A 1 326 ? -4.429 3.573 32.124 1.00 88.38 326 ASP A N 1
ATOM 2591 C CA . ASP A 1 326 ? -3.890 3.667 30.758 1.00 88.38 326 ASP A CA 1
ATOM 2592 C C . ASP A 1 326 ? -4.720 2.785 29.815 1.00 88.38 326 ASP A C 1
ATOM 2594 O O . ASP A 1 326 ? -4.741 1.562 29.971 1.00 88.38 326 ASP A O 1
ATOM 2598 N N . LEU A 1 327 ? -5.413 3.409 28.855 1.00 89.19 327 LEU A N 1
ATOM 2599 C CA . LEU A 1 327 ? -6.322 2.725 27.944 1.00 89.19 327 LEU A CA 1
ATOM 2600 C C . LEU A 1 327 ? -5.585 1.575 27.264 1.00 89.19 327 LEU A C 1
ATOM 2602 O O . LEU A 1 327 ? -6.096 0.462 27.241 1.00 89.19 327 LEU A O 1
ATOM 2606 N N . CYS A 1 328 ? -4.356 1.808 26.805 1.00 89.81 328 CYS A N 1
ATOM 2607 C CA . CYS A 1 328 ? -3.555 0.818 26.098 1.00 89.81 328 CYS A CA 1
ATOM 2608 C C . CYS A 1 328 ? -3.122 -0.361 26.971 1.00 89.81 328 CYS A C 1
ATOM 2610 O O . CYS A 1 328 ? -3.029 -1.477 26.466 1.00 89.81 328 CYS A O 1
ATOM 2612 N N . SER A 1 329 ? -2.936 -0.151 28.277 1.00 86.88 329 SER A N 1
ATOM 2613 C CA . SER A 1 329 ? -2.588 -1.228 29.215 1.00 86.88 329 SER A CA 1
ATOM 2614 C C . SER A 1 329 ? -3.714 -2.252 29.401 1.00 86.88 329 SER A C 1
ATOM 2616 O O . SER A 1 329 ? -3.454 -3.411 29.718 1.00 86.88 329 SER A O 1
ATOM 2618 N N . THR A 1 330 ? -4.968 -1.856 29.145 1.00 80.00 330 THR A N 1
ATOM 2619 C CA . THR A 1 330 ? -6.127 -2.765 29.212 1.00 80.00 330 THR A CA 1
ATOM 2620 C C . THR A 1 330 ? -6.192 -3.744 28.039 1.00 80.00 330 THR A C 1
ATOM 2622 O O . THR A 1 330 ? -7.041 -4.641 28.018 1.00 80.00 330 THR A O 1
ATOM 2625 N N . PHE A 1 331 ? -5.296 -3.593 27.062 1.00 75.25 331 PHE A N 1
ATOM 2626 C CA . PHE A 1 331 ? -5.213 -4.452 25.899 1.00 75.25 331 PHE A CA 1
ATOM 2627 C C . PHE A 1 331 ? -3.891 -5.212 25.887 1.00 75.25 331 PHE A C 1
ATOM 2629 O O . PHE A 1 331 ? -2.804 -4.638 25.900 1.00 75.25 331 PHE A O 1
ATOM 2636 N N . THR A 1 332 ? -3.966 -6.531 25.762 1.00 64.00 332 THR A N 1
ATOM 2637 C CA . THR A 1 332 ? -2.783 -7.358 25.539 1.00 64.00 332 THR A CA 1
ATOM 2638 C C . THR A 1 332 ? -2.429 -7.307 24.053 1.00 64.00 332 THR A C 1
ATOM 2640 O O . THR A 1 332 ? -2.970 -8.052 23.234 1.00 64.00 332 THR A O 1
ATOM 2643 N N . TYR A 1 333 ? -1.539 -6.385 23.671 1.00 55.62 333 TYR A N 1
ATOM 2644 C CA . TYR A 1 333 ? -0.981 -6.371 22.321 1.00 55.62 333 TYR A CA 1
ATOM 2645 C C . TYR A 1 333 ? 0.014 -7.527 22.167 1.00 55.62 333 TYR A C 1
ATOM 2647 O O . TYR A 1 333 ? 1.209 -7.396 22.427 1.00 55.62 333 TYR A O 1
ATOM 2655 N N . HIS A 1 334 ? -0.479 -8.693 21.757 1.00 55.47 334 HIS A N 1
ATOM 2656 C CA . HIS A 1 334 ? 0.382 -9.810 21.392 1.00 55.47 334 HIS A CA 1
ATOM 2657 C C . HIS A 1 334 ? 0.930 -9.591 19.979 1.00 55.47 334 HIS A C 1
ATOM 2659 O O . HIS A 1 334 ? 0.330 -10.015 18.991 1.00 55.47 334 HIS A O 1
ATOM 2665 N N . VAL A 1 335 ? 2.091 -8.940 19.876 1.00 48.34 335 VAL A N 1
ATOM 2666 C CA . VAL A 1 335 ? 2.942 -9.106 18.691 1.00 48.34 335 VAL A CA 1
ATOM 2667 C C . VAL A 1 335 ? 3.336 -10.574 18.676 1.00 48.34 335 VAL A C 1
ATOM 2669 O O . VAL A 1 335 ? 4.034 -11.006 19.585 1.00 48.34 335 VAL A O 1
ATOM 2672 N N . ASP A 1 336 ? 2.868 -11.362 17.707 1.00 46.66 336 ASP A N 1
ATOM 2673 C CA . ASP A 1 336 ? 3.434 -12.688 17.445 1.00 46.66 336 ASP A CA 1
ATOM 2674 C C . ASP A 1 336 ? 4.736 -12.461 16.667 1.00 46.66 336 ASP A C 1
ATOM 2676 O O . ASP A 1 336 ? 4.701 -12.382 15.436 1.00 46.66 336 ASP A O 1
ATOM 2680 N N . PRO A 1 337 ? 5.898 -12.320 17.336 1.00 41.41 337 PRO A N 1
ATOM 2681 C CA . PRO A 1 337 ? 7.121 -11.828 16.702 1.00 41.41 337 PRO A CA 1
ATOM 2682 C C . PRO A 1 337 ? 7.689 -12.866 15.727 1.00 41.41 337 PRO A C 1
ATOM 2684 O O . PRO A 1 337 ? 8.650 -12.615 15.012 1.00 41.41 337 PRO A O 1
ATOM 2687 N N . CYS A 1 338 ? 7.124 -14.074 15.731 1.00 42.66 338 CYS A N 1
ATOM 2688 C CA . CYS A 1 338 ? 7.572 -15.212 14.950 1.00 42.66 338 CYS A CA 1
ATOM 2689 C C . CYS A 1 338 ? 6.472 -15.776 14.050 1.00 42.66 338 CYS A C 1
ATOM 2691 O O . CYS A 1 338 ? 6.686 -16.842 13.462 1.00 42.66 338 CYS A O 1
ATOM 2693 N N . GLY A 1 339 ? 5.299 -15.129 13.984 1.00 49.28 339 GLY A N 1
ATOM 2694 C CA . GLY A 1 339 ? 4.133 -15.643 13.277 1.00 49.28 339 GLY A CA 1
ATOM 2695 C C . GLY A 1 339 ? 3.915 -17.130 13.551 1.00 49.28 339 GLY A C 1
ATOM 2696 O O . GLY A 1 339 ? 3.773 -17.893 12.603 1.00 49.28 339 GLY A O 1
ATOM 2697 N N . LYS A 1 340 ? 3.965 -17.603 14.805 1.00 51.34 340 LYS A N 1
ATOM 2698 C CA . LYS A 1 340 ? 3.774 -19.026 15.148 1.00 51.34 340 LYS A CA 1
ATOM 2699 C C . LYS A 1 340 ? 2.494 -19.592 14.521 1.00 51.34 340 LYS A C 1
ATOM 2701 O O . LYS A 1 340 ? 2.502 -20.744 14.075 1.00 51.34 340 LYS A O 1
ATOM 2706 N N . ARG A 1 341 ? 1.435 -18.779 14.410 1.00 47.53 341 ARG A N 1
ATOM 2707 C CA . ARG A 1 341 ? 0.195 -19.125 13.684 1.00 47.53 341 ARG A CA 1
ATOM 2708 C C . ARG A 1 341 ? 0.439 -19.311 12.180 1.00 47.53 341 ARG A C 1
ATOM 2710 O O . ARG A 1 341 ? 0.070 -20.347 11.629 1.00 47.53 341 ARG A O 1
ATOM 2717 N N . ASN A 1 342 ? 1.175 -18.395 11.553 1.00 46.66 342 ASN A N 1
ATOM 2718 C CA . ASN A 1 342 ? 1.590 -18.486 10.148 1.00 46.66 342 ASN A CA 1
ATOM 2719 C C . ASN A 1 342 ? 2.577 -19.636 9.901 1.00 46.66 342 ASN A C 1
ATOM 2721 O O . ASN A 1 342 ? 2.503 -20.293 8.874 1.00 46.66 342 ASN A O 1
ATOM 2725 N N . LYS A 1 343 ? 3.436 -19.970 10.867 1.00 49.81 343 LYS A N 1
ATOM 2726 C CA . LYS A 1 343 ? 4.387 -21.089 10.817 1.00 49.81 343 LYS A CA 1
ATOM 2727 C C . LYS A 1 343 ? 3.672 -22.440 10.861 1.00 49.81 343 LYS A C 1
ATOM 2729 O O . LYS A 1 343 ? 4.119 -23.381 10.213 1.00 49.81 343 LYS A O 1
ATOM 2734 N N . LYS A 1 344 ? 2.559 -22.544 11.599 1.00 51.19 344 LYS A N 1
ATOM 2735 C CA . LYS A 1 344 ? 1.677 -23.724 11.591 1.00 51.19 344 LYS A CA 1
ATOM 2736 C C . LYS A 1 344 ? 0.919 -23.834 10.261 1.00 51.19 344 LYS A C 1
ATOM 2738 O O . LYS A 1 344 ? 0.959 -24.888 9.639 1.00 51.19 344 LYS A O 1
ATOM 2743 N N . LEU A 1 345 ? 0.361 -22.725 9.771 1.00 46.97 345 LEU A N 1
ATOM 2744 C CA . LEU A 1 345 ? -0.284 -22.639 8.454 1.00 46.97 345 LEU A CA 1
ATOM 2745 C C . LEU A 1 345 ? 0.669 -22.976 7.292 1.00 46.97 345 LEU A C 1
ATOM 2747 O O . LEU A 1 345 ? 0.278 -23.700 6.383 1.00 46.97 345 LEU A O 1
ATOM 2751 N N . LEU A 1 346 ? 1.926 -22.527 7.338 1.00 44.81 346 LEU A N 1
ATOM 2752 C CA . LEU A 1 346 ? 2.973 -22.890 6.375 1.00 44.81 346 LEU A CA 1
ATOM 2753 C C . LEU A 1 346 ? 3.378 -24.364 6.491 1.00 44.81 346 LEU A C 1
ATOM 2755 O O . LEU A 1 346 ? 3.551 -25.029 5.473 1.00 44.81 346 LEU A O 1
ATOM 2759 N N . LYS A 1 347 ? 3.505 -24.906 7.710 1.00 54.88 347 LYS A N 1
ATOM 2760 C CA . LYS A 1 347 ? 3.801 -26.335 7.918 1.00 54.88 347 LYS A CA 1
ATOM 2761 C C . LYS A 1 347 ? 2.722 -27.237 7.317 1.00 54.88 347 LYS A C 1
ATOM 2763 O O . LYS A 1 347 ? 3.070 -28.220 6.664 1.00 54.88 347 LYS A O 1
ATOM 2768 N N . ASP A 1 348 ? 1.453 -26.877 7.495 1.00 53.03 348 ASP A N 1
ATOM 2769 C CA . ASP A 1 348 ? 0.319 -27.653 6.989 1.00 53.03 348 ASP A CA 1
ATOM 2770 C C . ASP A 1 348 ? 0.129 -27.470 5.470 1.00 53.03 348 ASP A C 1
ATOM 2772 O O . ASP A 1 348 ? -0.120 -28.447 4.762 1.00 53.03 348 ASP A O 1
ATOM 2776 N N . LYS A 1 349 ? 0.320 -26.252 4.936 1.00 49.41 349 LYS A N 1
ATOM 2777 C CA . LYS A 1 349 ? 0.134 -25.948 3.502 1.00 49.41 349 LYS A CA 1
ATOM 2778 C C . LYS A 1 349 ? 1.304 -26.371 2.609 1.00 49.41 349 LYS A C 1
ATOM 2780 O O . LYS A 1 349 ? 1.072 -26.779 1.475 1.00 49.41 349 LYS A O 1
ATOM 2785 N N . CYS A 1 350 ? 2.548 -26.319 3.086 1.00 40.31 350 CYS A N 1
ATOM 2786 C CA . CYS A 1 350 ? 3.720 -26.666 2.272 1.00 40.31 350 CYS A CA 1
ATOM 2787 C C . CYS A 1 350 ? 4.059 -28.166 2.284 1.00 40.31 350 CYS A C 1
ATOM 2789 O O . CYS A 1 350 ? 5.021 -28.575 1.639 1.00 40.31 350 CYS A O 1
ATOM 2791 N N . GLY A 1 351 ? 3.318 -29.001 3.026 1.00 46.88 351 GLY A N 1
ATOM 2792 C CA . GLY A 1 351 ? 3.539 -30.453 3.061 1.00 46.88 351 GLY A CA 1
ATOM 2793 C C . GLY A 1 351 ? 4.932 -30.875 3.548 1.00 46.88 351 GLY A C 1
ATOM 2794 O O . GLY A 1 351 ? 5.320 -32.030 3.362 1.00 46.88 351 GLY A O 1
ATOM 2795 N N . LEU A 1 352 ? 5.674 -29.962 4.187 1.00 46.69 352 LEU A N 1
ATOM 2796 C CA . LEU A 1 352 ? 7.122 -30.062 4.409 1.00 46.69 352 LEU A CA 1
ATOM 2797 C C . LEU A 1 352 ? 7.551 -31.215 5.325 1.00 46.69 352 LEU A C 1
ATOM 2799 O O . LEU A 1 352 ? 8.742 -31.448 5.488 1.00 46.69 352 LEU A O 1
ATOM 2803 N N . TRP A 1 353 ? 6.615 -31.950 5.923 1.00 46.12 353 TRP A N 1
ATOM 2804 C CA . TRP A 1 353 ? 6.909 -33.088 6.793 1.00 46.12 353 TRP A CA 1
ATOM 2805 C C . TRP A 1 353 ? 5.941 -34.254 6.589 1.00 46.12 353 TRP A C 1
ATOM 2807 O O . TRP A 1 353 ? 5.625 -34.976 7.538 1.00 46.12 353 TRP A O 1
ATOM 2817 N N . LYS A 1 354 ? 5.529 -34.546 5.347 1.00 49.09 354 LYS A N 1
ATOM 2818 C CA . LYS A 1 354 ? 5.259 -35.958 5.041 1.00 49.09 354 LYS A CA 1
ATOM 2819 C C . LYS A 1 354 ? 6.606 -36.667 5.098 1.00 49.09 354 LYS A C 1
ATOM 2821 O O . LYS A 1 354 ? 7.280 -36.792 4.081 1.00 49.09 354 LYS A O 1
ATOM 2826 N N . LYS A 1 355 ? 7.018 -37.081 6.309 1.00 50.19 355 LYS A N 1
ATOM 2827 C CA . LYS A 1 355 ? 8.134 -38.015 6.487 1.00 50.19 355 LYS A CA 1
ATOM 2828 C C . LYS A 1 355 ? 7.932 -39.089 5.418 1.00 50.19 355 LYS A C 1
ATOM 2830 O O . LYS A 1 355 ? 6.813 -39.617 5.362 1.00 50.19 355 LYS A O 1
ATOM 2835 N N . PRO A 1 356 ? 8.923 -39.362 4.549 1.00 50.59 356 PRO A N 1
ATOM 2836 C CA . PRO A 1 356 ? 8.785 -40.428 3.572 1.00 50.59 356 PRO A CA 1
ATOM 2837 C C . PRO A 1 356 ? 8.295 -41.638 4.350 1.00 50.59 356 PRO A C 1
ATOM 2839 O O . PRO A 1 356 ? 8.888 -41.982 5.379 1.00 50.59 356 PRO A O 1
ATOM 2842 N N . LYS A 1 357 ? 7.139 -42.192 3.952 1.00 53.00 357 LYS A N 1
ATOM 2843 C CA . LYS A 1 357 ? 6.655 -43.442 4.533 1.00 53.00 357 LYS A CA 1
ATOM 2844 C C . LYS A 1 357 ? 7.848 -44.377 4.426 1.00 53.00 357 LYS A C 1
ATOM 2846 O O . LYS A 1 357 ? 8.239 -44.713 3.312 1.00 53.00 357 LYS A O 1
ATOM 2851 N N . LYS A 1 358 ? 8.483 -44.707 5.557 1.00 51.12 358 LYS A N 1
ATOM 2852 C CA . LYS A 1 358 ? 9.509 -45.744 5.583 1.00 51.12 358 LYS A CA 1
ATOM 2853 C C . LYS A 1 358 ? 8.799 -46.949 4.995 1.00 51.12 358 LYS A C 1
ATOM 2855 O O . LYS A 1 358 ? 7.867 -47.454 5.620 1.00 51.12 358 LYS A O 1
ATOM 2860 N N . ASN A 1 359 ? 9.150 -47.314 3.764 1.00 48.47 359 ASN A N 1
ATOM 2861 C CA . ASN A 1 359 ? 8.671 -48.535 3.151 1.00 48.47 359 ASN A CA 1
ATOM 2862 C C . ASN A 1 359 ? 9.132 -49.636 4.094 1.00 48.47 359 ASN A C 1
ATOM 2864 O O . ASN A 1 359 ? 10.319 -49.946 4.165 1.00 48.47 359 ASN A O 1
ATOM 2868 N N . GLY A 1 360 ? 8.200 -50.114 4.918 1.00 52.84 360 GLY A N 1
ATOM 2869 C CA . GLY A 1 360 ? 8.444 -51.209 5.830 1.00 52.84 360 GLY A CA 1
ATOM 2870 C C . GLY A 1 360 ? 8.978 -52.352 4.992 1.00 52.84 360 GLY A C 1
ATOM 2871 O O . GLY A 1 360 ? 8.299 -52.812 4.075 1.00 52.84 360 GLY A O 1
ATOM 2872 N N . ASN A 1 361 ? 10.220 -52.730 5.281 1.00 52.78 361 ASN A N 1
ATOM 2873 C CA . ASN A 1 361 ? 10.931 -53.846 4.691 1.00 52.78 361 ASN A CA 1
ATOM 2874 C C . ASN A 1 361 ? 10.014 -55.079 4.657 1.00 52.78 361 ASN A C 1
ATOM 2876 O O . ASN A 1 361 ? 9.897 -55.813 5.634 1.00 52.78 361 ASN A O 1
ATOM 2880 N N . LYS A 1 362 ? 9.378 -55.340 3.510 1.00 53.91 362 LYS A N 1
ATOM 2881 C CA . LYS A 1 362 ? 8.840 -56.659 3.163 1.00 53.91 362 LYS A CA 1
ATOM 2882 C C . LYS A 1 362 ? 9.961 -57.491 2.531 1.00 53.91 362 LYS A C 1
ATOM 2884 O O . LYS A 1 362 ? 9.818 -58.019 1.439 1.00 53.91 362 LYS A O 1
ATOM 2889 N N . GLN A 1 363 ? 11.085 -57.615 3.230 1.00 54.22 363 GLN A N 1
ATOM 2890 C CA . GLN A 1 363 ? 12.109 -58.623 2.954 1.00 54.22 363 GLN A CA 1
ATOM 2891 C C . GLN A 1 363 ? 12.229 -59.534 4.176 1.00 54.22 363 GLN A C 1
ATOM 2893 O O . GLN A 1 363 ? 13.219 -59.514 4.885 1.00 54.22 363 GLN A O 1
ATOM 2898 N N . HIS A 1 364 ? 11.185 -60.313 4.460 1.00 54.53 364 HIS A N 1
ATOM 2899 C CA . HIS A 1 364 ? 11.305 -61.525 5.279 1.00 54.53 364 HIS A CA 1
ATOM 2900 C C . HIS A 1 364 ? 10.073 -62.415 5.087 1.00 54.53 364 HIS A C 1
ATOM 2902 O O . HIS A 1 364 ? 9.264 -62.595 5.990 1.00 54.53 364 HIS A O 1
ATOM 2908 N N . LYS A 1 365 ? 9.895 -62.969 3.880 1.00 51.97 365 LYS A N 1
ATOM 2909 C CA . LYS A 1 365 ? 9.034 -64.151 3.678 1.00 51.97 365 LYS A CA 1
ATOM 2910 C C . LYS A 1 365 ? 9.310 -64.877 2.353 1.00 51.97 365 LYS A C 1
ATOM 2912 O O . LYS A 1 365 ? 8.396 -65.232 1.634 1.00 51.97 365 LYS A O 1
ATOM 2917 N N . TYR A 1 366 ? 10.583 -65.118 2.038 1.00 49.19 366 TYR A N 1
ATOM 2918 C CA . TYR A 1 366 ? 10.989 -66.047 0.970 1.00 49.19 366 TYR A CA 1
ATOM 2919 C C . TYR A 1 366 ? 12.221 -66.851 1.408 1.00 49.19 366 TYR A C 1
ATOM 2921 O O . TYR A 1 366 ? 13.276 -66.832 0.791 1.00 49.19 366 TYR A O 1
ATOM 2929 N N . ARG A 1 367 ? 12.127 -67.528 2.559 1.00 49.53 367 ARG A N 1
ATOM 2930 C CA . ARG A 1 367 ? 13.132 -68.527 2.959 1.00 49.53 367 ARG A CA 1
ATOM 2931 C C . ARG A 1 367 ? 12.531 -69.564 3.904 1.00 49.53 367 ARG A C 1
ATOM 2933 O O . ARG A 1 367 ? 12.951 -69.684 5.046 1.00 49.53 367 ARG A O 1
ATOM 2940 N N . LYS A 1 368 ? 11.482 -70.269 3.457 1.00 50.75 368 LYS A N 1
ATOM 2941 C CA . LYS A 1 368 ? 10.982 -71.469 4.161 1.00 50.75 368 LYS A CA 1
ATOM 2942 C C . LYS A 1 368 ? 10.192 -72.471 3.298 1.00 50.75 368 LYS A C 1
ATOM 2944 O O . LYS A 1 368 ? 9.400 -73.222 3.849 1.00 50.75 368 LYS A O 1
ATOM 2949 N N . GLN A 1 369 ? 10.412 -72.523 1.978 1.00 51.75 369 GLN A N 1
ATOM 2950 C CA . GLN A 1 369 ? 9.754 -73.532 1.121 1.00 51.75 369 GLN A CA 1
ATOM 2951 C C . GLN A 1 369 ? 10.664 -74.382 0.218 1.00 51.75 369 GLN A C 1
ATOM 2953 O O . GLN A 1 369 ? 10.167 -75.306 -0.406 1.00 51.75 369 GLN A O 1
ATOM 2958 N N . HIS A 1 370 ? 11.990 -74.215 0.242 1.00 48.56 370 HIS A N 1
ATOM 2959 C CA . HIS A 1 370 ? 12.906 -75.161 -0.415 1.00 48.56 370 HIS A CA 1
ATOM 2960 C C . HIS A 1 370 ? 13.850 -75.814 0.596 1.00 48.56 370 HIS A C 1
ATOM 2962 O O . HIS A 1 370 ? 15.012 -75.443 0.721 1.00 48.56 370 HIS A O 1
ATOM 2968 N N . ARG A 1 371 ? 13.318 -76.768 1.367 1.00 46.88 371 ARG A N 1
ATOM 2969 C CA . ARG A 1 371 ? 14.091 -77.857 1.995 1.00 46.88 371 ARG A CA 1
ATOM 2970 C C . ARG A 1 371 ? 13.151 -79.002 2.404 1.00 46.88 371 ARG A C 1
ATOM 2972 O O . ARG A 1 371 ? 13.032 -79.354 3.568 1.00 46.88 371 ARG A O 1
ATOM 2979 N N . LYS A 1 372 ? 12.431 -79.540 1.417 1.00 49.72 372 LYS A N 1
ATOM 2980 C CA . LYS A 1 372 ? 11.812 -80.876 1.437 1.00 49.72 372 LYS A CA 1
ATOM 2981 C C . LYS A 1 372 ? 11.816 -81.437 0.009 1.00 49.72 372 LYS A C 1
ATOM 2983 O O . LYS A 1 372 ? 10.770 -81.552 -0.606 1.00 49.72 372 LYS A O 1
ATOM 2988 N N . SER A 1 373 ? 13.001 -81.709 -0.535 1.00 49.06 373 SER A N 1
ATOM 2989 C CA . SER A 1 373 ? 13.179 -82.648 -1.656 1.00 49.06 373 SER A CA 1
ATOM 2990 C C . SER A 1 373 ? 14.669 -82.906 -1.904 1.00 49.06 373 SER A C 1
ATOM 2992 O O . SER A 1 373 ? 15.255 -82.348 -2.825 1.00 49.06 373 SER A O 1
ATOM 2994 N N . SER A 1 374 ? 15.294 -83.728 -1.066 1.00 44.81 374 SER A N 1
ATOM 2995 C CA . SER A 1 374 ? 16.410 -84.581 -1.491 1.00 44.81 374 SER A CA 1
ATOM 2996 C C . SER A 1 374 ? 16.774 -85.546 -0.364 1.00 44.81 374 SER A C 1
ATOM 2998 O O . SER A 1 374 ? 17.352 -85.098 0.621 1.00 44.81 374 SER A O 1
ATOM 3000 N N . LYS A 1 375 ? 16.426 -86.817 -0.597 1.00 42.16 375 LYS A N 1
ATOM 3001 C CA . LYS A 1 375 ? 17.027 -88.066 -0.099 1.00 42.16 375 LYS A CA 1
ATOM 3002 C C . LYS A 1 375 ? 17.163 -88.272 1.405 1.00 42.16 375 LYS A C 1
ATOM 3004 O O . LYS A 1 375 ? 17.966 -87.566 2.046 1.00 42.16 375 LYS A O 1
#

Foldseek 3Di:
DDDDPVVVVVVVVVVVVVVPPDDDDDPDDDDDDPDDPPDPPVVVVLVVVVPDPVLQWDKDKDKDFAPFKDKDKDASDQWFWADKDKWFWFDPPPPPQTFIAADPQQVVQSVVRGGHRIGMRIDGQFFGQGGDPPDDPPRDDRGRGGGGMMMIITTTHHNPDDPVNSVVVVVVVVLVVLVVVQVVDPPDDDDDDDDDDDLEDADQKDKDFPDPDPQDFDDADADDVVQQFDKDKRKHKYFYPDPFFKKKKAWQDADWPPPWWKWKDDPVDIDIPVRHDRGDMDMGTGRMIMIITMDTHDPDTTHSGTMMIMHGDDPVVCPDDNPPDDRCVVDDPDPPVPPVVVVVVCCVVVVPPPPPPPPPPPPPDDPDDPDPDDD

Nearest PDB structures (foldseek):
  1nt0-assembly1_G  TM=3.390E-01  e=1.477E-06  Rattus norvegicus
  1spp-assembly1_A  TM=6.646E-01  e=1.619E-03  Sus scrofa
  1nqj-assembly1_A  TM=4.526E-01  e=8.766E-02  Hathewaya histolytica
  2o8o-assembly2_B  TM=3.887E-01  e=1.885E-01  Hathewaya histolytica
  8pdz-assembly1_R  TM=2.592E-01  e=5.359E-02  Bacillus paranthracis

pLDDT: mean 73.11, std 21.73, range [28.59, 97.0]

Mean predicted aligned error: 19.07 Å

Organism: NCBI:txid100452